Protein AF-A0A7Y2TR84-F1 (afdb_monomer_lite)

Secondary structure (DSSP, 8-state):
----------HHHHHHHHHHHHHHHHHHHTTTTTTPPPHHHHHTTSSSHHHHHHHHTSSGGGSEEEHHHHTTSSPPPPTT--GGG-SEEEE-SSSEEEEE-TTSPBP-S-SSSTTSS-SSEEETTT--EE-SSTTS-TT-B-B-THHHHEES-EE-S-TTSGGGSGGG-TTB-EE-SEES--HHHHH-S--SS-PPP--TTTTTTTTS--S-TT--BB-SSSEESS-HHHHHHTSTTTTS-HHHHB-TTS-GGG-B-GGG-TTTSS-HHHHHHHTTSHHHHTT--HHHHHS-S-EESS---SPEETTEE---SB--S---EE--TT--SB-TTSSBB---TTS---EEHHHHTTTT-TTS-HHHHHHHHTTTT-SSPPPTTTTT-SGGG-EEEE-TTTTT-EEEEEEEEETTEEEEEEEEEEE-TTS-EEEEEEEEE--TT---

Sequence (444 aa):
MKTFHRILGNTHLAAVAAMILGAVLLAFSASAVAQYSEPETCMGSVCHSDQYNDWKVSGHPYKLMKAEDARNRPIPLPEGYTWDNISYVIGGYKWKSRYMDLDGYILTQDGDGTLGNGNTQYNNFTGQWSDYNANLENGTKPYDCGRCHTTGWVENPDPTDLSGNQDMLPGIHGTFFAGGIQCQACHGTSHPGNIPAMDETGGCADCHIRGDANTIPASGGFVRHHEQYNEHLASPHAAFNCSDCHNPHKKGEFSIKESAECGVACHSGIAASYAETSMYDYDVTCEDCHMPYATKSAKALGPEIDGNQTHGDVMTHIFSIDTDPAGDMFTEDGGFVALDSDGKAKVTMNFACQRCHLTSSLEELGRFAENFHGRSSSSLEGLGIDPGLSGHWWDSTRSGEGFMMEVAYVGDDVFVFMSFYAYDAAGNRTYLFAQGLVDPGATT

Foldseek 3Di:
DDDDDDPPDPPVVVVVVVVVVVVVVVVVLCPLQVLADDLVVCVVPDHQVPLSVQQVLAQQQQQKDALVVCVVAPADAFPPDDSVQFGMWGGPRAFKIFTAGPLQATFFFPQPCPVVQTTGMAGPVPRGHHGHPNVDHHPPHADPLCQQFAAAWDFAPDLVPLVQADVSRSRGRGYGNGTGRGPCLQQNRDDDDPSDDRPAQPRCCSHQADDDLLWFFFDDQAGEARHQSSQQCQAPNVVDGPQVQFDPSHHPVPGGDPCNAPCPNPNVLLVVLVCLDVCVVVVNGLLLQQFFQRYAHHDQPADQAPNHRQHHDGTHSQRAADLPLPDGQADPVRGTGDHDPVSHGHHYCSHRPCSPVVPDRSVRSSLCPPCVSVPDQRQCVSVVQAQVPWDWDADPVLPGFTKTWGWDDDDSWIKIKMKTWDADPVRDIDIDIDIDTDDSPDRD

Radius of gyration: 32.23 Å; chains: 1; bounding box: 98×52×113 Å

Structure (mmCIF, N/CA/C/O backbone):
data_AF-A0A7Y2TR84-F1
#
_entry.id   AF-A0A7Y2TR84-F1
#
loop_
_atom_site.group_PDB
_atom_si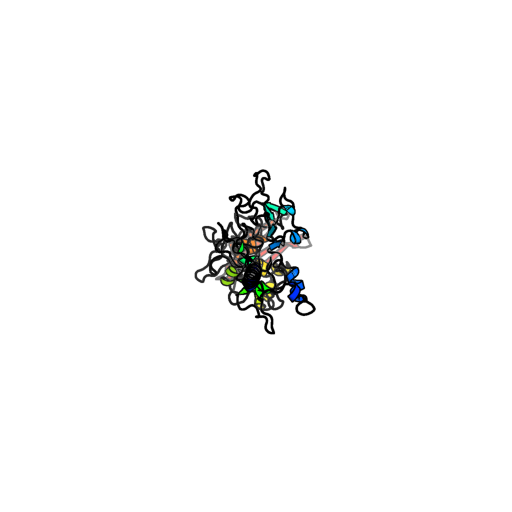te.id
_atom_site.type_symbol
_atom_site.label_atom_id
_atom_site.label_alt_id
_atom_site.label_comp_id
_atom_site.label_asym_id
_atom_site.label_entity_id
_atom_site.label_seq_id
_atom_site.pdbx_PDB_ins_code
_atom_site.Cartn_x
_atom_site.Cartn_y
_atom_site.Cartn_z
_atom_site.occupancy
_atom_site.B_iso_or_equiv
_atom_site.auth_seq_id
_atom_site.auth_comp_id
_atom_site.auth_asym_id
_atom_site.auth_atom_id
_atom_site.pdbx_PDB_model_num
ATOM 1 N N . MET A 1 1 ? 59.687 -22.549 -65.596 1.00 38.22 1 MET A N 1
ATOM 2 C CA . MET A 1 1 ? 59.477 -21.272 -64.884 1.00 38.22 1 MET A CA 1
ATOM 3 C C . MET A 1 1 ? 57.978 -20.976 -64.905 1.00 38.22 1 MET A C 1
ATOM 5 O O . MET A 1 1 ? 57.446 -20.717 -65.968 1.00 38.22 1 MET A O 1
ATOM 9 N N . LYS A 1 2 ? 57.332 -21.166 -63.745 1.00 37.09 2 LYS A N 1
ATOM 10 C CA . LYS A 1 2 ? 55.989 -20.734 -63.298 1.00 37.09 2 LYS A CA 1
ATOM 11 C C . LYS A 1 2 ? 54.775 -20.891 -64.237 1.00 37.09 2 LYS A C 1
ATOM 13 O O . LYS A 1 2 ? 54.469 -20.033 -65.054 1.00 37.09 2 LYS A O 1
ATOM 18 N N . THR A 1 3 ? 54.005 -21.940 -63.958 1.00 39.88 3 THR A N 1
ATOM 19 C CA . THR A 1 3 ? 52.561 -22.074 -64.192 1.00 39.88 3 THR A CA 1
ATOM 20 C C . THR A 1 3 ? 51.800 -21.059 -63.324 1.00 39.88 3 THR A C 1
ATOM 22 O O . THR A 1 3 ? 51.990 -21.049 -62.110 1.00 39.88 3 THR A O 1
ATOM 25 N N . PHE A 1 4 ? 50.922 -20.238 -63.908 1.00 38.50 4 PHE A N 1
ATOM 26 C CA . PHE A 1 4 ? 49.926 -19.456 -63.162 1.00 38.50 4 PHE A CA 1
ATOM 27 C C . PHE A 1 4 ? 48.531 -20.003 -63.471 1.00 38.50 4 PHE A C 1
ATOM 29 O O . PHE A 1 4 ? 48.016 -19.858 -64.577 1.00 38.50 4 PHE A O 1
ATOM 36 N N . HIS A 1 5 ? 47.952 -20.676 -62.477 1.00 39.28 5 HIS A N 1
ATOM 37 C CA . HIS A 1 5 ? 46.547 -21.065 -62.437 1.00 39.28 5 HIS A CA 1
ATOM 38 C C . HIS A 1 5 ? 45.691 -19.843 -62.086 1.00 39.28 5 HIS A C 1
ATOM 40 O O . HIS A 1 5 ? 46.014 -19.071 -61.183 1.00 39.28 5 HIS A O 1
ATOM 46 N N . ARG A 1 6 ? 44.587 -19.687 -62.812 1.00 41.28 6 ARG A N 1
ATOM 47 C CA . ARG A 1 6 ? 43.568 -18.656 -62.620 1.00 41.28 6 ARG A CA 1
ATOM 48 C C . ARG A 1 6 ? 42.625 -19.130 -61.506 1.00 41.28 6 ARG A C 1
ATOM 50 O O . ARG A 1 6 ? 41.833 -20.037 -61.736 1.00 41.28 6 ARG A O 1
ATOM 57 N N . ILE A 1 7 ? 42.716 -18.551 -60.309 1.00 42.84 7 ILE A N 1
ATOM 58 C CA . ILE A 1 7 ? 41.718 -18.757 -59.247 1.00 42.84 7 ILE A CA 1
ATOM 59 C C . ILE A 1 7 ? 40.620 -17.713 -59.464 1.00 42.84 7 ILE A C 1
ATOM 61 O O . ILE A 1 7 ? 40.759 -16.555 -59.081 1.00 42.84 7 ILE A O 1
ATOM 65 N N . LEU A 1 8 ? 39.543 -18.113 -60.141 1.00 41.44 8 LEU A N 1
ATOM 66 C CA . LEU A 1 8 ? 38.275 -17.387 -60.110 1.00 41.44 8 LEU A CA 1
ATOM 67 C C . LEU A 1 8 ? 37.624 -17.699 -58.758 1.00 41.44 8 LEU A C 1
ATOM 69 O O . LEU A 1 8 ? 37.105 -18.791 -58.541 1.00 41.44 8 LEU A O 1
ATOM 73 N N . GLY A 1 9 ? 37.772 -16.759 -57.824 1.00 41.44 9 GLY A N 1
ATOM 74 C CA . GLY A 1 9 ? 37.244 -16.839 -56.468 1.00 41.44 9 GLY A CA 1
ATOM 75 C C . GLY A 1 9 ? 35.718 -16.833 -56.457 1.00 41.44 9 GLY A C 1
ATOM 76 O O . GLY A 1 9 ? 35.071 -16.015 -57.106 1.00 41.44 9 GLY A O 1
ATOM 77 N N . ASN A 1 10 ? 35.170 -17.770 -55.697 1.00 53.38 10 ASN A N 1
ATOM 78 C CA . ASN A 1 10 ? 33.759 -18.100 -55.569 1.00 53.38 10 ASN A CA 1
ATOM 79 C C . ASN A 1 10 ? 33.025 -17.081 -54.667 1.00 53.38 10 ASN A C 1
ATOM 81 O O . ASN A 1 10 ? 32.504 -17.424 -53.608 1.00 53.38 10 ASN A O 1
ATOM 85 N N . THR A 1 11 ? 33.028 -15.801 -55.051 1.00 50.53 11 THR A N 1
ATOM 86 C CA . THR A 1 11 ? 32.441 -14.692 -54.270 1.00 50.53 11 THR A CA 1
ATOM 87 C C . THR A 1 11 ? 30.923 -14.804 -54.111 1.00 50.53 11 THR A C 1
ATOM 89 O O . THR A 1 11 ? 30.367 -14.309 -53.134 1.00 50.53 11 THR A O 1
ATOM 92 N N . HIS A 1 12 ? 30.251 -15.522 -55.012 1.00 51.16 12 HIS A N 1
ATOM 93 C CA . HIS A 1 12 ? 28.806 -15.736 -54.947 1.00 51.16 12 HIS A CA 1
ATOM 94 C C . HIS A 1 12 ? 28.388 -16.754 -53.876 1.00 51.16 12 HIS A C 1
ATOM 96 O O . HIS A 1 12 ? 27.343 -16.571 -53.259 1.00 51.16 12 HIS A O 1
ATOM 102 N N . LEU A 1 13 ? 29.200 -17.780 -53.583 1.00 51.88 13 LEU A N 1
ATOM 103 C CA . LEU A 1 13 ? 28.859 -18.756 -52.537 1.00 51.88 13 LEU A CA 1
ATOM 104 C C . LEU A 1 13 ? 29.032 -18.186 -51.122 1.00 51.88 13 LEU A C 1
ATOM 106 O O . LEU A 1 13 ? 28.224 -18.484 -50.248 1.00 51.88 13 LEU A O 1
ATOM 110 N N . ALA A 1 14 ? 30.039 -17.336 -50.905 1.00 50.66 14 ALA A N 1
ATOM 111 C CA . ALA A 1 14 ? 30.255 -16.684 -49.612 1.00 50.66 14 ALA A CA 1
ATOM 112 C C . ALA A 1 14 ? 29.148 -15.664 -49.284 1.00 50.66 14 ALA A C 1
ATOM 114 O O . ALA A 1 14 ? 28.685 -15.600 -48.148 1.00 50.66 14 ALA A O 1
ATOM 115 N N . ALA A 1 15 ? 28.669 -14.920 -50.288 1.00 50.91 15 ALA A N 1
ATOM 116 C CA . ALA A 1 15 ? 27.573 -13.965 -50.120 1.00 50.91 15 ALA A CA 1
ATOM 117 C C . ALA A 1 15 ? 26.222 -14.653 -49.844 1.00 50.91 15 ALA A C 1
ATOM 119 O O . ALA A 1 15 ? 25.439 -14.176 -49.026 1.00 50.91 15 ALA A O 1
ATOM 120 N N . VAL A 1 16 ? 25.962 -15.800 -50.482 1.00 56.84 16 VAL A N 1
ATOM 121 C CA . VAL A 1 16 ? 24.740 -16.587 -50.249 1.00 56.84 16 VAL A CA 1
ATOM 122 C C . VAL A 1 16 ? 24.779 -17.283 -48.885 1.00 56.84 16 VAL A C 1
ATOM 124 O O . VAL A 1 16 ? 23.779 -17.269 -48.174 1.00 56.84 16 VAL A O 1
ATOM 127 N N . ALA A 1 17 ? 25.932 -17.813 -48.465 1.00 54.19 17 ALA A N 1
ATOM 128 C CA . ALA A 1 17 ? 26.092 -18.395 -47.132 1.00 54.19 17 ALA A CA 1
ATOM 129 C C . ALA A 1 17 ? 25.918 -17.350 -46.014 1.00 54.19 17 ALA A C 1
ATOM 131 O O . ALA A 1 17 ? 25.251 -17.635 -45.026 1.00 54.19 17 ALA A O 1
ATOM 132 N N . ALA A 1 18 ? 26.439 -16.129 -46.190 1.00 53.78 18 ALA A N 1
ATOM 133 C CA . ALA A 1 18 ? 26.259 -15.036 -45.232 1.00 53.78 18 ALA A CA 1
ATOM 134 C C . ALA A 1 18 ? 24.798 -14.551 -45.145 1.00 53.78 18 ALA A C 1
ATOM 136 O O . ALA A 1 18 ? 24.315 -14.271 -44.050 1.00 53.78 18 ALA A O 1
ATOM 137 N N . MET A 1 19 ? 24.068 -14.509 -46.268 1.00 52.84 19 MET A N 1
ATOM 138 C CA . MET A 1 19 ? 22.637 -14.173 -46.266 1.00 52.84 19 MET A CA 1
ATOM 139 C C . MET A 1 19 ? 21.771 -15.259 -45.617 1.00 52.84 19 MET A C 1
ATOM 141 O O . MET A 1 19 ? 20.841 -14.930 -44.887 1.00 52.84 19 MET A O 1
ATOM 145 N N . ILE A 1 20 ? 22.083 -16.542 -45.830 1.00 55.56 20 ILE A N 1
ATOM 146 C CA . ILE A 1 20 ? 21.348 -17.649 -45.198 1.00 55.56 20 ILE A CA 1
ATOM 147 C C . ILE A 1 20 ? 21.646 -17.701 -43.693 1.00 55.56 20 ILE A C 1
ATOM 149 O O . ILE A 1 20 ? 20.723 -17.866 -42.903 1.00 55.56 20 ILE A O 1
ATOM 153 N N . LEU A 1 21 ? 22.899 -17.489 -43.274 1.00 48.88 21 LEU A N 1
ATOM 154 C CA . LEU A 1 21 ? 23.262 -17.452 -41.854 1.00 48.88 21 LEU A CA 1
ATOM 155 C C . LEU A 1 21 ? 22.647 -16.235 -41.138 1.00 48.88 21 LEU A C 1
ATOM 157 O O . LEU A 1 21 ? 22.145 -16.375 -40.027 1.00 48.88 21 LEU A O 1
ATOM 161 N N . GLY A 1 22 ? 22.611 -15.068 -41.794 1.00 45.03 22 GLY A N 1
ATOM 162 C CA . GLY A 1 22 ? 21.940 -13.866 -41.286 1.00 45.03 22 GLY A CA 1
ATOM 163 C C . GLY A 1 22 ? 20.419 -14.021 -41.178 1.00 45.03 22 GLY A C 1
ATOM 164 O O . GLY A 1 22 ? 19.832 -13.597 -40.188 1.00 45.03 22 GLY A O 1
ATOM 165 N N . ALA A 1 23 ? 19.781 -14.694 -42.141 1.00 51.00 23 ALA A N 1
ATOM 166 C CA . ALA A 1 23 ? 18.350 -14.997 -42.090 1.00 51.00 23 ALA A CA 1
ATOM 167 C C . ALA A 1 23 ? 18.000 -16.028 -40.999 1.00 51.00 23 ALA A C 1
ATOM 169 O O . ALA A 1 23 ? 16.955 -15.917 -40.366 1.00 51.00 23 ALA A O 1
ATOM 170 N N . VAL A 1 24 ? 18.880 -17.001 -40.738 1.00 50.31 24 VAL A N 1
ATOM 171 C CA . VAL A 1 24 ? 18.698 -17.990 -39.661 1.00 50.31 24 VAL A CA 1
ATOM 172 C C . VAL A 1 24 ? 18.927 -17.364 -38.276 1.00 50.31 24 VAL A C 1
ATOM 174 O O . VAL A 1 24 ? 18.177 -17.667 -37.352 1.00 50.31 24 VAL A O 1
ATOM 177 N N . LEU A 1 25 ? 19.881 -16.435 -38.129 1.00 47.19 25 LEU A N 1
ATOM 178 C CA . LEU A 1 25 ? 20.111 -15.686 -36.881 1.00 47.19 25 LEU A CA 1
ATOM 179 C C . LEU A 1 25 ? 18.977 -14.695 -36.554 1.00 47.19 25 LEU A C 1
ATOM 181 O O . LEU A 1 25 ? 18.600 -14.566 -35.389 1.00 47.19 25 LEU A O 1
ATOM 185 N N . LEU A 1 26 ? 18.380 -14.056 -37.569 1.00 44.97 26 LEU A N 1
ATOM 186 C CA . LEU A 1 26 ? 17.175 -13.223 -37.416 1.00 44.97 26 LEU A CA 1
ATOM 187 C C . LEU A 1 26 ? 15.916 -14.054 -37.110 1.00 44.97 26 LEU A C 1
ATOM 189 O O . LEU A 1 26 ? 15.029 -13.591 -36.399 1.00 44.97 26 LEU A O 1
ATOM 193 N N . ALA A 1 27 ? 15.832 -15.291 -37.608 1.00 42.81 27 ALA A N 1
ATOM 194 C CA . ALA A 1 27 ? 14.704 -16.181 -37.330 1.00 42.81 27 ALA A CA 1
ATOM 195 C C . ALA A 1 27 ? 14.748 -16.785 -35.911 1.00 42.81 27 ALA A C 1
ATOM 197 O O . ALA A 1 27 ? 13.699 -16.993 -35.300 1.00 42.81 27 ALA A O 1
ATOM 198 N N . PHE A 1 28 ? 15.941 -17.033 -35.358 1.00 41.38 28 PHE A N 1
ATOM 199 C CA . PHE A 1 28 ? 16.084 -17.604 -34.011 1.00 41.38 28 PHE A CA 1
ATOM 200 C C . PHE A 1 28 ? 15.883 -16.587 -32.877 1.00 41.38 28 PHE A C 1
ATOM 202 O O . PHE A 1 28 ? 15.419 -16.971 -31.809 1.00 41.38 28 PHE A O 1
ATOM 209 N N . SER A 1 29 ? 16.145 -15.299 -33.110 1.00 40.22 29 SER A N 1
ATOM 210 C CA . SER A 1 29 ? 15.912 -14.228 -32.122 1.00 40.22 29 SER A CA 1
ATOM 211 C C . SER A 1 29 ? 14.456 -13.736 -32.087 1.00 40.22 29 SER A C 1
ATOM 213 O O . SER A 1 29 ? 13.985 -13.262 -31.058 1.00 40.22 29 SER A O 1
ATOM 215 N N . ALA A 1 30 ? 13.693 -13.920 -33.169 1.00 35.78 30 ALA A N 1
ATOM 216 C CA . ALA A 1 30 ? 12.285 -13.515 -33.235 1.00 35.78 30 ALA A CA 1
ATOM 217 C C . ALA A 1 30 ? 11.306 -14.493 -32.551 1.00 35.78 30 ALA A C 1
ATOM 219 O O . ALA A 1 30 ? 10.139 -14.163 -32.355 1.00 35.78 30 ALA A O 1
ATOM 220 N N . SER A 1 31 ? 11.745 -15.700 -32.187 1.00 40.47 31 SER A N 1
ATOM 221 C CA . SER A 1 31 ? 10.820 -16.784 -31.819 1.00 40.47 31 SER A CA 1
ATOM 222 C C . SER A 1 31 ? 10.237 -16.683 -30.399 1.00 40.47 31 SER A C 1
ATOM 224 O O . SER A 1 31 ? 9.224 -17.322 -30.133 1.00 40.47 31 SER A O 1
ATOM 226 N N . ALA A 1 32 ? 10.822 -15.873 -29.507 1.00 41.97 32 ALA A N 1
ATOM 227 C CA . ALA A 1 32 ? 10.294 -15.651 -28.152 1.00 41.97 32 ALA A CA 1
ATOM 228 C C . ALA A 1 32 ? 9.530 -14.317 -27.994 1.00 41.97 32 ALA A C 1
ATOM 230 O O . ALA A 1 32 ? 8.668 -14.205 -27.129 1.00 41.97 32 ALA A O 1
ATOM 231 N N . VAL A 1 33 ? 9.792 -13.326 -28.856 1.00 43.88 33 VAL A N 1
ATOM 232 C CA . VAL A 1 33 ? 9.174 -11.982 -28.788 1.00 43.88 33 VAL A CA 1
ATOM 233 C C . VAL A 1 33 ? 7.903 -11.884 -29.647 1.00 43.88 33 VAL A C 1
ATOM 235 O O . VAL A 1 33 ? 7.006 -11.102 -29.350 1.00 43.88 33 VAL A O 1
ATOM 238 N N . ALA A 1 34 ? 7.760 -12.728 -30.677 1.00 36.94 34 ALA A N 1
ATOM 239 C CA . ALA A 1 34 ? 6.663 -12.668 -31.652 1.00 36.94 34 ALA A CA 1
ATOM 240 C C . ALA A 1 34 ? 5.264 -13.080 -31.137 1.00 36.94 34 ALA A C 1
ATOM 242 O O . ALA A 1 34 ? 4.340 -13.207 -31.939 1.00 36.94 34 ALA A O 1
ATOM 243 N N . GLN A 1 35 ? 5.083 -13.314 -29.834 1.00 52.06 35 GLN A N 1
ATOM 244 C CA . GLN A 1 35 ? 3.772 -13.661 -29.274 1.00 52.06 35 GLN A CA 1
ATOM 245 C C . GLN A 1 35 ? 3.011 -12.458 -28.709 1.00 52.06 35 GLN A C 1
ATOM 247 O O . GLN A 1 35 ? 1.790 -12.508 -28.625 1.00 52.06 35 GLN A O 1
ATOM 252 N N . TYR A 1 36 ? 3.677 -11.364 -28.354 1.00 51.25 36 TYR A N 1
ATOM 253 C CA . TYR A 1 36 ? 3.002 -10.242 -27.713 1.00 51.25 36 TYR A CA 1
ATOM 254 C C . TYR A 1 36 ? 2.501 -9.219 -28.742 1.00 51.25 36 TYR A C 1
ATOM 256 O O . TYR A 1 36 ? 3.221 -8.817 -29.653 1.00 51.25 36 TYR A O 1
ATOM 264 N N . SER A 1 37 ? 1.242 -8.807 -28.596 1.00 58.12 37 SER A N 1
ATOM 265 C CA . SER A 1 37 ? 0.702 -7.621 -29.269 1.00 58.12 37 SER A CA 1
ATOM 266 C C . SER A 1 37 ? 0.839 -6.417 -28.342 1.00 58.12 37 SER A C 1
ATOM 268 O O . SER A 1 37 ? 0.760 -6.583 -27.128 1.00 58.12 37 SER A O 1
ATOM 270 N N . GLU A 1 38 ? 1.039 -5.217 -28.893 1.00 61.62 38 GLU A N 1
ATOM 271 C CA . GLU A 1 38 ? 1.104 -3.988 -28.089 1.00 61.62 38 GLU A CA 1
ATOM 272 C C . GLU A 1 38 ? -0.194 -3.789 -27.281 1.00 61.62 38 GLU A C 1
ATOM 274 O O . GLU A 1 38 ? -1.268 -4.157 -27.773 1.00 61.62 38 GLU A O 1
ATOM 279 N N . PRO A 1 39 ? -0.152 -3.186 -26.082 1.00 59.47 39 PRO A N 1
ATOM 280 C CA . PRO A 1 39 ? -1.335 -2.919 -25.252 1.00 59.47 39 PRO A CA 1
ATOM 281 C C . PRO A 1 39 ? -2.422 -2.118 -25.990 1.00 59.47 39 PRO A C 1
ATOM 283 O O . PRO A 1 39 ? -3.619 -2.375 -25.848 1.00 59.47 39 PRO A O 1
ATOM 286 N N . GLU A 1 40 ? -2.021 -1.192 -26.863 1.00 64.50 40 GLU A N 1
ATOM 287 C CA . GLU A 1 40 ? -2.896 -0.404 -27.739 1.00 64.50 40 GLU A CA 1
ATOM 288 C C . GLU A 1 40 ? -3.670 -1.281 -28.732 1.00 64.50 40 GLU A C 1
ATOM 290 O O . GLU A 1 40 ? -4.711 -0.872 -29.244 1.00 64.50 40 GLU A O 1
ATOM 295 N N . THR A 1 41 ? -3.212 -2.507 -28.983 1.00 67.19 41 THR A N 1
ATOM 296 C CA . THR A 1 41 ? -3.923 -3.494 -29.803 1.00 67.19 41 THR A CA 1
ATOM 297 C C . THR A 1 41 ? -5.166 -4.016 -29.083 1.00 67.19 41 THR A C 1
ATOM 299 O O . THR A 1 41 ? -6.176 -4.267 -29.733 1.00 67.19 41 THR A O 1
ATOM 302 N N . CYS A 1 42 ? -5.147 -4.102 -27.746 1.00 67.56 42 CYS A N 1
ATOM 303 C CA . CYS A 1 42 ? -6.331 -4.424 -26.940 1.00 67.56 42 CYS A CA 1
ATOM 304 C C . CYS A 1 42 ? -7.355 -3.275 -26.956 1.00 67.56 42 CYS A C 1
ATOM 306 O O . CYS A 1 42 ? -8.565 -3.508 -26.913 1.00 67.56 42 CYS A O 1
ATOM 308 N N . MET A 1 43 ? -6.871 -2.033 -27.082 1.00 67.25 43 MET A N 1
ATOM 309 C CA . MET A 1 43 ? -7.701 -0.856 -27.363 1.00 67.25 43 MET A CA 1
ATOM 310 C C . MET A 1 43 ? -8.198 -0.829 -28.823 1.00 67.25 43 MET A C 1
ATOM 312 O O . MET A 1 43 ? -9.241 -0.233 -29.100 1.00 67.25 43 MET A O 1
ATOM 316 N N . GLY A 1 44 ? -7.462 -1.461 -29.746 1.00 56.31 44 GLY A N 1
ATOM 317 C CA . GLY A 1 44 ? -7.584 -1.386 -31.203 1.00 56.31 44 GLY A CA 1
ATOM 318 C C . GLY A 1 44 ? -9.009 -1.524 -31.742 1.00 56.31 44 GLY A C 1
ATOM 319 O O . GLY A 1 44 ? -9.482 -2.615 -32.041 1.00 56.31 44 GLY A O 1
ATOM 320 N N . SER A 1 45 ? -9.675 -0.375 -31.893 1.00 50.69 45 SER A N 1
ATOM 321 C CA . SER A 1 45 ? -11.010 -0.162 -32.466 1.00 50.69 45 SER A CA 1
ATOM 322 C C . SER A 1 45 ? -12.107 -1.140 -31.994 1.00 50.69 45 SER A C 1
ATOM 324 O O . SER A 1 45 ? -12.517 -2.033 -32.730 1.00 50.69 45 SER A O 1
ATOM 326 N N . VAL A 1 46 ? -12.688 -0.829 -30.822 1.00 58.31 46 VAL A N 1
ATOM 327 C CA . VAL A 1 46 ? -14.043 -1.206 -30.327 1.00 58.31 46 VAL A CA 1
ATOM 328 C C . VAL A 1 46 ? -14.159 -2.445 -29.409 1.00 58.31 46 VAL A C 1
ATOM 330 O O . VAL A 1 46 ? -15.252 -2.718 -28.930 1.00 58.31 46 VAL A O 1
ATOM 333 N N . CYS A 1 47 ? -13.089 -3.174 -29.066 1.00 74.81 47 CYS A N 1
ATOM 334 C CA . CYS A 1 47 ? -13.260 -4.390 -28.239 1.00 74.81 47 CYS A CA 1
ATOM 335 C C . CYS A 1 47 ? -13.262 -4.140 -26.713 1.00 74.81 47 CYS A C 1
ATOM 337 O O . CYS A 1 47 ? -14.211 -4.543 -26.045 1.00 74.81 47 CYS A O 1
ATOM 339 N N . HIS A 1 48 ? -12.246 -3.462 -26.155 1.00 84.94 48 HIS A N 1
ATOM 340 C CA . HIS A 1 48 ? -12.073 -3.303 -24.693 1.00 84.94 48 HIS A CA 1
ATOM 341 C C . HIS A 1 48 ? -11.773 -1.856 -24.259 1.00 84.94 48 HIS A C 1
ATOM 343 O O . HIS A 1 48 ? -10.886 -1.605 -23.442 1.00 84.94 48 HIS A O 1
ATOM 349 N N . SER A 1 49 ? -12.483 -0.873 -24.828 1.00 86.38 49 SER A N 1
ATOM 350 C CA . SER A 1 49 ? -12.225 0.554 -24.562 1.00 86.38 49 SER A CA 1
ATOM 351 C C . SER A 1 49 ? -12.364 0.932 -23.090 1.00 86.38 49 SER A C 1
ATOM 353 O O . SER A 1 49 ? -11.571 1.724 -22.586 1.00 86.38 49 SER A O 1
ATOM 355 N N . ASP A 1 50 ? -13.352 0.367 -22.402 1.00 88.69 50 ASP A N 1
ATOM 356 C CA . ASP A 1 50 ? -13.664 0.735 -21.021 1.00 88.69 50 ASP A CA 1
ATOM 357 C C . ASP A 1 50 ? -12.583 0.207 -20.077 1.00 88.69 50 ASP A C 1
ATOM 359 O O . ASP A 1 50 ? -12.016 0.969 -19.296 1.00 88.69 50 ASP A O 1
ATOM 363 N N . GLN A 1 51 ? -12.205 -1.066 -20.237 1.00 89.50 51 GLN A N 1
ATOM 364 C CA . GLN A 1 51 ? -11.115 -1.681 -19.480 1.00 89.50 51 GLN A CA 1
ATOM 365 C C . GLN A 1 51 ? -9.788 -0.969 -19.740 1.00 89.50 51 GLN A C 1
ATOM 367 O O . GLN A 1 51 ? -9.046 -0.712 -18.797 1.00 89.50 51 GLN A O 1
ATOM 372 N N . TYR A 1 52 ? -9.497 -0.605 -20.993 1.00 89.62 52 TYR A N 1
ATOM 373 C CA . TYR A 1 52 ? -8.288 0.148 -21.324 1.00 89.62 52 TYR A CA 1
ATOM 374 C C . TYR A 1 52 ? -8.278 1.533 -20.663 1.00 89.62 52 TYR A C 1
ATOM 376 O O . TYR A 1 52 ? -7.247 1.958 -20.142 1.00 89.62 52 TYR A O 1
ATOM 384 N N . ASN A 1 53 ? -9.413 2.238 -20.651 1.00 91.69 53 ASN A N 1
ATOM 385 C CA . ASN A 1 53 ? -9.525 3.556 -20.025 1.00 91.69 53 ASN A CA 1
ATOM 386 C C . ASN A 1 53 ? -9.390 3.500 -18.499 1.00 91.69 53 ASN A C 1
ATOM 388 O O . ASN A 1 53 ? -8.747 4.378 -17.925 1.00 91.69 53 ASN A O 1
ATOM 392 N N . ASP A 1 54 ? -9.938 2.469 -17.856 1.00 93.81 54 ASP A N 1
ATOM 393 C CA . ASP A 1 54 ? -9.741 2.221 -16.426 1.00 93.81 54 ASP A CA 1
ATOM 394 C C . ASP A 1 54 ? -8.269 1.880 -16.127 1.00 93.81 54 ASP A C 1
ATOM 396 O O . ASP A 1 54 ? -7.643 2.469 -15.238 1.00 93.81 54 ASP A O 1
ATOM 400 N N . TRP A 1 55 ? -7.680 0.985 -16.925 1.00 93.06 55 TRP A N 1
ATOM 401 C CA . TRP A 1 55 ? -6.316 0.496 -16.737 1.00 93.06 55 TRP A CA 1
ATOM 402 C C . TRP A 1 55 ? -5.265 1.583 -16.959 1.00 93.06 55 TRP A C 1
ATOM 404 O O . TRP A 1 55 ? -4.363 1.734 -16.132 1.00 93.06 55 TRP A O 1
A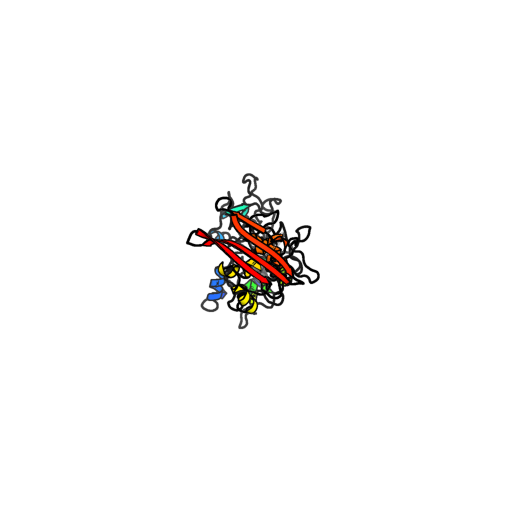TOM 414 N N . LYS A 1 56 ? -5.387 2.397 -18.014 1.00 91.88 56 LYS A N 1
ATOM 415 C CA . LYS A 1 56 ? -4.391 3.432 -18.340 1.00 91.88 56 LYS A CA 1
ATOM 416 C C . LYS A 1 56 ? -4.287 4.518 -17.272 1.00 91.88 56 LYS A C 1
ATOM 418 O O . LYS A 1 56 ? -3.295 5.239 -17.234 1.00 91.88 56 LYS A O 1
ATOM 423 N N . VAL A 1 57 ? -5.310 4.689 -16.434 1.00 92.56 57 VAL A N 1
ATOM 424 C CA . VAL A 1 57 ? -5.280 5.638 -15.312 1.00 92.56 57 VAL A CA 1
ATOM 425 C C . VAL A 1 57 ? -4.924 4.970 -13.988 1.00 92.56 57 VAL A C 1
ATOM 427 O O . VAL A 1 57 ? -4.887 5.662 -12.974 1.00 92.56 57 VAL A O 1
ATOM 430 N N . SER A 1 58 ? -4.646 3.664 -13.980 1.00 94.31 58 SER A N 1
ATOM 431 C CA . SER A 1 58 ? -4.141 2.909 -12.829 1.00 94.31 58 SER A CA 1
ATOM 432 C C . SER A 1 58 ? -2.614 3.003 -12.697 1.00 94.31 58 SER A C 1
ATOM 434 O O . SER A 1 58 ? -1.933 3.574 -13.546 1.00 94.31 58 SER A O 1
ATOM 436 N N . GLY A 1 59 ? -2.057 2.439 -11.620 1.00 93.12 59 GLY A N 1
ATOM 437 C CA . GLY A 1 59 ? -0.607 2.406 -11.398 1.00 93.12 59 GLY A CA 1
ATOM 438 C C . GLY A 1 59 ? 0.143 1.298 -12.144 1.00 93.12 59 GLY A C 1
ATOM 439 O O . GLY A 1 59 ? 1.361 1.394 -12.281 1.00 93.12 59 GLY A O 1
ATOM 440 N N . HIS A 1 60 ? -0.552 0.261 -12.617 1.00 94.62 60 HIS A N 1
ATOM 441 C CA . HIS A 1 60 ? 0.027 -0.894 -13.316 1.00 94.62 60 HIS A CA 1
ATOM 442 C C . HIS A 1 60 ? 0.853 -0.537 -14.569 1.00 94.62 60 HIS A C 1
ATOM 444 O O . HIS A 1 60 ? 2.026 -0.923 -14.598 1.00 94.62 60 HIS A O 1
ATOM 450 N N . PRO A 1 61 ? 0.357 0.265 -15.535 1.00 94.19 61 PRO A N 1
ATOM 451 C CA . PRO A 1 61 ? 1.136 0.643 -16.723 1.00 94.19 61 PRO A CA 1
ATOM 452 C C . PRO A 1 61 ? 2.424 1.409 -16.416 1.00 94.19 61 PRO A C 1
ATOM 454 O O . PRO A 1 61 ? 3.323 1.468 -17.243 1.00 94.19 61 PRO A O 1
ATOM 457 N N . TYR A 1 62 ? 2.520 2.014 -15.232 1.00 94.62 62 TYR A N 1
ATOM 458 C CA . TYR A 1 62 ? 3.578 2.960 -14.886 1.00 94.62 62 TYR A CA 1
ATOM 459 C C . TYR A 1 62 ? 4.575 2.393 -13.869 1.00 94.62 62 TYR A C 1
ATOM 461 O O . TYR A 1 62 ? 5.276 3.150 -13.200 1.00 94.62 62 TYR A O 1
ATOM 469 N N . LYS A 1 63 ? 4.636 1.064 -13.698 1.00 95.12 63 LYS A N 1
ATOM 470 C CA . LYS A 1 63 ? 5.635 0.433 -12.814 1.00 95.12 63 LYS A CA 1
ATOM 471 C C . LYS A 1 63 ? 7.062 0.549 -13.364 1.00 95.12 63 LYS A C 1
ATOM 473 O O . LYS A 1 63 ? 7.992 0.666 -12.566 1.00 95.12 63 LYS A O 1
ATOM 478 N N . LEU A 1 64 ? 7.223 0.591 -14.687 1.00 97.69 64 LEU A N 1
ATOM 479 C CA . LEU A 1 64 ? 8.473 0.908 -15.377 1.00 97.69 64 LEU A CA 1
ATOM 480 C C . LEU A 1 64 ? 8.157 1.669 -16.670 1.00 97.69 64 LEU A C 1
ATOM 482 O O . LEU A 1 64 ? 7.290 1.243 -17.426 1.00 97.69 64 LEU A O 1
ATOM 486 N N . MET A 1 65 ? 8.859 2.768 -16.933 1.00 97.06 65 MET A N 1
ATOM 487 C CA . MET A 1 65 ? 8.716 3.570 -18.155 1.00 97.06 65 MET A CA 1
ATOM 488 C C . MET A 1 65 ? 10.091 3.931 -18.710 1.00 97.06 65 MET A C 1
ATOM 490 O O . MET A 1 65 ? 10.999 4.222 -17.929 1.00 97.06 65 MET A O 1
ATOM 494 N N . LYS A 1 66 ? 10.240 3.984 -20.039 1.00 96.94 66 LYS A N 1
ATOM 495 C CA . LYS A 1 66 ? 11.416 4.608 -20.660 1.00 96.94 66 LYS A CA 1
ATOM 496 C C . LYS A 1 66 ? 11.442 6.103 -20.347 1.00 96.94 66 LYS A C 1
ATOM 498 O O . LYS A 1 66 ? 10.393 6.730 -20.180 1.00 96.94 66 LYS A O 1
ATOM 503 N N . ALA A 1 67 ? 12.632 6.695 -20.297 1.00 96.94 67 ALA A N 1
ATOM 504 C CA . ALA A 1 67 ? 12.797 8.130 -20.058 1.00 96.94 67 ALA A CA 1
ATOM 505 C C . ALA A 1 67 ? 12.017 9.004 -21.062 1.00 96.94 67 ALA A C 1
ATOM 507 O O . ALA A 1 67 ? 11.467 10.042 -20.691 1.00 96.94 67 ALA A O 1
ATOM 508 N N . GLU A 1 68 ? 11.913 8.561 -22.319 1.00 95.44 68 GLU A N 1
ATOM 509 C CA . GLU A 1 68 ? 11.178 9.258 -23.384 1.00 95.44 68 GLU A CA 1
ATOM 510 C C . GLU A 1 68 ? 9.675 9.413 -23.107 1.00 95.44 68 GLU A C 1
ATOM 512 O O . GLU A 1 68 ? 9.088 10.435 -23.484 1.00 95.44 68 GLU A O 1
ATOM 517 N N . ASP A 1 69 ? 9.087 8.450 -22.394 1.00 94.50 69 ASP A N 1
ATOM 518 C CA . ASP A 1 69 ? 7.690 8.467 -21.963 1.00 94.50 69 ASP A CA 1
ATOM 519 C C . ASP A 1 69 ? 7.543 9.165 -20.612 1.00 94.50 69 ASP A C 1
ATOM 521 O O . ASP A 1 69 ? 6.678 10.029 -20.432 1.00 94.50 69 ASP A O 1
ATOM 525 N N . ALA A 1 70 ? 8.424 8.829 -19.663 1.00 95.94 70 ALA A N 1
ATOM 526 C CA . ALA A 1 70 ? 8.391 9.343 -18.300 1.00 95.94 70 ALA A CA 1
ATOM 527 C C . ALA A 1 70 ? 8.521 10.874 -18.245 1.00 95.94 70 ALA A C 1
ATOM 529 O O . ALA A 1 70 ? 7.855 11.511 -17.428 1.00 95.94 70 ALA A O 1
ATOM 530 N N . ARG A 1 71 ? 9.293 11.483 -19.157 1.00 95.81 71 ARG A N 1
ATOM 531 C CA . ARG A 1 71 ? 9.458 12.946 -19.242 1.00 95.81 71 ARG A CA 1
ATOM 532 C C . ARG A 1 71 ? 8.176 13.720 -19.550 1.00 95.81 71 ARG A C 1
ATOM 534 O O . ARG A 1 71 ? 8.137 14.930 -19.348 1.00 95.81 71 ARG A O 1
ATOM 541 N N . ASN A 1 72 ? 7.134 13.045 -20.037 1.00 95.06 72 ASN A N 1
ATOM 542 C CA . ASN A 1 72 ? 5.835 13.658 -20.323 1.00 95.06 72 ASN A CA 1
ATOM 543 C C . ASN A 1 72 ? 4.896 13.634 -19.102 1.00 95.06 72 ASN A C 1
ATOM 545 O O . ASN A 1 72 ? 3.723 13.993 -19.209 1.00 95.06 72 ASN A O 1
ATOM 549 N N . ARG A 1 73 ? 5.391 13.188 -17.942 1.00 92.94 73 ARG A N 1
ATOM 550 C CA . ARG A 1 73 ? 4.655 13.087 -16.679 1.00 92.94 73 ARG A CA 1
ATOM 551 C C . ARG A 1 73 ? 5.256 14.036 -15.637 1.00 92.94 73 ARG A C 1
ATOM 553 O O . ARG A 1 73 ? 6.424 14.405 -15.753 1.00 92.94 73 ARG A O 1
ATOM 560 N N . PRO A 1 74 ? 4.501 14.412 -14.589 1.00 92.31 74 PRO A N 1
ATOM 561 C CA . PRO A 1 74 ? 4.997 15.265 -13.507 1.00 92.31 74 PRO A CA 1
ATOM 562 C C . PRO A 1 74 ? 5.902 14.482 -12.537 1.00 92.31 74 PRO A C 1
ATOM 564 O O . PRO A 1 74 ? 5.640 14.420 -11.340 1.00 92.31 74 PRO A O 1
ATOM 567 N N . ILE A 1 75 ? 6.948 13.842 -13.061 1.00 94.88 75 ILE A N 1
ATOM 568 C CA . ILE A 1 75 ? 7.941 13.098 -12.287 1.00 94.88 75 ILE A CA 1
ATOM 569 C C . ILE A 1 75 ? 9.172 14.001 -12.160 1.00 94.88 75 ILE A C 1
ATOM 571 O O . ILE A 1 75 ? 9.751 14.364 -13.187 1.00 94.88 75 ILE A O 1
ATOM 575 N N . PRO A 1 76 ? 9.578 14.400 -10.943 1.00 94.94 76 PRO A N 1
ATOM 576 C CA . PRO A 1 76 ? 10.775 15.215 -10.776 1.00 94.94 76 PRO A CA 1
ATOM 577 C C . PRO A 1 76 ? 12.021 14.403 -11.137 1.00 94.94 76 PRO A C 1
ATOM 579 O O . PRO A 1 76 ? 11.982 13.176 -11.134 1.00 94.94 76 PRO A O 1
ATOM 582 N N . LEU A 1 77 ? 13.132 15.068 -11.438 1.00 94.56 77 LEU A N 1
ATOM 583 C CA . LEU A 1 77 ? 14.427 14.408 -11.601 1.00 94.56 77 LEU A CA 1
ATOM 584 C C . LEU A 1 77 ? 15.286 14.609 -10.351 1.00 94.56 77 LEU A C 1
ATOM 586 O O . LEU A 1 77 ? 15.137 15.645 -9.695 1.00 94.56 77 LEU A O 1
ATOM 590 N N . PRO A 1 78 ? 16.184 13.656 -10.047 1.00 92.31 78 PRO A N 1
ATOM 591 C CA . PRO A 1 78 ? 17.275 13.875 -9.108 1.00 92.31 78 PRO A CA 1
ATOM 592 C C . PRO A 1 78 ? 18.026 15.171 -9.422 1.00 92.31 78 PRO A C 1
ATOM 594 O O . PRO A 1 78 ? 18.252 15.505 -10.589 1.00 92.31 78 PRO A O 1
ATOM 597 N N . GLU A 1 79 ? 18.449 15.898 -8.394 1.00 90.94 79 GLU A N 1
ATOM 598 C CA . GLU A 1 79 ? 19.293 17.077 -8.568 1.00 90.94 79 GLU A CA 1
ATOM 599 C C . GLU A 1 79 ? 20.581 16.705 -9.319 1.00 90.94 79 GLU A C 1
ATOM 601 O O . GLU A 1 79 ? 21.200 15.680 -9.038 1.00 90.94 79 GLU A O 1
ATOM 606 N N . GLY A 1 80 ? 20.963 17.517 -10.308 1.00 89.25 80 GLY A N 1
ATOM 607 C CA . GLY A 1 80 ? 22.128 17.261 -11.160 1.00 89.25 80 GLY A CA 1
ATOM 608 C C . GLY A 1 80 ? 21.877 16.333 -12.354 1.00 89.25 80 GLY A C 1
ATOM 609 O O . GLY A 1 80 ? 22.766 16.203 -13.191 1.00 89.25 80 GLY A O 1
ATOM 610 N N . TYR A 1 81 ? 20.682 15.748 -12.484 1.00 92.25 81 TYR A N 1
ATOM 611 C CA . TYR A 1 81 ? 20.324 14.887 -13.612 1.00 92.25 81 TYR A CA 1
ATOM 612 C C . TYR A 1 81 ? 19.426 15.608 -14.615 1.00 92.25 81 TYR A C 1
ATOM 614 O O . TYR A 1 81 ? 18.544 16.396 -14.264 1.00 92.25 81 TYR A O 1
ATOM 622 N N . THR A 1 82 ? 19.613 15.284 -15.890 1.00 96.00 82 THR A N 1
ATOM 623 C CA . THR A 1 82 ? 18.655 15.576 -16.957 1.00 96.00 82 THR A CA 1
ATOM 624 C C . THR A 1 82 ? 18.080 14.270 -17.498 1.00 96.00 82 THR A C 1
ATOM 626 O O . THR A 1 82 ? 18.579 13.182 -17.212 1.00 96.00 82 THR A O 1
ATOM 629 N N . TRP A 1 83 ? 17.031 14.358 -18.317 1.00 96.56 83 TRP A N 1
ATOM 630 C CA . TRP A 1 83 ? 16.487 13.181 -19.001 1.00 96.56 83 TRP A CA 1
ATOM 631 C C . TRP A 1 83 ? 17.509 12.488 -19.915 1.00 96.56 83 TRP A C 1
ATOM 633 O O . TRP A 1 83 ? 17.360 11.300 -20.168 1.00 96.56 83 TRP A O 1
ATOM 643 N N . ASP A 1 84 ? 18.572 13.183 -20.336 1.00 96.88 84 ASP A N 1
ATOM 644 C CA . ASP A 1 84 ? 19.665 12.595 -21.123 1.00 96.88 84 ASP A CA 1
ATOM 645 C C . ASP A 1 84 ? 20.581 11.691 -20.281 1.00 96.88 84 ASP A C 1
ATOM 647 O O . ASP A 1 84 ? 21.467 11.040 -20.825 1.00 96.88 84 ASP A O 1
ATOM 651 N N . ASN A 1 85 ? 20.401 11.654 -18.958 1.00 95.75 85 ASN A N 1
ATOM 652 C CA . ASN A 1 85 ? 21.144 10.782 -18.049 1.00 95.75 85 ASN A CA 1
ATOM 653 C C . ASN A 1 85 ? 20.348 9.545 -17.615 1.00 95.75 85 ASN A C 1
ATOM 655 O O . ASN A 1 85 ? 20.888 8.714 -16.886 1.00 95.75 85 ASN A O 1
ATOM 659 N N . ILE A 1 86 ? 19.079 9.433 -18.015 1.00 97.94 86 ILE A N 1
ATOM 660 C CA . ILE A 1 86 ? 18.152 8.417 -17.513 1.00 97.94 86 ILE A CA 1
ATOM 661 C C . ILE A 1 86 ? 17.754 7.475 -18.648 1.00 97.94 86 ILE A C 1
ATOM 663 O O . ILE A 1 86 ? 17.308 7.928 -19.699 1.00 97.94 86 ILE A O 1
ATOM 667 N N . SER A 1 87 ? 17.857 6.164 -18.425 1.00 98.06 87 SER A N 1
ATOM 668 C CA . SER A 1 87 ? 17.310 5.159 -19.350 1.00 98.06 87 SER A CA 1
ATOM 669 C C . SER A 1 87 ? 15.838 4.866 -19.042 1.00 98.06 87 SER A C 1
ATOM 671 O O . SER A 1 87 ? 14.972 4.943 -19.918 1.00 98.06 87 SER A O 1
ATOM 673 N N . TYR A 1 88 ? 15.541 4.602 -17.768 1.00 98.50 88 TYR A N 1
ATOM 674 C CA . TYR A 1 88 ? 14.228 4.189 -17.281 1.00 98.50 88 TYR A CA 1
ATOM 675 C C . TYR A 1 88 ? 13.867 4.841 -15.942 1.00 98.50 88 TYR A C 1
ATOM 677 O O . TYR A 1 88 ? 14.724 5.185 -15.125 1.00 98.50 88 TYR A O 1
ATOM 685 N N . VAL A 1 89 ? 12.562 4.952 -15.695 1.00 98.19 89 VAL A N 1
ATOM 686 C CA . VAL A 1 89 ? 11.971 5.348 -14.414 1.00 98.19 89 VAL A CA 1
ATOM 687 C C . VAL A 1 89 ? 11.165 4.186 -13.848 1.00 98.19 89 VAL A C 1
ATOM 689 O O . VAL A 1 89 ? 10.286 3.641 -14.514 1.00 98.19 89 VAL A O 1
ATOM 692 N N . ILE A 1 90 ? 11.441 3.833 -12.593 1.00 97.69 90 ILE A N 1
ATOM 693 C CA . ILE A 1 90 ? 10.735 2.800 -11.834 1.00 97.69 90 ILE A CA 1
ATOM 694 C C . ILE A 1 90 ? 9.684 3.486 -10.956 1.00 97.69 90 ILE A C 1
ATOM 696 O O . ILE A 1 90 ? 10.022 4.243 -10.042 1.00 97.69 90 ILE A O 1
ATOM 700 N N . GLY A 1 91 ? 8.405 3.203 -11.197 1.00 94.50 91 GLY A N 1
ATOM 701 C CA . GLY A 1 91 ? 7.287 3.863 -10.521 1.00 94.50 91 GLY A CA 1
ATOM 702 C C . GLY A 1 91 ? 6.996 5.271 -11.061 1.00 94.50 91 GLY A C 1
ATOM 703 O O . GLY A 1 91 ? 6.993 5.498 -12.262 1.00 94.50 91 GLY A O 1
ATOM 704 N N . GLY A 1 92 ? 6.699 6.232 -10.179 1.00 91.44 92 GLY A N 1
ATOM 705 C CA . GLY A 1 92 ? 6.297 7.595 -10.579 1.00 91.44 92 GLY A CA 1
ATOM 706 C C . GLY A 1 92 ? 4.799 7.754 -10.877 1.00 91.44 92 GLY A C 1
ATOM 707 O O . GLY A 1 92 ? 4.391 8.602 -11.676 1.00 91.44 92 GLY A O 1
ATOM 708 N N . TYR A 1 93 ? 3.967 6.912 -10.255 1.00 89.88 93 TYR A N 1
ATOM 709 C CA . TYR A 1 93 ? 2.505 7.045 -10.278 1.00 89.88 93 TYR A CA 1
ATOM 710 C C . TYR A 1 93 ? 1.923 7.531 -8.942 1.00 89.88 93 TYR A C 1
ATOM 712 O O . TYR A 1 93 ? 1.239 8.547 -8.936 1.00 89.88 93 TYR A O 1
ATOM 720 N N . LYS A 1 94 ? 2.183 6.827 -7.823 1.00 88.25 94 LYS A N 1
ATOM 721 C CA . LYS A 1 94 ? 1.554 7.140 -6.519 1.00 88.25 94 LYS A CA 1
ATOM 722 C C . LYS A 1 94 ? 2.509 7.198 -5.328 1.00 88.25 94 LYS A C 1
ATOM 724 O O . LYS A 1 94 ? 2.477 8.164 -4.589 1.00 88.25 94 LYS A O 1
ATOM 729 N N . TRP A 1 95 ? 3.356 6.185 -5.127 1.00 89.94 95 TRP A N 1
ATOM 730 C CA . TRP A 1 95 ? 4.221 6.121 -3.937 1.00 89.94 95 TRP A CA 1
ATOM 731 C C . TRP A 1 95 ? 5.593 6.739 -4.176 1.00 89.94 95 TRP A C 1
ATOM 733 O O . TRP A 1 95 ? 5.964 7.733 -3.558 1.00 89.94 95 TRP A O 1
ATOM 743 N N . LYS A 1 96 ? 6.376 6.144 -5.077 1.00 93.19 96 LYS A N 1
ATOM 744 C CA . LYS A 1 96 ? 7.783 6.502 -5.275 1.00 93.19 96 LYS A CA 1
ATOM 745 C C . LYS A 1 96 ? 8.166 6.503 -6.744 1.00 93.19 96 LYS A C 1
ATOM 747 O O . LYS A 1 96 ? 7.589 5.732 -7.513 1.00 93.19 96 LYS A O 1
ATOM 752 N N . SER A 1 97 ? 9.145 7.327 -7.096 1.00 95.56 97 SER A N 1
ATOM 753 C CA . SER A 1 97 ? 9.924 7.193 -8.328 1.00 95.56 97 SER A CA 1
ATOM 754 C C . SER A 1 97 ? 11.387 6.926 -7.994 1.00 95.56 97 SER A C 1
ATOM 756 O O . SER A 1 97 ? 11.924 7.442 -7.012 1.00 95.56 97 SER A O 1
ATOM 758 N N . ARG A 1 98 ? 12.003 6.074 -8.808 1.00 96.38 98 ARG A N 1
ATOM 759 C CA . ARG A 1 98 ? 13.442 5.800 -8.843 1.00 96.38 98 ARG A CA 1
ATOM 760 C C . ARG A 1 98 ? 13.890 5.804 -10.294 1.00 96.38 98 ARG A C 1
ATOM 762 O O . ARG A 1 98 ? 13.056 5.686 -11.192 1.00 96.38 98 ARG A O 1
ATOM 769 N N . TYR A 1 99 ? 15.188 5.904 -10.512 1.00 97.50 99 TYR A N 1
ATOM 770 C CA . TYR A 1 99 ? 15.747 6.165 -11.831 1.00 97.50 99 TYR A CA 1
ATOM 771 C C . TYR A 1 99 ? 16.865 5.176 -12.117 1.00 97.50 99 TYR A C 1
ATOM 773 O O . TYR A 1 99 ? 17.517 4.687 -11.192 1.00 97.50 99 TYR A O 1
ATOM 781 N N . MET A 1 100 ? 17.057 4.883 -13.395 1.00 98.12 100 MET A N 1
ATOM 782 C CA . MET A 1 100 ? 18.158 4.067 -13.885 1.00 98.12 100 MET A CA 1
ATOM 783 C C . MET A 1 100 ? 19.067 4.928 -14.757 1.00 98.12 100 MET A C 1
ATOM 785 O O . MET A 1 100 ? 18.568 5.729 -15.551 1.00 98.12 100 MET A O 1
ATOM 789 N N . ASP A 1 101 ? 20.379 4.772 -14.604 1.00 97.25 101 ASP A N 1
ATOM 790 C CA . ASP A 1 101 ? 21.366 5.435 -15.457 1.00 97.25 101 ASP A CA 1
ATOM 791 C C . ASP A 1 101 ? 21.331 4.899 -16.899 1.00 97.25 101 ASP A C 1
ATOM 793 O O . ASP A 1 101 ? 20.551 4.005 -17.237 1.00 97.25 101 ASP A O 1
ATOM 797 N N . LEU A 1 102 ? 22.167 5.455 -17.776 1.00 97.69 102 LEU A N 1
ATOM 798 C CA . LEU A 1 102 ? 22.235 5.049 -19.184 1.00 97.69 102 LEU A CA 1
ATOM 799 C C . LEU A 1 102 ? 22.737 3.617 -19.402 1.00 97.69 102 LEU A C 1
ATOM 801 O O . LEU A 1 102 ? 22.470 3.065 -20.464 1.00 97.69 102 LEU A O 1
ATOM 805 N N . ASP A 1 103 ? 23.410 3.022 -18.417 1.00 97.81 103 ASP A N 1
ATOM 806 C CA . ASP A 1 103 ? 23.860 1.628 -18.444 1.00 97.81 103 ASP A CA 1
ATOM 807 C C . ASP A 1 103 ? 22.806 0.675 -17.845 1.00 97.81 103 ASP A C 1
ATOM 809 O O . ASP A 1 103 ? 22.994 -0.542 -17.828 1.00 97.81 103 ASP A O 1
ATOM 813 N N . GLY A 1 104 ? 21.669 1.210 -17.388 1.00 97.50 104 GLY A N 1
ATOM 814 C CA . GLY A 1 104 ? 20.545 0.457 -16.847 1.00 97.50 104 GLY A CA 1
ATOM 815 C C . GLY A 1 104 ? 20.692 0.078 -15.374 1.00 97.50 104 GLY A C 1
ATOM 816 O O . GLY A 1 104 ? 19.910 -0.736 -14.890 1.00 97.50 104 GLY A O 1
ATOM 817 N N . TYR A 1 105 ? 21.659 0.628 -14.638 1.00 97.94 105 TYR A N 1
ATOM 818 C CA . TYR A 1 105 ? 21.752 0.414 -13.193 1.00 97.94 105 TYR A CA 1
ATOM 819 C C . TYR A 1 105 ? 20.840 1.379 -12.448 1.00 97.94 105 TYR A C 1
ATOM 821 O O . TYR A 1 105 ? 20.672 2.534 -12.835 1.00 97.94 105 TYR A O 1
ATOM 829 N N . ILE A 1 106 ? 20.254 0.920 -11.344 1.00 97.88 106 ILE A N 1
ATOM 830 C CA . ILE A 1 106 ? 19.430 1.766 -10.481 1.00 97.88 106 ILE A CA 1
ATOM 831 C C . ILE A 1 106 ? 20.344 2.775 -9.778 1.00 97.88 106 ILE A C 1
ATOM 833 O O . ILE A 1 106 ? 21.341 2.384 -9.172 1.00 97.88 106 ILE A O 1
ATOM 837 N N . LEU A 1 107 ? 19.980 4.057 -9.816 1.00 95.62 107 LEU A N 1
ATOM 838 C CA . LEU A 1 107 ? 20.648 5.086 -9.024 1.00 95.62 107 LEU A CA 1
ATOM 839 C C . LEU A 1 107 ? 20.405 4.819 -7.538 1.00 95.62 107 LEU A C 1
ATOM 841 O O . LEU A 1 107 ? 19.256 4.656 -7.114 1.00 95.62 107 LEU A O 1
ATOM 845 N N . THR A 1 108 ? 21.474 4.778 -6.750 1.00 93.62 108 THR A N 1
ATOM 846 C CA . THR A 1 108 ? 21.419 4.365 -5.347 1.00 93.62 108 THR A CA 1
ATOM 847 C C . THR A 1 108 ? 21.682 5.494 -4.367 1.00 93.62 108 THR A C 1
ATOM 849 O O . THR A 1 108 ? 20.972 5.624 -3.372 1.00 93.62 108 THR A O 1
ATOM 852 N N . GLN A 1 109 ? 22.637 6.366 -4.666 1.00 88.31 109 GLN A N 1
ATOM 853 C CA . GLN A 1 109 ? 23.054 7.442 -3.767 1.00 88.31 109 GLN A CA 1
ATOM 854 C C . GLN A 1 109 ? 23.278 8.764 -4.504 1.00 88.31 109 GLN A C 1
ATOM 856 O O . GLN A 1 109 ? 23.445 8.791 -5.725 1.00 88.31 109 GLN A O 1
ATOM 861 N N . ASP A 1 110 ? 23.334 9.863 -3.759 1.00 80.19 110 ASP A N 1
ATOM 862 C CA . ASP A 1 110 ? 23.598 11.219 -4.263 1.00 80.19 110 ASP A CA 1
ATOM 863 C C . ASP A 1 110 ? 25.024 11.439 -4.823 1.00 80.19 110 ASP A C 1
ATOM 865 O O . ASP A 1 110 ? 25.385 12.546 -5.211 1.00 80.19 110 ASP A O 1
ATOM 869 N N . GLY A 1 111 ? 25.813 10.372 -4.966 1.00 69.19 111 GLY A N 1
ATOM 870 C CA . GLY A 1 111 ? 27.113 10.357 -5.633 1.00 69.19 111 GLY A CA 1
ATOM 871 C C . GLY A 1 111 ? 28.232 10.904 -4.754 1.00 69.19 111 GLY A C 1
ATOM 872 O O . GLY A 1 111 ? 29.167 10.166 -4.452 1.00 69.19 111 GLY A O 1
ATOM 873 N N . ASP A 1 112 ? 28.136 12.172 -4.348 1.00 68.25 112 ASP A N 1
ATOM 874 C CA . ASP A 1 112 ? 29.145 12.870 -3.542 1.00 68.25 112 ASP A CA 1
ATOM 875 C C . ASP A 1 112 ? 28.755 13.078 -2.065 1.00 68.25 112 ASP A C 1
ATOM 877 O O . ASP A 1 112 ? 29.555 13.622 -1.297 1.00 68.25 112 ASP A O 1
ATOM 881 N N . GLY A 1 113 ? 27.570 12.628 -1.636 1.00 65.44 113 GLY A N 1
ATOM 882 C CA . GLY A 1 113 ? 27.101 12.763 -0.255 1.00 65.44 113 GLY A CA 1
ATOM 883 C C . GLY A 1 113 ? 26.673 14.179 0.134 1.00 65.44 113 GLY A C 1
ATOM 884 O O . GLY A 1 113 ? 26.404 14.428 1.312 1.00 65.44 113 GLY A O 1
ATOM 885 N N . THR A 1 114 ? 26.685 15.143 -0.794 1.00 66.81 114 THR A N 1
ATOM 886 C CA . THR A 1 114 ? 26.531 16.567 -0.455 1.00 66.81 114 THR A CA 1
ATOM 887 C C . THR A 1 114 ? 25.082 17.012 -0.317 1.00 66.81 114 THR A C 1
ATOM 889 O O . THR A 1 114 ? 24.831 18.067 0.274 1.00 66.81 114 THR A O 1
ATOM 892 N N . LEU A 1 115 ? 24.121 16.216 -0.795 1.00 70.12 115 LEU A N 1
ATOM 893 C CA . LEU A 1 115 ? 22.705 16.587 -0.811 1.00 70.12 115 LEU A CA 1
ATOM 894 C C . LEU A 1 115 ? 21.988 16.234 0.500 1.00 70.12 115 LEU A C 1
ATOM 896 O O . LEU A 1 115 ? 20.857 16.670 0.721 1.00 70.12 115 LEU A O 1
ATOM 900 N N . GLY A 1 116 ? 22.668 15.526 1.411 1.00 63.16 116 GLY A N 1
ATOM 901 C CA . GLY A 1 116 ? 22.349 15.377 2.839 1.00 63.16 116 GLY A CA 1
ATOM 902 C C . GLY A 1 116 ? 21.125 14.514 3.162 1.00 63.16 116 GLY A C 1
ATOM 903 O O . GLY A 1 116 ? 21.169 13.712 4.090 1.00 63.16 116 GLY A O 1
ATOM 904 N N . ASN A 1 117 ? 20.046 14.647 2.392 1.00 67.88 117 ASN A N 1
ATOM 905 C CA . ASN A 1 117 ? 18.804 13.887 2.529 1.00 67.88 117 ASN A CA 1
ATOM 906 C C . ASN A 1 117 ? 18.685 12.764 1.485 1.00 67.88 117 ASN A C 1
ATOM 908 O O . ASN A 1 117 ? 17.661 12.089 1.451 1.00 67.88 117 ASN A O 1
ATOM 912 N N . GLY A 1 118 ? 19.708 12.564 0.650 1.00 82.75 118 GLY A N 1
ATOM 913 C CA . GLY A 1 118 ? 19.695 11.659 -0.497 1.00 82.75 118 GLY A CA 1
ATOM 914 C C . GLY A 1 118 ? 18.969 12.227 -1.720 1.00 82.75 118 GLY A C 1
ATOM 915 O O . GLY A 1 118 ? 18.282 13.244 -1.629 1.00 82.75 118 GLY A O 1
ATOM 916 N N . ASN A 1 119 ? 19.140 11.588 -2.880 1.00 90.62 119 ASN A N 1
ATOM 917 C CA . ASN A 1 119 ? 18.744 12.178 -4.171 1.00 90.62 119 ASN A CA 1
ATOM 918 C C . ASN A 1 119 ? 18.235 11.170 -5.221 1.00 90.62 119 ASN A C 1
ATOM 920 O O . ASN A 1 119 ? 17.988 11.534 -6.363 1.00 90.62 119 ASN A O 1
ATOM 924 N N . THR A 1 120 ? 18.066 9.890 -4.888 1.00 92.62 120 THR A N 1
ATOM 925 C CA . THR A 1 120 ? 17.816 8.844 -5.908 1.00 92.62 120 THR A CA 1
ATOM 926 C C . THR A 1 120 ? 16.427 8.214 -5.854 1.00 92.62 120 THR A C 1
ATOM 928 O O . THR A 1 120 ? 15.996 7.547 -6.799 1.00 92.62 120 THR A O 1
ATOM 931 N N . GLN A 1 121 ? 15.676 8.472 -4.785 1.00 93.62 121 GLN A N 1
ATOM 932 C CA . GLN A 1 121 ? 14.296 8.042 -4.614 1.00 93.62 121 GLN A CA 1
ATOM 933 C C . GLN A 1 121 ? 13.427 9.194 -4.125 1.00 93.62 121 GLN A C 1
ATOM 935 O O . GLN A 1 121 ? 13.604 9.701 -3.016 1.00 93.62 121 GLN A O 1
ATOM 940 N N . TYR A 1 122 ? 12.416 9.529 -4.921 1.00 94.00 122 TYR A N 1
ATOM 941 C CA . TYR A 1 122 ? 11.445 10.563 -4.591 1.00 94.00 122 TYR A CA 1
ATOM 942 C C . TYR A 1 122 ? 10.169 9.958 -4.014 1.00 94.00 122 TYR A C 1
ATOM 944 O O . TYR A 1 122 ? 9.613 9.006 -4.571 1.00 94.00 122 TYR A O 1
ATOM 952 N N . ASN A 1 123 ? 9.684 10.520 -2.911 1.00 91.81 123 ASN A N 1
ATOM 953 C CA . ASN A 1 123 ? 8.386 10.202 -2.333 1.00 91.81 123 ASN A CA 1
ATOM 954 C C . ASN A 1 123 ? 7.320 11.162 -2.879 1.00 91.81 123 ASN A C 1
ATOM 956 O O . ASN A 1 123 ? 7.365 12.362 -2.622 1.00 91.81 123 ASN A O 1
ATOM 960 N N . ASN A 1 124 ? 6.328 10.623 -3.587 1.00 90.00 124 ASN A N 1
ATOM 961 C CA . ASN A 1 124 ? 5.304 11.426 -4.259 1.00 90.00 124 ASN A CA 1
ATOM 962 C C . ASN A 1 124 ? 4.244 11.987 -3.292 1.00 90.00 124 ASN A C 1
ATOM 964 O O . ASN A 1 124 ? 3.549 12.929 -3.656 1.00 90.00 124 ASN A O 1
ATOM 968 N N . PHE A 1 125 ? 4.124 11.448 -2.073 1.00 84.31 125 PHE A N 1
ATOM 969 C CA . PHE A 1 125 ? 3.222 11.986 -1.049 1.00 84.31 125 PHE A CA 1
ATOM 970 C C . PHE A 1 125 ? 3.830 13.174 -0.313 1.00 84.31 125 PHE A C 1
ATOM 972 O O . PHE A 1 125 ? 3.156 14.174 -0.092 1.00 84.31 125 PHE A O 1
ATOM 979 N N . THR A 1 126 ? 5.097 13.060 0.094 1.00 86.00 126 THR A N 1
ATOM 980 C CA . THR A 1 126 ? 5.745 14.082 0.932 1.00 86.00 126 THR A CA 1
ATOM 981 C C . THR A 1 126 ? 6.556 15.094 0.136 1.00 86.00 126 THR A C 1
ATOM 983 O O . THR A 1 126 ? 6.958 16.120 0.676 1.00 86.00 126 THR A O 1
ATOM 986 N N . GLY A 1 127 ? 6.840 14.800 -1.132 1.00 89.56 127 GLY A N 1
ATOM 987 C CA . GLY A 1 127 ? 7.731 15.596 -1.965 1.00 89.56 127 GLY A CA 1
ATOM 988 C C . GLY A 1 127 ? 9.196 15.551 -1.526 1.00 89.56 127 GLY A C 1
ATOM 989 O O . GLY A 1 127 ? 9.972 16.430 -1.894 1.00 89.56 127 GLY A O 1
ATOM 990 N N . GLN A 1 128 ? 9.569 14.558 -0.714 1.00 89.38 128 GLN A N 1
ATOM 991 C CA . GLN A 1 128 ? 10.908 14.423 -0.147 1.00 89.38 128 GLN A CA 1
ATOM 992 C C . GLN A 1 128 ? 11.759 13.436 -0.940 1.00 89.38 128 GLN A C 1
ATOM 994 O O . GLN A 1 128 ? 11.263 12.427 -1.451 1.00 89.38 128 GLN A O 1
ATOM 999 N N . TRP A 1 129 ? 13.057 13.717 -0.969 1.00 91.44 129 TRP A N 1
ATOM 1000 C CA . TRP A 1 129 ? 14.077 12.826 -1.498 1.00 91.44 129 TRP A CA 1
ATOM 1001 C C . TRP A 1 129 ? 14.685 11.953 -0.401 1.00 91.44 129 TRP A C 1
ATOM 1003 O O . TRP A 1 129 ? 14.617 12.270 0.787 1.00 91.44 129 TRP A O 1
ATOM 1013 N N . SER A 1 130 ? 15.204 10.812 -0.834 1.00 91.06 130 SER A N 1
ATOM 1014 C CA . SER A 1 130 ? 15.921 9.815 -0.045 1.00 91.06 130 SER A CA 1
ATOM 1015 C C . SER A 1 130 ? 16.876 9.066 -0.963 1.00 91.06 130 SER A C 1
ATOM 1017 O O . SER A 1 130 ? 16.631 8.989 -2.169 1.00 91.06 130 SER A O 1
ATOM 1019 N N . ASP A 1 131 ? 17.922 8.474 -0.402 1.00 91.56 131 ASP A N 1
ATOM 1020 C CA . ASP A 1 131 ? 18.726 7.502 -1.135 1.00 91.56 131 ASP A CA 1
ATOM 1021 C C . ASP A 1 131 ? 18.058 6.125 -1.144 1.00 91.56 131 ASP A C 1
ATOM 1023 O O . ASP A 1 131 ? 17.294 5.753 -0.245 1.00 91.56 131 ASP A O 1
ATOM 1027 N N . TYR A 1 132 ? 18.353 5.347 -2.178 1.00 91.00 132 TYR A N 1
ATOM 1028 C CA . TYR A 1 132 ? 17.868 3.990 -2.357 1.00 91.00 132 TYR A CA 1
ATOM 1029 C C . TYR A 1 132 ? 19.036 3.012 -2.339 1.00 91.00 132 TYR A C 1
ATOM 1031 O O . TYR A 1 132 ? 19.851 3.004 -3.242 1.00 91.00 132 TYR A O 1
ATOM 1039 N N . ASN A 1 133 ? 19.114 2.137 -1.338 1.00 90.25 133 ASN A N 1
ATOM 1040 C CA . ASN A 1 133 ? 20.289 1.278 -1.154 1.00 90.25 133 ASN A CA 1
ATOM 1041 C C . ASN A 1 133 ? 21.588 2.107 -1.080 1.00 90.25 133 ASN A C 1
ATOM 1043 O O . ASN A 1 133 ? 22.567 1.792 -1.751 1.00 90.25 133 ASN A O 1
ATOM 1047 N N . ALA A 1 134 ? 21.593 3.143 -0.233 1.00 88.31 134 ALA A N 1
ATOM 1048 C CA . ALA A 1 134 ? 22.707 4.081 -0.030 1.00 88.31 134 ALA A CA 1
ATOM 1049 C C . ALA A 1 134 ? 24.055 3.423 0.338 1.00 88.31 134 ALA A C 1
ATOM 1051 O O . ALA A 1 134 ? 25.088 4.072 0.378 1.00 88.31 134 ALA A O 1
ATOM 1052 N N . ASN A 1 135 ? 24.051 2.131 0.661 1.00 89.19 135 ASN A N 1
ATOM 1053 C CA . ASN A 1 135 ? 25.247 1.337 0.916 1.00 89.19 135 ASN A CA 1
ATOM 1054 C C . ASN A 1 135 ? 25.906 0.781 -0.365 1.00 89.19 135 ASN A C 1
ATOM 1056 O O . ASN A 1 135 ? 26.890 0.051 -0.257 1.00 89.19 135 ASN A O 1
ATOM 1060 N N . LEU A 1 136 ? 25.335 1.038 -1.543 1.00 90.94 136 LEU A N 1
ATOM 1061 C CA . LEU A 1 136 ? 25.837 0.605 -2.846 1.00 90.94 136 LEU A CA 1
ATOM 1062 C C . LEU A 1 136 ? 26.231 1.823 -3.681 1.00 90.94 136 LEU A C 1
ATOM 1064 O O . LEU A 1 136 ? 25.507 2.817 -3.711 1.00 90.94 136 LEU A O 1
ATOM 1068 N N . GLU A 1 137 ? 27.338 1.721 -4.411 1.00 90.62 137 GLU A N 1
ATOM 1069 C CA . GLU A 1 137 ? 27.769 2.769 -5.339 1.00 90.62 137 GLU A CA 1
ATOM 1070 C C . GLU A 1 137 ? 26.829 2.856 -6.555 1.00 90.62 137 GLU A C 1
ATOM 1072 O O . GLU A 1 137 ? 26.285 1.845 -7.015 1.00 90.62 137 GLU A O 1
ATOM 1077 N N . ASN A 1 138 ? 26.661 4.060 -7.113 1.00 90.56 138 ASN A N 1
ATOM 1078 C CA . ASN A 1 138 ? 25.955 4.230 -8.387 1.00 90.56 138 ASN A CA 1
ATOM 1079 C C . ASN A 1 138 ? 26.633 3.396 -9.486 1.00 90.56 138 ASN A C 1
ATOM 1081 O O . ASN A 1 138 ? 27.851 3.223 -9.478 1.00 90.56 138 ASN A O 1
ATOM 1085 N N . GLY A 1 139 ? 25.842 2.870 -10.424 1.00 91.38 139 GLY A N 1
ATOM 1086 C CA . GLY A 1 139 ? 26.344 1.975 -11.471 1.00 91.38 139 GLY A CA 1
ATOM 1087 C C . GLY A 1 139 ? 26.571 0.526 -11.017 1.00 91.38 139 GLY A C 1
ATOM 1088 O O . GLY A 1 139 ? 27.145 -0.256 -11.767 1.00 91.38 139 GLY A O 1
ATOM 1089 N N . THR A 1 140 ? 26.160 0.150 -9.794 1.00 94.31 140 THR A N 1
ATOM 1090 C CA . THR A 1 140 ? 26.381 -1.217 -9.269 1.00 94.31 140 THR A CA 1
ATOM 1091 C C . THR A 1 140 ? 25.116 -1.977 -8.890 1.00 94.31 140 THR A C 1
ATOM 1093 O O . THR A 1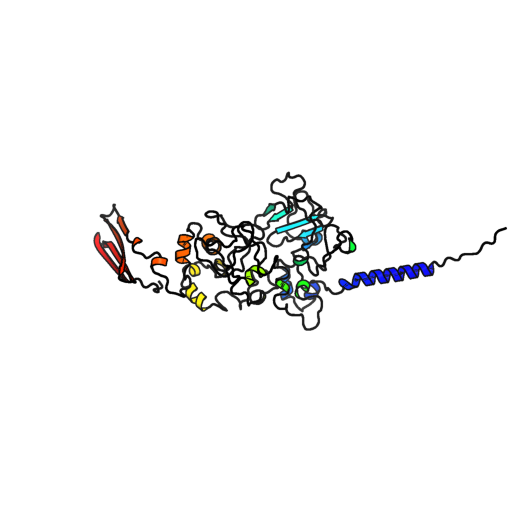 140 ? 25.163 -3.201 -8.781 1.00 94.31 140 THR A O 1
ATOM 1096 N N . LYS A 1 141 ? 23.978 -1.301 -8.679 1.00 96.69 141 LYS A N 1
ATOM 1097 C CA . LYS A 1 141 ? 22.718 -1.967 -8.323 1.00 96.69 141 LYS A CA 1
ATOM 1098 C C . LYS A 1 141 ? 21.957 -2.356 -9.595 1.00 96.69 141 LYS A C 1
ATOM 1100 O O . LYS A 1 141 ? 21.360 -1.475 -10.217 1.00 96.69 141 LYS A O 1
ATOM 1105 N N . PRO A 1 142 ? 21.932 -3.643 -9.982 1.00 97.06 142 PRO A N 1
ATOM 1106 C CA . PRO A 1 142 ? 21.202 -4.055 -11.168 1.00 97.06 142 PRO A CA 1
ATOM 1107 C C . PRO A 1 142 ? 19.691 -3.968 -10.959 1.00 97.06 142 PRO A C 1
ATOM 1109 O O . PRO A 1 142 ? 19.185 -4.028 -9.829 1.00 97.06 142 PRO A O 1
ATOM 1112 N N . TYR A 1 143 ? 18.981 -3.870 -12.075 1.00 97.44 143 TYR A N 1
ATOM 1113 C CA . TYR A 1 143 ? 17.547 -4.047 -12.167 1.00 97.44 143 TYR A CA 1
ATOM 1114 C C . TYR A 1 143 ? 17.206 -5.519 -12.409 1.00 97.44 143 TYR A C 1
ATOM 1116 O O . TYR A 1 143 ? 17.367 -6.059 -13.502 1.00 97.44 143 TYR A O 1
ATOM 1124 N N . ASP A 1 144 ? 16.692 -6.138 -11.353 1.00 94.00 144 ASP A N 1
ATOM 1125 C CA . ASP A 1 144 ? 16.178 -7.510 -11.267 1.00 94.00 144 ASP A CA 1
ATOM 1126 C C . ASP A 1 144 ? 14.680 -7.530 -10.891 1.00 94.00 144 ASP A C 1
ATOM 1128 O O . ASP A 1 144 ? 14.070 -8.573 -10.670 1.00 94.00 144 ASP A O 1
ATOM 1132 N N . CYS A 1 145 ? 14.052 -6.353 -10.829 1.00 93.06 145 CYS A N 1
ATOM 1133 C CA . CYS A 1 145 ? 12.683 -6.164 -10.347 1.00 93.06 145 CYS A CA 1
ATOM 1134 C C . CYS A 1 145 ? 11.612 -6.433 -11.422 1.00 93.06 145 CYS A C 1
ATOM 1136 O O . CYS A 1 145 ? 10.427 -6.174 -11.194 1.00 93.06 145 CYS A O 1
ATOM 1138 N N . GLY A 1 146 ? 12.015 -6.909 -12.604 1.00 93.06 146 GLY A N 1
ATOM 1139 C CA . GLY A 1 146 ? 11.161 -6.963 -13.785 1.00 93.06 146 GLY A CA 1
ATOM 1140 C C . GLY A 1 146 ? 9.956 -7.889 -13.646 1.00 93.06 146 GLY A C 1
ATOM 1141 O O . GLY A 1 146 ? 8.899 -7.554 -14.178 1.00 93.06 146 GLY A O 1
ATOM 1142 N N . ARG A 1 147 ? 10.057 -8.959 -12.841 1.00 91.06 147 ARG A N 1
ATOM 1143 C CA . ARG A 1 147 ? 8.946 -9.892 -12.563 1.00 91.06 147 ARG A CA 1
ATOM 1144 C C . ARG A 1 147 ? 7.653 -9.176 -12.164 1.00 91.06 147 ARG A C 1
ATOM 1146 O O . ARG A 1 147 ? 6.587 -9.579 -12.604 1.00 91.06 147 ARG A O 1
ATOM 1153 N N . CYS A 1 148 ? 7.758 -8.107 -11.369 1.00 92.38 148 CYS A N 1
ATOM 1154 C CA . CYS A 1 148 ? 6.596 -7.387 -10.841 1.00 92.38 148 CYS A CA 1
ATOM 1155 C C . CYS A 1 148 ? 6.382 -6.004 -11.471 1.00 92.38 148 CYS A C 1
ATOM 1157 O O . CYS A 1 148 ? 5.410 -5.316 -11.152 1.00 92.38 148 CYS A O 1
ATOM 1159 N N . HIS A 1 149 ? 7.327 -5.534 -12.288 1.00 95.38 149 HIS A N 1
ATOM 1160 C CA . HIS A 1 149 ? 7.358 -4.160 -12.799 1.00 95.38 149 HIS A CA 1
ATOM 1161 C C . HIS A 1 149 ? 7.331 -4.077 -14.336 1.00 95.38 149 HIS A C 1
ATOM 1163 O O . HIS A 1 149 ? 7.314 -2.971 -14.879 1.00 95.38 149 HIS A O 1
ATOM 1169 N N . THR A 1 150 ? 7.315 -5.216 -15.030 1.00 95.12 150 THR A N 1
ATOM 1170 C CA . THR A 1 150 ? 7.293 -5.318 -16.496 1.00 95.12 150 THR A CA 1
ATOM 1171 C C . THR A 1 150 ? 6.330 -6.408 -16.949 1.00 95.12 150 THR A C 1
ATOM 1173 O O . THR A 1 150 ? 5.870 -7.220 -16.149 1.00 95.12 150 THR A O 1
ATOM 1176 N N . THR A 1 151 ? 6.038 -6.439 -18.244 1.00 91.56 151 THR A N 1
ATOM 1177 C CA . THR A 1 151 ? 5.235 -7.484 -18.875 1.00 91.56 151 THR A CA 1
ATOM 1178 C C . THR A 1 151 ? 6.137 -8.432 -19.644 1.00 91.56 151 THR A C 1
ATOM 1180 O O . THR A 1 151 ? 6.926 -7.990 -20.479 1.00 91.56 151 THR A O 1
ATOM 1183 N N . GLY A 1 152 ? 5.998 -9.735 -19.389 1.00 88.75 152 GLY A N 1
ATOM 1184 C CA . GLY A 1 152 ? 6.774 -10.767 -20.079 1.00 88.75 152 GLY A CA 1
ATOM 1185 C C . GLY A 1 152 ? 8.251 -10.791 -19.680 1.00 88.75 152 GLY A C 1
ATOM 1186 O O . GLY A 1 152 ? 9.097 -10.990 -20.545 1.00 88.75 152 GLY A O 1
ATOM 1187 N N . TRP A 1 153 ? 8.560 -10.549 -18.400 1.00 93.06 153 TRP A N 1
ATOM 1188 C CA . TRP A 1 153 ? 9.928 -10.620 -17.883 1.00 93.06 153 TRP A CA 1
ATOM 1189 C C . TRP A 1 153 ? 10.546 -12.003 -18.098 1.00 93.06 153 TRP A C 1
ATOM 1191 O O . TRP A 1 153 ? 9.964 -13.021 -17.716 1.00 93.06 153 TRP A O 1
ATOM 1201 N N . VAL A 1 154 ? 11.762 -12.019 -18.634 1.00 93.25 154 VAL A N 1
ATOM 1202 C CA . VAL A 1 154 ? 12.625 -13.195 -18.715 1.00 93.25 154 VAL A CA 1
ATOM 1203 C C . VAL A 1 154 ? 13.957 -12.825 -18.079 1.00 93.25 154 VAL A C 1
ATOM 1205 O O . VAL A 1 154 ? 14.693 -11.994 -18.609 1.00 93.25 154 VAL A O 1
ATOM 1208 N N . GLU A 1 155 ? 14.247 -13.427 -16.927 1.00 95.56 155 GLU A N 1
ATOM 1209 C CA . GLU A 1 155 ? 15.509 -13.231 -16.212 1.00 95.56 155 GLU A CA 1
ATOM 1210 C C . GLU A 1 155 ? 16.693 -13.697 -17.066 1.00 95.56 155 GLU A C 1
ATOM 1212 O O . GLU A 1 155 ? 16.621 -14.743 -17.719 1.00 95.56 155 GLU A O 1
ATOM 1217 N N . ASN A 1 156 ? 17.788 -12.934 -17.041 1.00 95.50 156 ASN A N 1
ATOM 1218 C CA . ASN A 1 156 ? 19.040 -13.360 -17.649 1.00 95.50 156 ASN A CA 1
ATOM 1219 C C . ASN A 1 156 ? 19.894 -14.125 -16.622 1.00 95.50 156 ASN A C 1
ATOM 1221 O O . ASN A 1 156 ? 20.420 -13.501 -15.697 1.00 95.50 156 ASN A O 1
ATOM 1225 N N . PRO A 1 157 ? 20.085 -15.449 -16.773 1.00 93.38 157 PRO A N 1
ATOM 1226 C CA . PRO A 1 157 ? 20.913 -16.224 -15.852 1.00 93.38 157 PRO A CA 1
ATOM 1227 C C . PRO A 1 157 ? 22.415 -15.916 -15.980 1.00 93.38 157 PRO A C 1
ATOM 1229 O O . PRO A 1 157 ? 23.178 -16.280 -15.086 1.00 93.38 157 PRO A O 1
ATOM 1232 N N . ASP A 1 158 ? 22.845 -15.270 -17.069 1.00 95.06 158 ASP A N 1
ATOM 1233 C CA . ASP A 1 158 ? 24.220 -14.815 -17.282 1.00 95.06 158 ASP A CA 1
ATOM 1234 C C . ASP A 1 158 ? 24.239 -13.336 -17.716 1.00 95.06 158 ASP A C 1
ATOM 1236 O O . ASP A 1 158 ? 24.283 -13.037 -18.913 1.00 95.06 158 ASP A O 1
ATOM 1240 N N . PRO A 1 159 ? 24.245 -12.382 -16.763 1.00 88.00 159 PRO A N 1
ATOM 1241 C CA . PRO A 1 159 ? 24.220 -10.952 -17.072 1.00 88.00 159 PRO A CA 1
ATOM 1242 C C . PRO A 1 159 ? 25.492 -10.451 -17.779 1.00 88.00 159 PRO A C 1
ATOM 1244 O O . PRO A 1 159 ? 25.549 -9.285 -18.169 1.00 88.00 159 PRO A O 1
ATOM 1247 N N . THR A 1 160 ? 26.515 -11.300 -17.959 1.00 92.50 160 THR A N 1
ATOM 1248 C CA . THR A 1 160 ? 27.689 -10.959 -18.776 1.00 92.50 160 THR A CA 1
ATOM 1249 C C . THR A 1 160 ? 27.424 -11.117 -20.277 1.00 92.50 160 THR A C 1
ATOM 1251 O O . THR A 1 160 ? 28.085 -10.457 -21.084 1.00 92.50 160 THR A O 1
ATOM 1254 N N . ASP A 1 161 ? 26.425 -11.920 -20.661 1.00 94.94 161 ASP A N 1
ATOM 1255 C CA . ASP A 1 161 ? 25.887 -11.963 -22.019 1.00 94.94 161 ASP A CA 1
ATOM 1256 C C . ASP A 1 161 ? 24.779 -10.915 -22.178 1.00 94.94 161 ASP A C 1
ATOM 1258 O O . ASP A 1 161 ? 23.605 -11.147 -21.883 1.00 94.94 161 ASP A O 1
ATOM 1262 N N . LEU A 1 162 ? 25.160 -9.745 -22.695 1.00 95.94 162 LEU A N 1
ATOM 1263 C CA . LEU A 1 162 ? 24.250 -8.614 -22.886 1.00 95.94 162 LEU A CA 1
ATOM 1264 C C . LEU A 1 162 ? 23.109 -8.896 -23.874 1.00 95.94 162 LEU A C 1
ATOM 1266 O O . LEU A 1 162 ? 22.155 -8.124 -23.915 1.00 95.94 162 LEU A O 1
ATOM 1270 N N . SER A 1 163 ? 23.166 -9.973 -24.667 1.00 94.19 163 SER A N 1
ATOM 1271 C CA . SER A 1 163 ? 22.048 -10.340 -25.546 1.00 94.19 163 SER A CA 1
ATOM 1272 C C . SER A 1 163 ? 20.802 -10.782 -24.768 1.00 94.19 163 SER A C 1
ATOM 1274 O O . SER A 1 163 ? 19.692 -10.678 -25.291 1.00 94.19 163 SER A O 1
ATOM 1276 N N . GLY A 1 164 ? 20.979 -11.213 -23.513 1.00 93.06 164 GLY A N 1
ATOM 1277 C CA . GLY A 1 164 ? 19.905 -11.493 -22.562 1.00 93.06 164 GLY A CA 1
ATOM 1278 C C . GLY A 1 164 ? 19.464 -10.281 -21.733 1.00 93.06 164 GLY A C 1
ATOM 1279 O O . GLY A 1 164 ? 18.577 -10.426 -20.895 1.00 93.06 164 GLY A O 1
ATOM 1280 N N . ASN A 1 165 ? 20.042 -9.097 -21.955 1.00 96.81 165 ASN A N 1
ATOM 1281 C CA . ASN A 1 165 ? 19.685 -7.874 -21.240 1.00 96.81 165 ASN A CA 1
ATOM 1282 C C . ASN A 1 165 ? 18.842 -6.947 -22.119 1.00 96.81 165 ASN A C 1
ATOM 1284 O O . ASN A 1 165 ? 19.129 -6.743 -23.303 1.00 96.81 165 ASN A O 1
ATOM 1288 N N . GLN A 1 166 ? 17.822 -6.327 -21.527 1.00 97.00 166 GLN A N 1
ATOM 1289 C CA . GLN A 1 166 ? 16.997 -5.345 -22.218 1.00 97.00 166 GLN A CA 1
ATOM 1290 C C . GLN A 1 166 ? 17.863 -4.213 -22.774 1.00 97.00 166 GLN A C 1
ATOM 1292 O O . GLN A 1 166 ? 18.698 -3.649 -22.068 1.00 97.00 166 GLN A O 1
ATOM 1297 N N . ASP A 1 167 ? 17.641 -3.871 -24.045 1.00 95.62 167 ASP A N 1
ATOM 1298 C CA . ASP A 1 167 ? 18.366 -2.816 -24.762 1.00 95.62 167 ASP A CA 1
ATOM 1299 C C . ASP A 1 167 ? 19.906 -3.001 -24.763 1.00 95.62 167 ASP A C 1
ATOM 1301 O O . ASP A 1 167 ? 20.643 -2.051 -25.022 1.00 95.62 167 ASP A O 1
ATOM 1305 N N . MET A 1 168 ? 20.398 -4.225 -24.508 1.00 96.31 168 MET A N 1
ATOM 1306 C CA . MET A 1 168 ? 21.819 -4.550 -24.293 1.00 96.31 168 MET A CA 1
ATOM 1307 C C . MET A 1 168 ? 22.464 -3.785 -23.123 1.00 96.31 168 MET A C 1
ATOM 1309 O O . MET A 1 168 ? 23.684 -3.609 -23.092 1.00 96.31 168 MET A O 1
ATOM 1313 N N . LEU A 1 169 ? 21.660 -3.326 -22.160 1.00 97.50 169 LEU A N 1
ATOM 1314 C CA . LEU A 1 169 ? 22.134 -2.559 -21.012 1.00 97.50 169 LEU A CA 1
ATOM 1315 C C . LEU A 1 169 ? 22.684 -3.493 -19.922 1.00 97.50 169 LEU A C 1
ATOM 1317 O O . LEU A 1 169 ? 21.956 -4.368 -19.450 1.00 97.50 169 LEU A O 1
ATOM 1321 N N . PRO A 1 170 ? 23.944 -3.339 -19.477 1.00 97.31 170 PRO A N 1
ATOM 1322 C CA . PRO A 1 170 ? 24.547 -4.241 -18.494 1.00 97.31 170 PRO A CA 1
ATOM 1323 C C . PRO A 1 170 ? 23.813 -4.257 -17.146 1.00 97.31 170 PRO A C 1
ATOM 1325 O O . PRO A 1 170 ? 23.798 -5.287 -16.483 1.00 97.31 170 PRO A O 1
ATOM 1328 N N . GLY A 1 171 ? 23.162 -3.159 -16.757 1.00 97.19 171 GLY A N 1
ATOM 1329 C CA . GLY A 1 171 ? 22.435 -3.062 -15.496 1.00 97.19 171 GLY A CA 1
ATOM 1330 C C . GLY A 1 171 ? 21.045 -3.703 -15.489 1.00 97.19 171 GLY A C 1
ATOM 1331 O O . GLY A 1 171 ? 20.466 -3.829 -14.412 1.00 97.19 171 GLY A O 1
ATOM 1332 N N . ILE A 1 172 ? 20.497 -4.144 -16.631 1.00 97.94 172 ILE A N 1
ATOM 1333 C CA . ILE A 1 172 ? 19.177 -4.797 -16.694 1.00 97.94 172 ILE A CA 1
ATOM 1334 C C . ILE A 1 172 ? 19.350 -6.306 -16.837 1.00 97.94 172 ILE A C 1
ATOM 1336 O O . ILE A 1 172 ? 19.596 -6.802 -17.929 1.00 97.94 172 ILE A O 1
ATOM 1340 N N . HIS A 1 173 ? 19.176 -7.053 -15.747 1.00 96.88 173 HIS A N 1
ATOM 1341 C CA . HIS A 1 173 ? 19.446 -8.496 -15.696 1.00 96.88 173 HIS A CA 1
ATOM 1342 C C . HIS A 1 173 ? 18.281 -9.345 -16.239 1.00 96.88 173 HIS A C 1
ATOM 1344 O O . HIS A 1 173 ? 17.782 -10.264 -15.587 1.00 96.88 173 HIS A O 1
ATOM 1350 N N . GLY A 1 174 ? 17.817 -9.016 -17.440 1.00 96.00 174 GLY A N 1
ATOM 1351 C CA . GLY A 1 174 ? 16.733 -9.709 -18.125 1.00 96.00 174 GLY A CA 1
ATOM 1352 C C . GLY A 1 174 ? 16.152 -8.893 -19.270 1.00 96.00 174 GLY A C 1
ATOM 1353 O O . GLY A 1 174 ? 16.523 -7.740 -19.488 1.00 96.00 174 GLY A O 1
ATOM 1354 N N . THR A 1 175 ? 15.212 -9.494 -19.990 1.00 95.44 175 THR A N 1
ATOM 1355 C CA . THR A 1 175 ? 14.437 -8.848 -21.061 1.00 95.44 175 THR A CA 1
ATOM 1356 C C . THR A 1 175 ? 12.963 -8.800 -20.698 1.00 95.44 175 THR A C 1
ATOM 1358 O O . THR A 1 175 ? 12.492 -9.549 -19.841 1.00 95.44 175 THR A O 1
ATOM 1361 N N . PHE A 1 176 ? 12.215 -7.915 -21.347 1.00 94.12 176 PHE A N 1
ATOM 1362 C CA . PHE A 1 176 ? 10.766 -7.866 -21.213 1.00 94.12 176 PHE A CA 1
ATOM 1363 C C . PHE A 1 176 ? 10.112 -7.443 -22.522 1.00 94.12 176 PHE A C 1
ATOM 1365 O O . PHE A 1 176 ? 10.736 -6.834 -23.388 1.00 94.12 176 PHE A O 1
ATOM 1372 N N . PHE A 1 177 ? 8.825 -7.752 -22.656 1.00 89.62 177 PHE A N 1
ATOM 1373 C CA . PHE A 1 177 ? 8.036 -7.290 -23.789 1.00 89.62 177 PHE A CA 1
ATOM 1374 C C . PHE A 1 177 ? 7.737 -5.790 -23.684 1.00 89.62 177 PHE A C 1
ATOM 1376 O O . PHE A 1 177 ? 7.973 -5.042 -24.627 1.00 89.62 177 PHE A O 1
ATOM 1383 N N . ALA A 1 178 ? 7.250 -5.347 -22.523 1.00 91.12 178 ALA A N 1
ATOM 1384 C CA . ALA A 1 178 ? 6.903 -3.951 -22.280 1.00 91.12 178 ALA A CA 1
ATOM 1385 C C . ALA A 1 178 ? 7.187 -3.539 -20.829 1.00 91.12 178 ALA A C 1
ATOM 1387 O O . ALA A 1 178 ? 7.061 -4.344 -19.902 1.00 91.12 178 ALA A O 1
ATOM 1388 N N . GLY A 1 179 ? 7.547 -2.269 -20.629 1.00 94.62 179 GLY A N 1
ATOM 1389 C CA . GLY A 1 179 ? 7.632 -1.674 -19.295 1.00 94.62 179 GLY A CA 1
ATOM 1390 C C . GLY A 1 179 ? 6.245 -1.569 -18.658 1.00 94.62 179 GLY A C 1
ATOM 1391 O O . GLY A 1 179 ? 5.257 -1.333 -19.350 1.00 94.62 179 GLY A O 1
ATOM 1392 N N . GLY A 1 180 ? 6.152 -1.762 -17.342 1.00 95.25 180 GLY A N 1
ATOM 1393 C CA . GLY A 1 180 ? 4.873 -1.763 -16.636 1.00 95.25 180 GLY A CA 1
ATOM 1394 C C . GLY A 1 180 ? 4.082 -3.065 -16.780 1.00 95.25 180 GLY A C 1
ATOM 1395 O O . GLY A 1 180 ? 4.427 -3.961 -17.550 1.00 95.25 180 GLY A O 1
ATOM 1396 N N . ILE A 1 181 ? 3.004 -3.165 -16.007 1.00 93.69 181 ILE A N 1
ATOM 1397 C CA . ILE A 1 181 ? 2.048 -4.274 -16.050 1.00 93.69 181 ILE A CA 1
ATOM 1398 C C . ILE A 1 181 ? 0.958 -3.931 -17.072 1.00 93.69 181 ILE A C 1
ATOM 1400 O O . ILE A 1 181 ? 0.043 -3.143 -16.809 1.00 93.69 181 ILE A O 1
ATOM 1404 N N . GLN A 1 182 ? 1.113 -4.500 -18.263 1.00 90.38 182 GLN A N 1
ATOM 1405 C CA . GLN A 1 182 ? 0.242 -4.352 -19.423 1.00 90.38 182 GLN A CA 1
ATOM 1406 C C . GLN A 1 182 ? -0.830 -5.450 -19.446 1.00 90.38 182 GLN A C 1
ATOM 1408 O O . GLN A 1 182 ? -0.783 -6.394 -18.658 1.00 90.38 182 GLN A O 1
ATOM 1413 N N . CYS A 1 183 ? -1.784 -5.368 -20.378 1.00 86.31 183 CYS A N 1
ATOM 1414 C CA . CYS A 1 183 ? -2.878 -6.339 -20.512 1.00 86.31 183 CYS A CA 1
ATOM 1415 C C . CYS A 1 183 ? -2.370 -7.792 -20.584 1.00 86.31 183 CYS A C 1
ATOM 1417 O O . CYS A 1 183 ? -2.914 -8.692 -19.945 1.00 86.31 183 CYS A O 1
ATOM 1419 N N . GLN A 1 184 ? -1.289 -8.007 -21.332 1.00 82.62 184 GLN A N 1
ATOM 1420 C CA . GLN A 1 184 ? -0.695 -9.313 -21.602 1.00 82.62 184 GLN A CA 1
ATOM 1421 C C . GLN A 1 184 ? -0.010 -9.920 -20.371 1.00 82.62 184 GLN A C 1
ATOM 1423 O O . GLN A 1 184 ? 0.207 -11.127 -20.350 1.00 82.62 184 GLN A O 1
ATOM 1428 N N . ALA A 1 185 ? 0.292 -9.127 -19.335 1.00 85.50 185 ALA A N 1
ATOM 1429 C CA . ALA A 1 185 ? 0.827 -9.654 -18.080 1.00 85.50 185 ALA A CA 1
ATOM 1430 C C . ALA A 1 185 ? -0.195 -10.548 -17.361 1.00 85.50 185 ALA A C 1
ATOM 1432 O O . ALA A 1 185 ? 0.194 -11.495 -16.691 1.00 85.50 185 ALA A O 1
ATOM 1433 N N . CYS A 1 186 ? -1.492 -10.268 -17.531 1.00 84.62 186 CYS A N 1
ATOM 1434 C CA . CYS A 1 186 ? -2.573 -11.023 -16.893 1.00 84.62 186 CYS A CA 1
ATOM 1435 C C . CYS A 1 186 ? -3.354 -11.900 -17.881 1.00 84.62 186 CYS A C 1
ATOM 1437 O O . CYS A 1 186 ? -3.819 -12.974 -17.514 1.00 84.62 186 CYS A O 1
ATOM 1439 N N . HIS A 1 187 ? -3.510 -11.456 -19.131 1.00 79.56 187 HIS A N 1
ATOM 1440 C CA . HIS A 1 187 ? -4.274 -12.175 -20.160 1.00 79.56 187 HIS A CA 1
ATOM 1441 C C . HIS A 1 187 ? -3.409 -13.048 -21.079 1.00 79.56 187 HIS A C 1
ATOM 1443 O O . HIS A 1 187 ? -3.940 -13.787 -21.910 1.00 79.56 187 HIS A O 1
ATOM 1449 N N . GLY A 1 188 ? -2.083 -12.965 -20.949 1.00 75.50 188 GLY A N 1
ATOM 1450 C CA . GLY A 1 188 ? -1.145 -13.622 -21.846 1.00 75.50 188 GLY A CA 1
ATOM 1451 C C . GLY A 1 188 ? -1.176 -13.054 -23.268 1.00 75.50 188 GLY A C 1
ATOM 1452 O O . GLY A 1 188 ? -1.674 -11.962 -23.543 1.00 75.50 188 GLY A O 1
ATOM 1453 N N . THR A 1 189 ? -0.601 -13.819 -24.189 1.00 68.31 189 THR A N 1
ATOM 1454 C CA . THR A 1 189 ? -0.326 -13.418 -25.577 1.00 68.31 189 THR A CA 1
ATOM 1455 C C . THR A 1 189 ? -1.290 -13.985 -26.612 1.00 68.31 189 THR A C 1
ATOM 1457 O O . THR A 1 189 ? -1.365 -13.502 -27.740 1.00 68.31 189 THR A O 1
ATOM 1460 N N . SER A 1 190 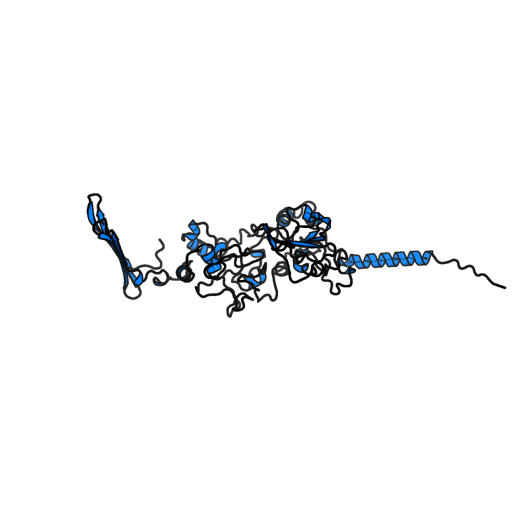? -2.025 -15.037 -26.254 1.00 59.84 190 SER A N 1
ATOM 1461 C CA . SER A 1 190 ? -2.884 -15.770 -27.183 1.00 59.84 190 SER A CA 1
ATOM 1462 C C . SER A 1 190 ? -4.308 -15.222 -27.154 1.00 59.84 190 SER A C 1
ATOM 1464 O O . SER A 1 190 ? -4.964 -15.269 -26.120 1.00 59.84 190 SER A O 1
ATOM 1466 N N . HIS A 1 191 ? -4.811 -14.753 -28.301 1.00 62.88 191 HIS A N 1
ATOM 1467 C CA . HIS A 1 191 ? -6.181 -14.250 -28.425 1.00 62.88 191 HIS A CA 1
ATOM 1468 C C . HIS A 1 191 ? -6.963 -14.942 -29.558 1.00 62.88 191 HIS A C 1
ATOM 1470 O O . HIS A 1 191 ? -6.877 -14.536 -30.721 1.00 62.88 191 HIS A O 1
ATOM 1476 N N . PRO A 1 192 ? -7.767 -15.973 -29.230 1.00 47.50 192 PRO A N 1
ATOM 1477 C CA . PRO A 1 192 ? -9.030 -16.193 -29.938 1.00 47.50 192 PRO A CA 1
ATOM 1478 C C . PRO A 1 192 ? -10.165 -16.700 -29.024 1.00 47.50 192 PRO A C 1
ATOM 1480 O O . PRO A 1 192 ? -10.095 -17.798 -28.481 1.00 47.50 192 PRO A O 1
ATOM 1483 N N . GLY A 1 193 ? -11.263 -15.940 -28.924 1.00 50.22 193 GLY A N 1
ATOM 1484 C CA . GLY A 1 193 ? -12.598 -16.416 -28.507 1.00 50.22 193 GLY A CA 1
ATOM 1485 C C . GLY A 1 193 ? -12.797 -16.838 -27.045 1.00 50.22 193 GLY A C 1
ATOM 1486 O O . GLY A 1 193 ? -13.933 -16.844 -26.591 1.00 50.22 193 GLY A O 1
ATOM 1487 N N . ASN A 1 194 ? -11.722 -17.133 -26.320 1.00 47.91 194 ASN A N 1
ATOM 1488 C CA . ASN A 1 194 ? -11.658 -17.340 -24.879 1.00 47.91 194 ASN A CA 1
ATOM 1489 C C . ASN A 1 194 ? -10.327 -16.748 -24.418 1.00 47.91 194 ASN A C 1
ATOM 1491 O O . ASN A 1 194 ? -9.314 -17.445 -24.376 1.00 47.91 194 ASN A O 1
ATOM 1495 N N . ILE A 1 195 ? -10.317 -15.451 -24.109 1.00 53.84 195 ILE A N 1
ATOM 1496 C CA . ILE A 1 195 ? -9.276 -14.921 -23.229 1.00 53.84 195 ILE A CA 1
ATOM 1497 C C . ILE A 1 195 ? -9.409 -15.747 -21.946 1.00 53.84 195 ILE A C 1
ATOM 1499 O O . ILE A 1 195 ? -10.529 -15.803 -21.423 1.00 53.84 195 ILE A O 1
ATOM 1503 N N . PRO A 1 196 ? -8.357 -16.429 -21.459 1.00 50.12 196 PRO A N 1
ATOM 1504 C CA . PRO A 1 196 ? -8.427 -17.035 -20.145 1.00 50.12 196 PRO A CA 1
ATOM 1505 C C . PRO A 1 196 ? -8.867 -15.928 -19.190 1.00 50.12 196 PRO A C 1
ATOM 1507 O O . PRO A 1 196 ? -8.200 -14.895 -19.075 1.00 50.12 196 PRO A O 1
ATOM 1510 N N . ALA A 1 197 ? -10.034 -16.093 -18.563 1.00 51.69 197 ALA A N 1
ATOM 1511 C CA . ALA A 1 197 ? -10.277 -15.366 -17.331 1.00 51.69 197 ALA A CA 1
ATOM 1512 C C . ALA A 1 197 ? -9.047 -15.636 -16.463 1.00 51.69 197 ALA A C 1
ATOM 1514 O O . ALA A 1 197 ? -8.587 -16.780 -16.453 1.00 51.69 197 ALA A O 1
ATOM 1515 N N . MET A 1 198 ? -8.482 -14.599 -15.834 1.00 56.28 198 MET A N 1
ATOM 1516 C CA . MET A 1 198 ? -7.408 -14.804 -14.863 1.00 56.28 198 MET A CA 1
ATOM 1517 C C . MET A 1 198 ? -7.820 -15.972 -13.970 1.00 56.28 198 MET A C 1
ATOM 1519 O O . MET A 1 198 ? -8.877 -15.894 -13.336 1.00 56.28 198 MET A O 1
ATOM 1523 N N . ASP A 1 199 ? -7.061 -17.065 -14.015 1.00 43.72 199 ASP A N 1
ATOM 1524 C CA . ASP A 1 199 ? -7.351 -18.196 -13.160 1.00 43.72 199 ASP A CA 1
ATOM 1525 C C . ASP A 1 199 ? -6.967 -17.861 -11.716 1.00 43.72 199 ASP A C 1
ATOM 1527 O O . ASP A 1 199 ? -6.290 -16.875 -11.401 1.00 43.72 199 ASP A O 1
ATOM 1531 N N . GLU A 1 200 ? -7.571 -18.647 -10.838 1.00 49.22 200 GLU A N 1
ATOM 1532 C CA . GLU A 1 200 ? -7.603 -18.550 -9.388 1.00 49.22 200 GLU A CA 1
ATOM 1533 C C . GLU A 1 200 ? -6.213 -18.204 -8.835 1.00 49.22 200 GLU A C 1
ATOM 1535 O O . GLU A 1 200 ? -5.250 -18.933 -9.051 1.00 49.22 200 GLU A O 1
ATOM 1540 N N . THR A 1 201 ? -6.080 -17.069 -8.139 1.00 48.34 201 THR A N 1
ATOM 1541 C CA . THR A 1 201 ? -4.832 -16.534 -7.536 1.00 48.34 201 THR A CA 1
ATOM 1542 C C . THR A 1 201 ? -3.645 -16.208 -8.474 1.00 48.34 201 THR A C 1
ATOM 1544 O O . THR A 1 201 ? -2.824 -15.353 -8.123 1.00 48.34 201 THR A O 1
ATOM 1547 N N . GLY A 1 202 ? -3.582 -16.781 -9.680 1.00 54.56 202 GLY A N 1
ATOM 1548 C CA . GLY A 1 202 ? -2.379 -16.913 -10.512 1.00 54.56 202 GLY A CA 1
ATOM 1549 C C . GLY A 1 202 ? -1.836 -15.659 -11.201 1.00 54.56 202 GLY A C 1
ATOM 1550 O O . GLY A 1 202 ? -0.716 -15.699 -11.683 1.00 54.56 202 GLY A O 1
ATOM 1551 N N . GLY A 1 203 ? -2.555 -14.532 -11.229 1.00 77.12 203 GLY A N 1
ATOM 1552 C CA . GLY A 1 203 ? -2.024 -13.279 -11.808 1.00 77.12 203 GLY A CA 1
ATOM 1553 C C . GLY A 1 203 ? -1.703 -12.181 -10.791 1.00 77.12 203 GLY A C 1
ATOM 1554 O O . GLY A 1 203 ? -0.820 -11.358 -11.015 1.00 77.12 203 GLY A O 1
ATOM 1555 N N . CYS A 1 204 ? -2.399 -12.150 -9.652 1.00 88.31 204 CYS A N 1
ATOM 1556 C CA . CYS A 1 204 ? -2.159 -11.140 -8.616 1.00 88.31 204 CYS A CA 1
ATOM 1557 C C . CYS A 1 204 ? -0.979 -11.544 -7.727 1.00 88.31 204 CYS A C 1
ATOM 1559 O O . CYS A 1 204 ? -0.094 -10.727 -7.455 1.00 88.31 204 CYS A O 1
ATOM 1561 N N . ALA A 1 205 ? -0.955 -12.815 -7.311 1.00 88.38 205 ALA A N 1
ATOM 1562 C CA . ALA A 1 205 ? 0.057 -13.364 -6.417 1.00 88.38 205 ALA A CA 1
ATOM 1563 C C . ALA A 1 205 ? 1.457 -13.378 -7.041 1.00 88.38 205 ALA A C 1
ATOM 1565 O O . ALA A 1 205 ? 2.436 -13.409 -6.313 1.00 88.38 205 ALA A O 1
ATOM 1566 N N . ASP A 1 206 ? 1.588 -13.281 -8.366 1.00 86.81 206 ASP A N 1
ATOM 1567 C CA . ASP A 1 206 ? 2.899 -13.172 -9.009 1.00 86.81 206 ASP A CA 1
ATOM 1568 C C . ASP A 1 206 ? 3.664 -11.901 -8.625 1.00 86.81 206 ASP A C 1
ATOM 1570 O O . ASP A 1 206 ? 4.899 -11.886 -8.643 1.00 86.81 206 ASP A O 1
ATOM 1574 N N . CYS A 1 207 ? 2.930 -10.844 -8.270 1.00 91.38 207 CYS A N 1
ATOM 1575 C CA . CYS A 1 207 ? 3.492 -9.529 -7.980 1.00 91.38 207 CYS A CA 1
ATOM 1576 C C . CYS A 1 207 ? 3.190 -9.034 -6.563 1.00 91.38 207 CYS A C 1
ATOM 1578 O O . CYS A 1 207 ? 4.010 -8.321 -5.986 1.00 91.38 207 CYS A O 1
ATOM 1580 N N . HIS A 1 208 ? 2.026 -9.389 -6.014 1.00 93.00 208 HIS A N 1
ATOM 1581 C CA . HIS A 1 208 ? 1.534 -8.938 -4.707 1.00 93.00 208 HIS A CA 1
ATOM 1582 C C . HIS A 1 208 ? 1.880 -9.904 -3.566 1.00 93.00 208 HIS A C 1
ATOM 1584 O O . HIS A 1 208 ? 1.134 -10.038 -2.597 1.00 93.00 208 HIS A O 1
ATOM 1590 N N . ILE A 1 209 ? 3.012 -10.591 -3.700 1.00 91.56 209 ILE A N 1
ATOM 1591 C CA . ILE A 1 209 ? 3.567 -11.512 -2.713 1.00 91.56 209 ILE A CA 1
ATOM 1592 C C . ILE A 1 209 ? 5.012 -11.130 -2.422 1.00 91.56 209 ILE A C 1
ATOM 1594 O O . ILE A 1 209 ? 5.722 -10.586 -3.278 1.00 91.56 209 ILE A O 1
ATOM 1598 N N . ARG A 1 210 ? 5.495 -11.508 -1.244 1.00 89.38 210 ARG A N 1
ATOM 1599 C CA . ARG A 1 210 ? 6.927 -11.570 -0.986 1.00 89.38 210 ARG A CA 1
ATOM 1600 C C . ARG A 1 210 ? 7.290 -12.778 -0.145 1.00 89.38 210 ARG A C 1
ATOM 1602 O O . ARG A 1 210 ? 6.644 -13.063 0.854 1.00 89.38 210 ARG A O 1
ATOM 1609 N N . GLY A 1 211 ? 8.384 -13.435 -0.523 1.00 89.50 211 GLY A N 1
ATOM 1610 C CA . GLY A 1 211 ? 8.863 -14.609 0.196 1.00 89.50 211 GLY A CA 1
ATOM 1611 C C . GLY A 1 211 ? 7.856 -15.756 0.137 1.00 89.50 211 GLY A C 1
ATOM 1612 O O . GLY A 1 211 ? 7.241 -15.987 -0.903 1.00 89.50 211 GLY A O 1
ATOM 1613 N N . ASP A 1 212 ? 7.723 -16.480 1.246 1.00 92.06 212 ASP A N 1
ATOM 1614 C CA . ASP A 1 212 ? 6.781 -17.591 1.368 1.00 92.06 212 ASP A CA 1
ATOM 1615 C C . ASP A 1 212 ? 5.353 -17.087 1.606 1.00 92.06 212 ASP A C 1
ATOM 1617 O O . ASP A 1 212 ? 5.146 -16.172 2.404 1.00 92.06 212 ASP A O 1
ATOM 1621 N N . ALA A 1 213 ? 4.372 -17.722 0.960 1.00 91.19 213 ALA A N 1
ATOM 1622 C CA . ALA A 1 213 ? 2.960 -17.341 1.021 1.00 91.19 213 ALA A CA 1
ATOM 1623 C C . ALA A 1 213 ? 2.374 -17.332 2.445 1.00 91.19 213 ALA A C 1
ATOM 1625 O O . ALA A 1 213 ? 1.460 -16.560 2.715 1.00 91.19 213 ALA A O 1
ATOM 1626 N N . ASN A 1 214 ? 2.913 -18.147 3.357 1.00 91.88 214 ASN A N 1
ATOM 1627 C CA . ASN A 1 214 ? 2.444 -18.257 4.741 1.00 91.88 214 ASN A CA 1
ATOM 1628 C C . ASN A 1 214 ? 3.228 -17.360 5.709 1.00 91.88 214 ASN A C 1
ATOM 1630 O O . ASN A 1 214 ? 3.077 -17.472 6.922 1.00 91.88 214 ASN A O 1
ATOM 1634 N N . THR A 1 215 ? 4.095 -16.492 5.190 1.00 94.75 215 THR A N 1
ATOM 1635 C CA . THR A 1 215 ? 4.841 -15.509 5.980 1.00 94.75 215 THR A CA 1
ATOM 1636 C C . THR A 1 215 ? 4.495 -14.112 5.501 1.00 94.75 215 THR A C 1
ATOM 1638 O O . THR A 1 215 ? 4.397 -13.891 4.299 1.00 94.75 215 THR A O 1
ATOM 1641 N N . ILE A 1 216 ? 4.325 -13.162 6.421 1.00 97.56 216 ILE A N 1
ATOM 1642 C CA . ILE A 1 216 ? 4.035 -11.763 6.081 1.00 97.56 216 ILE A CA 1
ATOM 1643 C C . ILE A 1 216 ? 5.217 -10.912 6.552 1.00 97.56 216 ILE A C 1
ATOM 1645 O O . ILE A 1 216 ? 5.333 -10.652 7.754 1.00 97.56 216 ILE A O 1
ATOM 1649 N N . PRO A 1 217 ? 6.139 -10.528 5.654 1.00 96.88 217 PRO A N 1
ATOM 1650 C CA . PRO A 1 217 ? 7.278 -9.697 6.016 1.00 96.88 217 PRO A CA 1
ATOM 1651 C C . PRO A 1 217 ? 6.885 -8.352 6.648 1.00 96.88 217 PRO A C 1
ATOM 1653 O O . PRO A 1 217 ? 6.071 -7.580 6.144 1.00 96.88 217 PRO A O 1
ATOM 1656 N N . ALA A 1 218 ? 7.562 -8.010 7.739 1.00 96.75 218 ALA A N 1
ATOM 1657 C CA . ALA A 1 218 ? 7.420 -6.736 8.426 1.00 96.75 218 ALA A CA 1
ATOM 1658 C C . ALA A 1 218 ? 8.773 -6.026 8.541 1.00 96.75 218 ALA A C 1
ATOM 1660 O O . ALA A 1 218 ? 9.843 -6.620 8.381 1.00 96.75 218 ALA A O 1
ATOM 1661 N N . SER A 1 219 ? 8.742 -4.703 8.700 1.00 94.50 219 SER A N 1
ATOM 1662 C CA . SER A 1 219 ? 9.936 -3.927 9.035 1.00 94.50 219 SER A CA 1
ATOM 1663 C C . SER A 1 219 ? 9.590 -2.532 9.542 1.00 94.50 219 SER A C 1
ATOM 1665 O O . SER A 1 219 ? 8.874 -1.763 8.891 1.00 94.50 219 SER A O 1
ATOM 1667 N N . GLY A 1 220 ? 10.188 -2.170 10.679 1.00 91.44 220 GLY A N 1
ATOM 1668 C CA . GLY A 1 220 ? 10.037 -0.848 11.284 1.00 91.44 220 GLY A CA 1
ATOM 1669 C C . GLY A 1 220 ? 8.590 -0.552 11.665 1.00 91.44 220 GLY A C 1
ATOM 1670 O O . GLY A 1 220 ? 8.111 0.531 11.323 1.00 91.44 220 GLY A O 1
ATOM 1671 N N . GLY A 1 221 ? 7.923 -1.541 12.275 1.00 93.25 221 GLY A N 1
ATOM 1672 C CA . GLY A 1 221 ? 6.558 -1.449 12.797 1.00 93.25 221 GLY A CA 1
ATOM 1673 C C . GLY A 1 221 ? 5.452 -1.468 11.742 1.00 93.25 221 GLY A C 1
ATOM 1674 O O . GLY A 1 221 ? 4.405 -0.889 11.982 1.00 93.25 221 GLY A O 1
ATOM 1675 N N . PHE A 1 222 ? 5.679 -2.046 10.558 1.00 96.31 222 PHE A N 1
ATOM 1676 C CA . PHE A 1 222 ? 4.659 -2.161 9.507 1.00 96.31 222 PHE A CA 1
ATOM 1677 C C . PHE A 1 222 ? 4.849 -3.429 8.684 1.00 96.31 222 PHE A C 1
ATOM 1679 O O . PHE A 1 222 ? 5.989 -3.854 8.464 1.00 96.31 222 PHE A O 1
ATOM 1686 N N . VAL A 1 223 ? 3.755 -3.932 8.108 1.00 96.81 223 VAL A N 1
ATOM 1687 C CA . VAL A 1 223 ? 3.807 -4.850 6.960 1.00 96.81 223 VAL A CA 1
ATOM 1688 C C . VAL A 1 223 ? 4.538 -4.163 5.804 1.00 96.81 223 VAL A C 1
ATOM 1690 O O . VAL A 1 223 ? 4.425 -2.943 5.601 1.00 96.81 223 VAL A O 1
ATOM 1693 N N . ARG A 1 224 ? 5.325 -4.910 5.029 1.00 92.94 224 ARG A N 1
ATOM 1694 C CA . ARG A 1 224 ? 6.154 -4.320 3.977 1.00 92.94 224 ARG A CA 1
ATOM 1695 C C . ARG A 1 224 ? 5.403 -4.216 2.647 1.00 92.94 224 ARG A C 1
ATOM 1697 O O . ARG A 1 224 ? 4.953 -5.181 2.057 1.00 92.94 224 ARG A O 1
ATOM 1704 N N . HIS A 1 225 ? 5.409 -3.016 2.072 1.00 88.75 225 HIS A N 1
ATOM 1705 C CA . HIS A 1 225 ? 5.071 -2.773 0.664 1.00 88.75 225 HIS A CA 1
ATOM 1706 C C . HIS A 1 225 ? 3.683 -3.254 0.198 1.00 88.75 225 HIS A C 1
ATOM 1708 O O . HIS A 1 225 ? 2.695 -2.611 0.519 1.00 88.75 225 HIS A O 1
ATOM 1714 N N . HIS A 1 226 ? 3.631 -4.239 -0.702 1.00 85.19 226 HIS A N 1
ATOM 1715 C CA . HIS A 1 226 ? 2.425 -4.699 -1.396 1.00 85.19 226 HIS A CA 1
ATOM 1716 C C . HIS A 1 226 ? 2.345 -6.225 -1.277 1.00 85.19 226 HIS A C 1
ATOM 1718 O O . HIS A 1 226 ? 2.366 -6.941 -2.272 1.00 85.19 226 HIS A O 1
ATOM 1724 N N . GLU A 1 227 ? 2.331 -6.704 -0.037 1.00 86.62 227 GLU A N 1
ATOM 1725 C CA . GLU A 1 227 ? 2.306 -8.124 0.333 1.00 86.62 227 GLU A CA 1
ATOM 1726 C C . GLU A 1 227 ? 0.864 -8.599 0.591 1.00 86.62 227 GLU A C 1
ATOM 1728 O O . GLU A 1 227 ? 0.624 -9.507 1.385 1.00 86.62 227 GLU A O 1
ATOM 1733 N N . GLN A 1 228 ? -0.110 -7.994 -0.108 1.00 93.69 228 GLN A N 1
ATOM 1734 C CA . GLN A 1 228 ? -1.536 -8.230 0.131 1.00 93.69 228 GLN A CA 1
ATOM 1735 C C . GLN A 1 228 ? -1.919 -9.704 -0.018 1.00 93.69 228 GLN A C 1
ATOM 1737 O O . GLN A 1 228 ? -2.852 -10.152 0.638 1.00 93.69 228 GLN A O 1
ATOM 1742 N N . TYR A 1 229 ? -1.214 -10.472 -0.856 1.00 94.75 229 TYR A N 1
ATOM 1743 C CA . TYR A 1 229 ? -1.470 -11.903 -0.988 1.00 94.75 229 TYR A CA 1
ATOM 1744 C C . TYR A 1 229 ? -1.112 -12.673 0.290 1.00 94.75 229 TYR A C 1
ATOM 1746 O O . TYR A 1 229 ? -1.920 -13.473 0.757 1.00 94.75 229 TYR A O 1
ATOM 1754 N N . ASN A 1 230 ? 0.053 -12.396 0.890 1.00 95.44 230 ASN A N 1
ATOM 1755 C CA . ASN A 1 230 ? 0.462 -12.998 2.163 1.00 95.44 230 ASN A CA 1
ATOM 1756 C C . ASN A 1 230 ? -0.547 -12.647 3.276 1.00 95.44 230 ASN A C 1
ATOM 1758 O O . ASN A 1 230 ? -1.014 -13.520 4.006 1.00 95.44 230 ASN A O 1
ATOM 1762 N N . GLU A 1 231 ? -0.921 -11.366 3.361 1.00 97.25 231 GLU A N 1
ATOM 1763 C CA . GLU A 1 231 ? -1.895 -10.836 4.326 1.00 97.25 231 GLU A CA 1
ATOM 1764 C C . GLU A 1 231 ? -3.277 -11.497 4.197 1.00 97.25 231 GLU A C 1
ATOM 1766 O O . GLU A 1 231 ? -3.884 -11.920 5.185 1.00 97.25 231 GLU A O 1
ATOM 1771 N N . HIS A 1 232 ? -3.769 -11.617 2.963 1.00 95.44 232 HIS A N 1
ATOM 1772 C CA . HIS A 1 232 ? -5.096 -12.147 2.660 1.00 95.44 232 HIS A CA 1
ATOM 1773 C C . HIS A 1 232 ? -5.225 -13.637 3.002 1.00 95.44 232 HIS A C 1
ATOM 1775 O O . HIS A 1 232 ? -6.245 -14.059 3.550 1.00 95.44 232 HIS A O 1
ATOM 1781 N N . LEU A 1 233 ? -4.180 -14.438 2.755 1.00 95.25 233 LEU A N 1
ATOM 1782 C CA . LEU A 1 233 ? -4.159 -15.862 3.121 1.00 95.25 233 LEU A CA 1
ATOM 1783 C C . LEU A 1 233 ? -4.223 -16.085 4.643 1.00 95.25 233 LEU A C 1
ATOM 1785 O O . LEU A 1 233 ? -4.889 -17.012 5.123 1.00 95.25 233 LEU A O 1
ATOM 1789 N N . ALA A 1 234 ? -3.601 -15.194 5.416 1.00 96.75 234 ALA A N 1
ATOM 1790 C CA . ALA A 1 234 ? -3.639 -15.217 6.877 1.00 96.75 234 ALA A CA 1
ATOM 1791 C C . ALA A 1 234 ? -4.950 -14.662 7.466 1.00 96.75 234 ALA A C 1
ATOM 1793 O O . ALA A 1 234 ? -5.064 -14.494 8.678 1.00 96.75 234 ALA A O 1
ATOM 1794 N N . SER A 1 235 ? -5.962 -14.397 6.640 1.00 96.25 235 SER A N 1
ATOM 1795 C CA . SER A 1 235 ? -7.158 -13.667 7.055 1.00 96.25 235 SER A CA 1
ATOM 1796 C C . SER A 1 235 ? -8.465 -14.452 6.881 1.00 96.25 235 SER A C 1
ATOM 1798 O O . SER A 1 235 ? -8.467 -15.524 6.261 1.00 96.25 235 SER A O 1
ATOM 1800 N N . PRO A 1 236 ? -9.604 -13.970 7.429 1.00 94.50 236 PRO A N 1
ATOM 1801 C CA . PRO A 1 236 ? -10.908 -14.630 7.287 1.00 94.50 236 PRO A CA 1
ATOM 1802 C C . PRO A 1 236 ? -11.393 -14.769 5.839 1.00 94.50 236 PRO A C 1
ATOM 1804 O O . PRO A 1 236 ? -12.132 -15.698 5.522 1.00 94.50 236 PRO A O 1
ATOM 1807 N N . HIS A 1 237 ? -10.958 -13.876 4.947 1.00 93.81 237 HIS A N 1
ATOM 1808 C CA . HIS A 1 237 ? -11.343 -13.878 3.535 1.00 93.81 237 HIS A CA 1
ATOM 1809 C C . HIS A 1 237 ? -10.428 -14.714 2.632 1.00 93.81 237 HIS A C 1
ATOM 1811 O O . HIS A 1 237 ? -10.611 -14.682 1.420 1.00 93.81 237 HIS A O 1
ATOM 1817 N N . ALA A 1 238 ? -9.509 -15.513 3.185 1.00 93.94 238 ALA A N 1
ATOM 1818 C CA . ALA A 1 238 ? -8.547 -16.317 2.421 1.00 93.94 238 ALA A CA 1
ATOM 1819 C C . ALA A 1 238 ? -9.167 -17.253 1.361 1.00 93.94 238 ALA A C 1
ATOM 1821 O O . ALA A 1 238 ? -8.477 -17.676 0.440 1.00 93.94 238 ALA A O 1
ATOM 1822 N N . ALA A 1 239 ? -10.455 -17.596 1.489 1.00 91.12 239 ALA A N 1
ATOM 1823 C CA . ALA A 1 239 ? -11.184 -18.406 0.511 1.00 91.12 239 ALA A CA 1
ATOM 1824 C C . ALA A 1 239 ? -11.642 -17.625 -0.740 1.00 91.12 239 ALA A C 1
ATOM 1826 O O . ALA A 1 239 ? -12.046 -18.246 -1.720 1.00 91.12 239 ALA A O 1
ATOM 1827 N N . PHE A 1 240 ? -11.613 -16.291 -0.703 1.00 90.69 240 PHE A N 1
ATOM 1828 C CA . PHE A 1 240 ? -11.946 -15.423 -1.831 1.00 90.69 240 PHE A CA 1
ATOM 1829 C C . PHE A 1 240 ? -10.703 -15.072 -2.647 1.00 90.69 240 PHE A C 1
ATOM 1831 O O . PHE A 1 240 ? -9.588 -15.004 -2.130 1.00 90.69 240 PHE A O 1
ATOM 1838 N N . ASN A 1 241 ? -10.907 -14.769 -3.921 1.00 90.00 241 ASN A N 1
ATOM 1839 C CA . ASN A 1 241 ? -9.899 -14.209 -4.806 1.00 90.00 241 ASN A CA 1
ATOM 1840 C C . ASN A 1 241 ? -9.861 -12.682 -4.699 1.00 90.00 241 ASN A C 1
ATOM 1842 O O . ASN A 1 241 ? -10.867 -12.029 -4.425 1.00 90.00 241 ASN A O 1
ATOM 1846 N N . CYS A 1 242 ? -8.719 -12.079 -5.041 1.00 91.50 242 CYS A N 1
ATOM 1847 C CA . CYS A 1 242 ? -8.580 -10.620 -5.110 1.00 91.50 242 CYS A CA 1
ATOM 1848 C C . CYS A 1 242 ? -9.644 -9.992 -6.029 1.00 91.50 242 CYS A C 1
ATOM 1850 O O . CYS A 1 242 ? -10.194 -8.931 -5.740 1.00 91.50 242 CYS A O 1
ATOM 1852 N N . SER A 1 243 ? -9.949 -10.674 -7.137 1.00 90.44 243 SER A N 1
ATOM 1853 C CA . SER A 1 243 ? -10.933 -10.252 -8.129 1.00 90.44 243 SER A CA 1
ATOM 1854 C C . SER A 1 243 ? -12.382 -10.446 -7.685 1.00 90.44 243 SER A C 1
ATOM 1856 O O . SER A 1 243 ? -13.269 -9.917 -8.352 1.00 90.44 243 SER A O 1
ATOM 1858 N N . ASP A 1 244 ? -12.661 -11.140 -6.580 1.00 90.38 244 ASP A N 1
ATOM 1859 C CA . ASP A 1 244 ? -14.020 -11.207 -6.034 1.00 90.38 244 ASP A CA 1
ATOM 1860 C C . ASP A 1 244 ? -14.426 -9.837 -5.477 1.00 90.38 244 ASP A C 1
ATOM 1862 O O . ASP A 1 244 ? -15.557 -9.395 -5.690 1.00 90.38 244 ASP A O 1
ATOM 1866 N N . CYS A 1 245 ? -13.463 -9.110 -4.896 1.00 91.69 245 CYS A N 1
ATOM 1867 C CA . CYS A 1 245 ? -13.665 -7.760 -4.375 1.00 91.69 245 CYS A CA 1
ATOM 1868 C C . CYS A 1 245 ? -13.280 -6.662 -5.371 1.00 91.69 245 CYS A C 1
ATOM 1870 O O . CYS A 1 245 ? -14.012 -5.685 -5.535 1.00 91.69 245 CYS A O 1
ATOM 1872 N N . HIS A 1 246 ? -12.152 -6.822 -6.067 1.00 93.19 246 HIS A N 1
ATOM 1873 C CA . HIS A 1 246 ? -11.573 -5.776 -6.905 1.00 93.19 246 HIS A CA 1
ATOM 1874 C C . HIS A 1 246 ? -11.855 -5.979 -8.399 1.00 93.19 246 HIS A C 1
ATOM 1876 O O . HIS A 1 246 ? -11.751 -7.070 -8.957 1.00 93.19 246 HIS A O 1
ATOM 1882 N N . ASN A 1 247 ? -12.156 -4.890 -9.099 1.00 92.81 247 ASN A N 1
ATOM 1883 C CA . ASN A 1 247 ? -12.039 -4.789 -10.542 1.00 92.81 247 ASN A CA 1
ATOM 1884 C C . ASN A 1 247 ? -10.554 -4.589 -10.896 1.00 92.81 247 ASN A C 1
ATOM 1886 O O . ASN A 1 247 ? -10.014 -3.518 -10.610 1.00 92.81 247 ASN A O 1
ATOM 1890 N N . PRO A 1 248 ? -9.904 -5.566 -11.555 1.00 91.44 248 PRO A N 1
ATOM 1891 C CA . PRO A 1 248 ? -8.460 -5.541 -11.800 1.00 91.44 248 PRO A CA 1
ATOM 1892 C C . PRO A 1 248 ? -8.016 -4.463 -12.800 1.00 91.44 248 PRO A C 1
ATOM 1894 O O . PRO A 1 248 ? -6.826 -4.168 -12.892 1.00 91.44 248 PRO A O 1
ATOM 1897 N N . HIS A 1 249 ? -8.948 -3.864 -13.549 1.00 92.38 249 HIS A N 1
ATOM 1898 C CA . HIS A 1 249 ? -8.641 -2.788 -14.492 1.00 92.38 249 HIS A CA 1
ATOM 1899 C C . HIS A 1 249 ? -8.643 -1.416 -13.820 1.00 92.38 249 HIS A C 1
ATOM 1901 O O . HIS A 1 249 ? -7.960 -0.508 -14.277 1.00 92.38 249 HIS A O 1
ATOM 1907 N N . LYS A 1 250 ? -9.405 -1.238 -12.738 1.00 94.44 250 LYS A N 1
ATOM 1908 C CA . LYS A 1 250 ? -9.535 0.060 -12.076 1.00 94.44 250 LYS A CA 1
ATOM 1909 C C . LYS A 1 250 ? -8.363 0.313 -11.139 1.00 94.44 250 LYS A C 1
ATOM 1911 O O . LYS A 1 250 ? -7.789 -0.598 -10.551 1.00 94.44 250 LYS A O 1
ATOM 1916 N N . LYS A 1 251 ? -8.034 1.591 -10.952 1.00 92.44 251 LYS A N 1
ATOM 1917 C CA . LYS A 1 251 ? -7.104 2.011 -9.897 1.00 92.44 251 LYS A CA 1
ATOM 1918 C C . LYS A 1 251 ? -7.645 1.615 -8.518 1.00 92.44 251 LYS A C 1
ATOM 1920 O O . LYS A 1 251 ? -8.860 1.618 -8.314 1.00 92.44 251 LYS A O 1
ATOM 1925 N N . GLY A 1 252 ? -6.739 1.278 -7.598 1.00 88.06 252 GLY A N 1
ATOM 1926 C CA . GLY A 1 252 ? -7.069 0.650 -6.315 1.00 88.06 252 GLY A CA 1
ATOM 1927 C C . GLY A 1 252 ? -8.179 1.367 -5.544 1.00 88.06 252 GLY A C 1
ATOM 1928 O O . GLY A 1 252 ? -9.108 0.717 -5.081 1.00 88.06 252 GLY A O 1
ATOM 1929 N N . GLU A 1 253 ? -8.159 2.700 -5.530 1.00 89.31 253 GLU A N 1
ATOM 1930 C CA . GLU A 1 253 ? -9.113 3.558 -4.812 1.00 89.31 253 GLU A CA 1
ATOM 1931 C C . GLU A 1 253 ? -10.562 3.444 -5.308 1.00 89.31 253 GLU A C 1
ATOM 1933 O O . GLU A 1 253 ? -11.479 3.826 -4.596 1.00 89.31 253 GLU A O 1
ATOM 1938 N N . PHE A 1 254 ? -10.780 2.951 -6.530 1.00 92.56 254 PHE A N 1
ATOM 1939 C CA . PHE A 1 254 ? -12.111 2.830 -7.144 1.00 92.56 254 PHE A CA 1
ATOM 1940 C C . PHE A 1 254 ? -12.348 1.428 -7.704 1.00 92.56 254 PHE A C 1
ATOM 1942 O O . PHE A 1 254 ? -13.136 1.239 -8.632 1.00 92.56 254 PHE A O 1
ATOM 1949 N N . SER A 1 255 ? -11.599 0.452 -7.196 1.00 93.62 255 SER A N 1
ATOM 1950 C CA . SER A 1 255 ? -11.621 -0.910 -7.715 1.00 93.62 255 SER A CA 1
ATOM 1951 C C . SER A 1 255 ? -12.642 -1.802 -7.017 1.00 93.62 255 SER A C 1
ATOM 1953 O O . SER A 1 255 ? -13.015 -2.807 -7.607 1.00 93.62 255 SER A O 1
ATOM 1955 N N . ILE A 1 256 ? -13.141 -1.448 -5.830 1.00 93.06 256 ILE A N 1
ATOM 1956 C CA . ILE A 1 256 ? -14.158 -2.252 -5.140 1.00 93.06 256 ILE A CA 1
ATOM 1957 C C . ILE A 1 256 ? -15.431 -2.339 -5.987 1.00 93.06 256 ILE A C 1
ATOM 1959 O O . ILE A 1 256 ? -15.944 -1.338 -6.493 1.00 93.06 256 ILE A O 1
ATOM 1963 N N . LYS A 1 257 ? -15.909 -3.567 -6.192 1.00 92.12 257 LYS A N 1
ATOM 1964 C CA . LYS A 1 257 ? -17.163 -3.847 -6.893 1.00 92.12 257 LYS A CA 1
ATOM 1965 C C . LYS A 1 257 ? -18.340 -3.601 -5.957 1.00 92.12 257 LYS A C 1
ATOM 1967 O O . LYS A 1 257 ? -18.276 -3.953 -4.787 1.00 92.12 257 LYS A O 1
ATOM 1972 N N . GLU A 1 258 ? -19.458 -3.135 -6.507 1.00 88.25 258 GLU A N 1
ATOM 1973 C CA . GLU A 1 258 ? -20.722 -2.978 -5.762 1.00 88.25 258 GLU A CA 1
ATOM 1974 C C . GLU A 1 258 ? -21.157 -4.288 -5.073 1.00 88.25 258 GLU A C 1
ATOM 1976 O O . GLU A 1 258 ? -21.690 -4.281 -3.971 1.00 88.25 258 GLU A O 1
ATOM 1981 N N . SER A 1 259 ? -20.866 -5.444 -5.682 1.00 88.44 259 SER A N 1
ATOM 1982 C CA . SER A 1 259 ? -21.164 -6.766 -5.112 1.00 88.44 259 SER A CA 1
ATOM 1983 C C . SER A 1 259 ? -20.256 -7.188 -3.951 1.00 88.44 259 SER A C 1
ATOM 1985 O O . SER A 1 259 ? -20.440 -8.278 -3.418 1.00 88.44 259 SER A O 1
ATOM 1987 N N . ALA A 1 260 ? -19.248 -6.389 -3.613 1.00 90.56 260 ALA A N 1
ATOM 1988 C CA . ALA A 1 260 ? -18.245 -6.681 -2.594 1.00 90.56 260 ALA A CA 1
ATOM 1989 C C . ALA A 1 260 ? -18.063 -5.525 -1.601 1.00 90.56 260 ALA A C 1
ATOM 1991 O O . ALA A 1 260 ? -17.095 -5.507 -0.846 1.00 90.56 260 ALA A O 1
ATOM 1992 N N . GLU A 1 261 ? -18.986 -4.563 -1.602 1.00 88.81 261 GLU A N 1
ATOM 1993 C CA . GLU A 1 261 ? -19.004 -3.479 -0.630 1.00 88.81 261 GLU A CA 1
ATOM 1994 C C . GLU A 1 261 ? -19.223 -4.038 0.785 1.00 88.81 261 GLU A C 1
ATOM 1996 O O . GLU A 1 261 ? -20.135 -4.847 1.033 1.00 88.81 261 GLU A O 1
ATOM 2001 N N . CYS A 1 262 ? -18.352 -3.627 1.711 1.00 88.12 262 CYS A N 1
ATOM 2002 C CA . CYS A 1 262 ? -18.392 -4.057 3.101 1.00 88.12 262 CYS A CA 1
ATOM 2003 C C . CYS A 1 262 ? -19.751 -3.721 3.728 1.00 88.12 262 CYS A C 1
ATOM 2005 O O . CYS A 1 262 ? -20.328 -2.667 3.487 1.00 88.12 262 CYS A O 1
ATOM 2007 N N . GLY A 1 263 ? -20.302 -4.644 4.519 1.00 84.94 263 GLY A N 1
ATOM 2008 C CA . GLY A 1 263 ? -21.587 -4.430 5.192 1.00 84.94 263 GLY A CA 1
ATOM 2009 C C . GLY A 1 263 ? -22.829 -4.465 4.287 1.00 84.94 263 GLY A C 1
ATOM 2010 O O . GLY A 1 263 ? -23.928 -4.617 4.804 1.00 84.94 263 GLY A O 1
ATOM 2011 N N . VAL A 1 264 ? -22.695 -4.430 2.958 1.00 85.06 264 VAL A N 1
ATOM 2012 C CA . VAL A 1 264 ? -23.848 -4.483 2.041 1.00 85.06 264 VAL A CA 1
ATOM 2013 C C . VAL A 1 264 ? -24.095 -5.911 1.556 1.00 85.06 264 VAL A C 1
ATOM 2015 O O . VAL A 1 264 ? -25.175 -6.465 1.765 1.00 85.06 264 VAL A O 1
ATOM 2018 N N . ALA A 1 265 ? -23.086 -6.537 0.944 1.00 82.56 265 ALA A N 1
ATOM 2019 C CA . ALA A 1 265 ? -23.267 -7.808 0.239 1.00 82.56 265 ALA A CA 1
ATOM 2020 C C . ALA A 1 265 ? -23.151 -9.058 1.135 1.00 82.56 265 ALA A C 1
ATOM 2022 O O . ALA A 1 265 ? -23.854 -10.043 0.904 1.00 82.56 265 ALA A O 1
ATOM 2023 N N . CYS A 1 266 ? -22.290 -9.031 2.161 1.00 85.56 266 CYS A N 1
ATOM 2024 C CA . CYS A 1 266 ? -21.931 -10.234 2.935 1.00 85.56 266 CYS A CA 1
ATOM 2025 C C . CYS A 1 266 ? -22.232 -10.140 4.439 1.00 85.56 266 CYS A C 1
ATOM 2027 O O . CYS A 1 266 ? -22.553 -11.149 5.070 1.00 85.56 266 CYS A O 1
ATOM 2029 N N . HIS A 1 267 ? -22.104 -8.957 5.046 1.00 89.56 267 HIS A N 1
ATOM 2030 C CA . HIS A 1 267 ? -22.203 -8.770 6.502 1.00 89.56 267 HIS A CA 1
ATOM 2031 C C . HIS A 1 267 ? -23.282 -7.748 6.886 1.00 89.56 267 HIS A C 1
ATOM 2033 O O . HIS A 1 267 ? -23.103 -6.964 7.811 1.00 89.56 267 HIS A O 1
ATOM 2039 N N . SER A 1 268 ? -24.430 -7.783 6.205 1.00 89.44 268 SER A N 1
ATOM 2040 C CA . SER A 1 268 ? -25.544 -6.843 6.419 1.00 89.44 268 SER A CA 1
ATOM 2041 C C . SER A 1 268 ? -26.109 -6.835 7.837 1.00 89.44 268 SER A C 1
ATOM 2043 O O . SER A 1 268 ? -26.522 -5.789 8.325 1.00 89.44 268 SER A O 1
ATOM 2045 N N . GLY A 1 269 ? -26.059 -7.968 8.543 1.00 87.94 269 GLY A N 1
ATOM 2046 C CA . GLY A 1 269 ? -26.410 -8.012 9.965 1.00 87.94 269 GLY A CA 1
ATOM 2047 C C . GLY A 1 269 ? -25.461 -7.191 10.845 1.00 87.94 269 GLY A C 1
ATOM 2048 O O . GLY A 1 269 ? -25.913 -6.565 11.793 1.00 87.94 269 GLY A O 1
ATOM 2049 N N . ILE A 1 270 ? -24.167 -7.152 10.504 1.00 89.44 270 ILE A N 1
ATOM 2050 C CA . ILE A 1 270 ? -23.174 -6.323 11.206 1.00 89.44 270 ILE A CA 1
ATOM 2051 C C . ILE A 1 270 ? -23.341 -4.854 10.831 1.00 89.44 270 ILE A C 1
ATOM 2053 O O . ILE A 1 270 ? -23.249 -3.994 11.701 1.00 89.44 270 ILE A O 1
ATOM 2057 N N . ALA A 1 271 ? -23.649 -4.561 9.566 1.00 91.12 271 ALA A N 1
ATOM 2058 C CA . ALA A 1 271 ? -23.946 -3.198 9.137 1.00 91.12 271 ALA A CA 1
ATOM 2059 C C . ALA A 1 271 ? -25.169 -2.619 9.860 1.00 91.12 271 ALA A C 1
ATOM 2061 O O . ALA A 1 271 ? -25.144 -1.457 10.245 1.00 91.12 271 ALA A O 1
ATOM 2062 N N . ALA A 1 272 ? -26.205 -3.431 10.099 1.00 88.44 272 ALA A N 1
ATOM 2063 C CA . ALA A 1 272 ? -27.382 -3.002 10.849 1.00 88.44 272 ALA A CA 1
ATOM 2064 C C . ALA A 1 272 ? -27.031 -2.587 12.286 1.00 88.44 272 ALA A C 1
ATOM 2066 O O . ALA A 1 272 ? -27.397 -1.492 12.690 1.00 88.44 272 ALA A O 1
ATOM 2067 N N . SER A 1 273 ? -26.264 -3.403 13.023 1.00 84.69 273 SER A N 1
ATOM 2068 C CA . SER A 1 273 ? -25.802 -3.027 14.370 1.00 84.69 273 SER A CA 1
ATOM 2069 C C . SER A 1 273 ? -24.822 -1.854 14.348 1.00 84.69 273 SER A C 1
ATOM 2071 O O . SER A 1 273 ? -24.816 -1.026 15.248 1.00 84.69 273 SER A O 1
ATOM 2073 N N . TYR A 1 274 ? -23.977 -1.766 13.317 1.00 88.38 274 TYR A N 1
ATOM 2074 C CA . TYR A 1 274 ? -23.011 -0.680 13.189 1.00 88.38 274 TYR A CA 1
ATOM 2075 C C . TYR A 1 274 ? -23.688 0.673 12.948 1.00 88.38 274 TYR A C 1
ATOM 2077 O O . TYR A 1 274 ? -23.239 1.678 13.496 1.00 88.38 274 TYR A O 1
ATOM 2085 N N . ALA A 1 275 ? -24.793 0.686 12.196 1.00 89.19 275 ALA A N 1
ATOM 2086 C CA . ALA A 1 275 ? -25.586 1.881 11.915 1.00 89.19 275 ALA A CA 1
ATOM 2087 C C . ALA A 1 275 ? -26.216 2.521 13.166 1.00 89.19 275 ALA A C 1
ATOM 2089 O O . ALA A 1 275 ? -26.691 3.650 13.097 1.00 89.19 275 ALA A O 1
ATOM 2090 N N . GLU A 1 276 ? -26.221 1.812 14.296 1.00 84.00 276 GLU A N 1
ATOM 2091 C CA . GLU A 1 276 ? -26.686 2.310 15.595 1.00 84.00 276 GLU A CA 1
ATOM 2092 C C . GLU A 1 276 ? -25.545 2.914 16.440 1.00 84.00 276 GLU A C 1
ATOM 2094 O O . GLU A 1 276 ? -25.779 3.407 17.539 1.00 84.00 276 GLU A O 1
ATOM 2099 N N . THR A 1 277 ? -24.298 2.879 15.957 1.00 82.94 277 THR A N 1
ATOM 2100 C CA . THR A 1 277 ? -23.133 3.397 16.690 1.00 82.94 277 THR A CA 1
ATOM 2101 C C . THR A 1 277 ? -22.821 4.843 16.315 1.00 82.94 277 THR A C 1
ATOM 2103 O O . THR A 1 277 ? -23.000 5.259 15.173 1.00 82.94 277 THR A O 1
ATOM 2106 N N . SER A 1 278 ? -22.222 5.597 17.241 1.00 86.50 278 SER A N 1
ATOM 2107 C CA . SER A 1 278 ? -21.744 6.955 16.950 1.00 86.50 278 SER A CA 1
ATOM 2108 C C . SER A 1 278 ? -20.682 6.995 15.846 1.00 86.50 278 SER A C 1
ATOM 2110 O O . SER A 1 278 ? -20.582 7.987 15.137 1.00 86.50 278 SER A O 1
ATOM 2112 N N . MET A 1 279 ? -19.905 5.924 15.652 1.00 90.19 279 MET A N 1
ATOM 2113 C CA . MET A 1 279 ? -18.911 5.850 14.574 1.00 90.19 279 MET A CA 1
ATOM 2114 C C . MET A 1 279 ? -19.557 5.953 13.190 1.00 90.19 279 MET A C 1
ATOM 2116 O O . MET A 1 279 ? -19.015 6.630 12.317 1.00 90.19 279 MET A O 1
ATOM 2120 N N . TYR A 1 280 ? -20.736 5.353 13.015 1.00 89.06 280 TYR A N 1
ATOM 2121 C CA . TYR A 1 280 ? -21.507 5.479 11.783 1.00 89.06 280 TYR A CA 1
ATOM 2122 C C . TYR A 1 280 ? -21.952 6.928 11.533 1.00 89.06 280 TYR A C 1
ATOM 2124 O O . TYR A 1 280 ? -21.820 7.421 10.416 1.00 89.06 280 TYR A O 1
ATOM 2132 N N . ASP A 1 281 ? -22.387 7.647 12.575 1.00 89.19 281 ASP A N 1
ATOM 2133 C CA . ASP A 1 281 ? -22.793 9.060 12.467 1.00 89.19 281 ASP A CA 1
ATOM 2134 C C . ASP A 1 281 ? -21.643 10.000 12.061 1.00 89.19 281 ASP A C 1
ATOM 2136 O O . ASP A 1 281 ? -21.883 11.105 11.568 1.00 89.19 281 ASP A O 1
ATOM 2140 N N . TYR A 1 282 ? -20.394 9.575 12.273 1.00 91.88 282 TYR A N 1
ATOM 2141 C CA . TYR A 1 282 ? -19.181 10.295 11.875 1.00 91.88 282 TYR A CA 1
ATOM 2142 C C . TYR A 1 282 ? -18.582 9.800 10.547 1.00 91.88 282 TYR A C 1
ATOM 2144 O O . TYR A 1 282 ? -17.433 10.129 10.246 1.00 91.88 282 TYR A O 1
ATOM 2152 N N . ASP A 1 283 ? -19.345 9.041 9.754 1.00 93.81 283 ASP A N 1
ATOM 2153 C CA . ASP A 1 283 ? -18.932 8.488 8.458 1.00 93.81 283 ASP A CA 1
ATOM 2154 C C . ASP A 1 283 ? -17.679 7.589 8.541 1.00 93.81 283 ASP A C 1
ATOM 2156 O O . ASP A 1 283 ? -16.910 7.482 7.580 1.00 93.81 283 ASP A O 1
ATOM 2160 N N . VAL A 1 284 ? -17.449 6.932 9.685 1.00 94.88 284 VAL A N 1
ATOM 2161 C CA . VAL A 1 284 ? -16.416 5.894 9.788 1.00 94.88 284 VAL A CA 1
ATOM 2162 C C . VAL A 1 284 ? -16.895 4.658 9.021 1.00 94.88 284 VAL A C 1
ATOM 2164 O O . VAL A 1 284 ? -18.060 4.268 9.081 1.00 94.88 284 VAL A O 1
ATOM 2167 N N . THR A 1 285 ? -15.998 4.057 8.248 1.00 93.62 285 THR A N 1
ATOM 2168 C CA . THR A 1 285 ? -16.303 2.918 7.370 1.00 93.62 285 THR A CA 1
ATOM 2169 C C . THR A 1 285 ? -15.793 1.597 7.951 1.00 93.62 285 THR A C 1
ATOM 2171 O O . THR A 1 285 ? -15.062 1.563 8.938 1.00 93.62 285 THR A O 1
ATOM 2174 N N . CYS A 1 286 ? -16.164 0.460 7.359 1.00 94.19 286 CYS A N 1
ATOM 2175 C CA . CYS A 1 286 ? -15.657 -0.840 7.815 1.00 94.19 286 CYS A CA 1
ATOM 2176 C C . CYS A 1 286 ? -14.136 -0.944 7.618 1.00 94.19 286 CYS A C 1
ATOM 2178 O O . CYS A 1 286 ? -13.414 -1.440 8.485 1.00 94.19 286 CYS A O 1
ATOM 2180 N N . GLU A 1 287 ? -13.652 -0.455 6.476 1.00 94.44 287 GLU A N 1
ATOM 2181 C CA . GLU A 1 287 ? -12.249 -0.456 6.062 1.00 94.44 287 GLU A CA 1
ATOM 2182 C C . GLU A 1 287 ? -11.376 0.374 7.003 1.00 94.44 287 GLU A C 1
ATOM 2184 O O . GLU A 1 287 ? -10.188 0.102 7.161 1.00 94.44 287 GLU A O 1
ATOM 2189 N N . ASP A 1 288 ? -11.963 1.357 7.677 1.00 95.56 288 ASP A N 1
ATOM 2190 C CA . ASP A 1 288 ? -11.248 2.201 8.616 1.00 95.56 288 ASP A CA 1
ATOM 2191 C C . ASP A 1 288 ? -10.673 1.427 9.805 1.00 95.56 288 ASP A C 1
ATOM 2193 O O . ASP A 1 288 ? -9.551 1.711 10.231 1.00 95.56 288 ASP A O 1
ATOM 2197 N N . CYS A 1 289 ? -11.400 0.420 10.290 1.00 95.38 289 CYS A N 1
ATOM 2198 C CA . CYS A 1 289 ? -10.975 -0.422 11.407 1.00 95.38 289 CYS A CA 1
ATOM 2199 C C . CYS A 1 289 ? -10.448 -1.785 10.950 1.00 95.38 289 CYS A C 1
ATOM 2201 O O . CYS A 1 289 ? -9.497 -2.295 11.538 1.00 95.38 289 CYS A O 1
ATOM 2203 N N . HIS A 1 290 ? -11.043 -2.368 9.904 1.00 96.25 290 HIS A N 1
ATOM 2204 C CA . HIS A 1 290 ? -10.722 -3.719 9.431 1.00 96.25 290 HIS A CA 1
ATOM 2205 C C . HIS A 1 290 ? -9.726 -3.757 8.269 1.00 96.25 290 HIS A C 1
ATOM 2207 O O . HIS A 1 290 ? -9.234 -4.822 7.928 1.00 96.25 290 HIS A O 1
ATOM 2213 N N . MET A 1 291 ? -9.410 -2.627 7.642 1.00 96.62 291 MET A N 1
ATOM 2214 C CA . MET A 1 291 ? -8.331 -2.522 6.655 1.00 96.62 291 MET A CA 1
ATOM 2215 C C . MET A 1 291 ? -7.495 -1.257 6.898 1.00 96.62 291 MET A C 1
ATOM 2217 O O . MET A 1 291 ? -7.235 -0.492 5.961 1.00 96.62 291 MET A O 1
ATOM 2221 N N . PRO A 1 292 ? -7.064 -0.979 8.145 1.00 96.44 292 PRO A N 1
ATOM 2222 C CA . PRO A 1 292 ? -6.348 0.246 8.437 1.00 96.44 292 PRO A CA 1
ATOM 2223 C C . PRO A 1 292 ? -5.001 0.244 7.716 1.00 96.44 292 PRO A C 1
ATOM 2225 O O . PRO A 1 292 ? -4.513 -0.761 7.193 1.00 96.44 292 PRO A O 1
ATOM 2228 N N . TYR A 1 293 ? -4.354 1.397 7.698 1.00 95.75 293 TYR A N 1
ATOM 2229 C CA . TYR A 1 293 ? -3.051 1.562 7.075 1.00 95.75 293 TYR A CA 1
ATOM 2230 C C . TYR A 1 293 ? -1.933 0.911 7.921 1.00 95.75 293 TYR A C 1
ATOM 2232 O O . TYR A 1 293 ? -1.065 1.606 8.434 1.00 95.75 293 TYR A O 1
ATOM 2240 N N . ALA A 1 294 ? -1.931 -0.413 8.090 1.00 96.31 294 ALA A N 1
ATOM 2241 C CA . ALA A 1 294 ? -0.884 -1.157 8.807 1.00 96.31 294 ALA A CA 1
ATOM 2242 C C . ALA A 1 294 ? 0.307 -1.558 7.905 1.00 96.31 294 ALA A C 1
ATOM 2244 O O . ALA A 1 294 ? 1.286 -2.156 8.361 1.00 96.31 294 ALA A O 1
ATOM 2245 N N . THR A 1 295 ? 0.263 -1.175 6.624 1.00 95.38 295 THR A N 1
ATOM 2246 C CA . THR A 1 295 ? 1.292 -1.487 5.626 1.00 95.38 295 THR A CA 1
ATOM 2247 C C . THR A 1 295 ? 2.026 -0.218 5.178 1.00 95.38 295 THR A C 1
ATOM 2249 O O . THR A 1 295 ? 1.430 0.841 4.953 1.00 95.38 295 THR A O 1
ATOM 2252 N N . LYS A 1 296 ? 3.355 -0.311 5.028 1.00 93.50 296 LYS A N 1
ATOM 2253 C CA . LYS A 1 296 ? 4.221 0.798 4.596 1.00 93.50 296 LYS A CA 1
ATOM 2254 C C . LYS A 1 296 ? 4.953 0.461 3.303 1.00 93.50 296 LYS A C 1
ATOM 2256 O O . LYS A 1 296 ? 5.890 -0.340 3.253 1.00 93.50 296 LYS A O 1
ATOM 2261 N N . SER A 1 297 ? 4.578 1.161 2.244 1.00 90.31 297 SER A N 1
ATOM 2262 C CA . SER A 1 297 ? 5.234 1.150 0.945 1.00 90.31 297 SER A CA 1
ATOM 2263 C C . SER A 1 297 ? 6.298 2.234 0.829 1.00 90.31 297 SER A C 1
ATOM 2265 O O . SER A 1 297 ? 7.432 1.913 0.453 1.00 90.31 297 SER A O 1
ATOM 2267 N N . ALA A 1 298 ? 5.982 3.489 1.154 1.00 87.62 298 ALA A N 1
ATOM 2268 C CA . ALA A 1 298 ? 6.891 4.629 1.034 1.00 87.62 298 ALA A CA 1
ATOM 2269 C C . ALA A 1 298 ? 7.156 5.337 2.362 1.00 87.62 298 ALA A C 1
ATOM 2271 O O . ALA A 1 298 ? 8.321 5.592 2.669 1.00 87.62 298 ALA A O 1
ATOM 2272 N N . LYS A 1 299 ? 6.120 5.665 3.136 1.00 85.88 299 LYS A N 1
ATOM 2273 C CA . LYS A 1 299 ? 6.252 6.485 4.343 1.00 85.88 299 LYS A CA 1
ATOM 2274 C C . LYS A 1 299 ? 5.189 6.131 5.382 1.00 85.88 299 LYS A C 1
ATOM 2276 O O . LYS A 1 299 ? 4.061 5.820 5.037 1.00 85.88 299 LYS A O 1
ATOM 2281 N N . ALA A 1 300 ? 5.580 6.189 6.654 1.00 89.25 300 ALA A N 1
ATOM 2282 C CA . ALA A 1 300 ? 4.635 6.230 7.765 1.00 89.25 300 ALA A CA 1
ATOM 2283 C C . ALA A 1 300 ? 3.991 7.620 7.807 1.00 89.25 300 ALA A C 1
ATOM 2285 O O . ALA A 1 300 ? 4.722 8.615 7.862 1.00 89.25 300 ALA A O 1
ATOM 2286 N N . LEU A 1 301 ? 2.666 7.679 7.706 1.00 85.06 301 LEU A N 1
ATOM 2287 C CA . LEU A 1 301 ? 1.916 8.933 7.618 1.00 85.06 301 LEU A CA 1
ATOM 2288 C C . LEU A 1 301 ? 1.393 9.395 8.985 1.00 85.06 301 LEU A C 1
ATOM 2290 O O . LEU A 1 301 ? 1.180 10.591 9.170 1.00 85.06 301 LEU A O 1
ATOM 2294 N N . GLY A 1 302 ? 1.234 8.470 9.933 1.00 83.69 302 GLY A N 1
ATOM 2295 C CA . GLY A 1 302 ? 0.694 8.760 11.255 1.00 83.69 302 GLY A CA 1
ATOM 2296 C C . GLY A 1 302 ? 1.722 9.202 12.293 1.00 83.69 302 GLY A C 1
ATOM 2297 O O . GLY A 1 302 ? 2.920 8.964 12.117 1.00 83.69 302 GLY A O 1
ATOM 2298 N N . PRO A 1 303 ? 1.271 9.845 13.388 1.00 88.19 303 PRO A N 1
ATOM 2299 C CA . PRO A 1 303 ? 2.106 10.057 14.562 1.00 88.19 303 PRO A CA 1
ATOM 2300 C C . PRO A 1 303 ? 2.460 8.728 15.239 1.00 88.19 303 PRO A C 1
ATOM 2302 O O . PRO A 1 303 ? 1.782 7.712 15.060 1.00 88.19 303 PRO A O 1
ATOM 2305 N N . GLU A 1 304 ? 3.500 8.787 16.066 1.00 89.62 304 GLU A N 1
ATOM 2306 C CA . GLU A 1 304 ? 3.824 7.750 17.038 1.00 89.62 304 GLU A CA 1
ATOM 2307 C C . GLU A 1 304 ? 3.181 8.106 18.383 1.00 89.62 304 GLU A C 1
ATOM 2309 O O . GLU A 1 304 ? 3.319 9.239 18.852 1.00 89.62 304 GLU A O 1
ATOM 2314 N N . ILE A 1 305 ? 2.470 7.155 18.982 1.00 88.94 305 ILE A N 1
ATOM 2315 C CA . ILE A 1 305 ? 1.818 7.279 20.288 1.00 88.94 305 ILE A CA 1
ATOM 2316 C C . ILE A 1 305 ? 2.384 6.175 21.169 1.00 88.94 305 ILE A C 1
ATOM 2318 O O . ILE A 1 305 ? 2.293 5.003 20.819 1.00 88.94 305 ILE A O 1
ATOM 2322 N N . ASP A 1 306 ? 3.012 6.553 22.281 1.00 84.19 306 ASP A N 1
ATOM 2323 C CA . ASP A 1 306 ? 3.618 5.615 23.236 1.00 84.19 306 ASP A CA 1
ATOM 2324 C C . ASP A 1 306 ? 4.583 4.599 22.590 1.00 84.19 306 ASP A C 1
ATOM 2326 O O . ASP A 1 306 ? 4.662 3.442 22.992 1.00 84.19 306 ASP A O 1
ATOM 2330 N N . GLY A 1 307 ? 5.334 5.034 21.571 1.00 81.62 307 GLY A N 1
ATOM 2331 C CA . GLY A 1 307 ? 6.266 4.182 20.822 1.00 81.62 307 GLY A CA 1
ATOM 2332 C C . GLY A 1 307 ? 5.635 3.410 19.657 1.00 81.62 307 GLY A C 1
ATOM 2333 O O . GLY A 1 307 ? 6.359 2.794 18.878 1.00 81.62 307 GLY A O 1
ATOM 2334 N N . ASN A 1 308 ? 4.310 3.477 19.491 1.00 81.94 308 ASN A N 1
ATOM 2335 C CA . ASN A 1 308 ? 3.577 2.773 18.445 1.00 81.94 308 ASN A CA 1
ATOM 2336 C C . ASN A 1 308 ? 3.186 3.706 17.306 1.00 81.94 308 ASN A C 1
ATOM 2338 O O . ASN A 1 308 ? 2.538 4.736 17.494 1.00 81.94 308 ASN A O 1
ATOM 2342 N N . GLN A 1 309 ? 3.541 3.321 16.086 1.00 87.25 309 GLN A N 1
ATOM 2343 C CA . GLN A 1 309 ? 3.092 4.030 14.899 1.00 87.25 309 GLN A CA 1
ATOM 2344 C C . GLN A 1 309 ? 1.602 3.779 14.659 1.00 87.25 309 GLN A C 1
ATOM 2346 O O . GLN A 1 309 ? 1.112 2.662 14.824 1.00 87.25 309 GLN A O 1
ATOM 2351 N N . THR A 1 310 ? 0.886 4.820 14.240 1.00 89.75 310 THR A N 1
ATOM 2352 C CA . THR A 1 310 ? -0.574 4.744 14.067 1.00 89.75 310 THR A CA 1
ATOM 2353 C C . THR A 1 310 ? -1.008 4.413 12.642 1.00 89.75 310 THR A C 1
ATOM 2355 O O . THR A 1 310 ? -2.075 3.835 12.461 1.00 89.75 310 THR A O 1
ATOM 2358 N N . HIS A 1 311 ? -0.224 4.772 11.615 1.00 93.38 311 HIS A N 1
ATOM 2359 C CA . HIS A 1 311 ? -0.502 4.354 10.236 1.00 93.38 311 HIS A CA 1
ATOM 2360 C C . HIS A 1 311 ? 0.640 4.576 9.225 1.00 93.38 311 HIS A C 1
ATOM 2362 O O . HIS A 1 311 ? 1.425 5.526 9.291 1.00 93.38 311 HIS A O 1
ATOM 2368 N N . GLY A 1 312 ? 0.687 3.670 8.250 1.00 93.69 312 GLY A N 1
ATOM 2369 C CA . GLY A 1 312 ? 1.495 3.652 7.039 1.00 93.69 312 GLY A CA 1
ATOM 2370 C C . GLY A 1 312 ? 0.806 4.366 5.876 1.00 93.69 312 GLY A C 1
ATOM 2371 O O . GLY A 1 312 ? 0.143 5.381 6.066 1.00 93.69 312 GLY A O 1
ATOM 2372 N N . ASP A 1 313 ? 0.975 3.837 4.664 1.00 91.25 313 ASP A N 1
ATOM 2373 C CA . ASP A 1 313 ? 0.462 4.430 3.417 1.00 91.25 313 ASP A CA 1
ATOM 2374 C C . ASP A 1 313 ? -0.184 3.408 2.462 1.00 91.25 313 ASP A C 1
ATOM 2376 O O . ASP A 1 313 ? -0.483 3.727 1.304 1.00 91.25 313 ASP A O 1
ATOM 2380 N N . VAL A 1 314 ? -0.395 2.178 2.936 1.00 93.31 314 VAL A N 1
ATOM 2381 C CA . VAL A 1 314 ? -1.133 1.111 2.254 1.00 93.31 314 VAL A CA 1
ATOM 2382 C C . VAL A 1 314 ? -2.079 0.447 3.258 1.00 93.31 314 VAL A C 1
ATOM 2384 O O . VAL A 1 314 ? -1.679 0.162 4.386 1.00 93.31 314 VAL A O 1
ATOM 2387 N N . MET A 1 315 ? -3.330 0.228 2.848 1.00 95.38 315 MET A N 1
ATOM 2388 C CA . MET A 1 315 ? -4.321 -0.516 3.632 1.00 95.38 315 MET A CA 1
ATOM 2389 C C . MET A 1 315 ? -3.927 -1.991 3.719 1.00 95.38 315 MET A C 1
ATOM 2391 O O . MET A 1 315 ? -3.589 -2.608 2.702 1.00 95.38 315 MET A O 1
ATOM 2395 N N . THR A 1 316 ? -3.984 -2.544 4.927 1.00 97.19 316 THR A N 1
ATOM 2396 C CA . THR A 1 316 ? -3.750 -3.970 5.162 1.00 97.19 316 THR A CA 1
ATOM 2397 C C . THR A 1 316 ? -4.912 -4.812 4.650 1.00 97.19 316 THR A C 1
ATOM 2399 O O . THR A 1 316 ? -6.051 -4.353 4.593 1.00 97.19 316 THR A O 1
ATOM 2402 N N . HIS A 1 317 ? -4.616 -6.050 4.265 1.00 96.94 317 HIS A N 1
ATOM 2403 C CA . HIS A 1 317 ? -5.628 -7.075 3.986 1.00 96.94 317 HIS A CA 1
ATOM 2404 C C . HIS A 1 317 ? -5.728 -8.091 5.133 1.00 96.94 317 HIS A C 1
ATOM 2406 O O . HIS A 1 317 ? -6.127 -9.236 4.924 1.00 96.94 317 HIS A O 1
ATOM 2412 N N . ILE A 1 318 ? -5.359 -7.661 6.345 1.00 97.75 318 ILE A N 1
ATOM 2413 C CA . ILE A 1 318 ? -5.598 -8.367 7.601 1.00 97.75 318 ILE A CA 1
ATOM 2414 C C . ILE A 1 318 ? -6.869 -7.805 8.234 1.00 97.75 318 ILE A C 1
ATOM 2416 O O . ILE A 1 318 ? -6.874 -6.686 8.732 1.00 97.75 318 ILE A O 1
ATOM 2420 N N . PHE A 1 319 ? -7.953 -8.583 8.194 1.00 96.25 319 PHE A N 1
ATOM 2421 C CA . PHE A 1 319 ? -9.289 -8.083 8.557 1.00 96.25 319 PHE A CA 1
ATOM 2422 C C . PHE A 1 319 ? -9.645 -8.246 10.036 1.00 96.25 319 PHE A C 1
ATOM 2424 O O . PHE A 1 319 ? -10.498 -7.531 10.561 1.00 96.25 319 PHE A O 1
ATOM 2431 N N . SER A 1 320 ? -9.042 -9.220 10.713 1.00 95.94 320 SER A N 1
ATOM 2432 C CA . SER A 1 320 ? -9.301 -9.462 12.131 1.00 95.94 320 SER A CA 1
ATOM 2433 C C . SER A 1 320 ? -8.620 -8.394 12.981 1.00 95.94 320 SER A C 1
ATOM 2435 O O . SER A 1 320 ? -7.488 -8.020 12.687 1.00 95.94 320 SER A O 1
ATOM 2437 N N . ILE A 1 321 ? -9.272 -7.958 14.057 1.00 96.00 321 ILE A N 1
ATOM 2438 C CA . ILE A 1 321 ? -8.703 -7.012 15.023 1.00 96.00 321 ILE A CA 1
ATOM 2439 C C . ILE A 1 321 ? -8.356 -7.773 16.304 1.00 96.00 321 ILE A C 1
ATOM 2441 O O . ILE A 1 321 ? -9.150 -8.591 16.775 1.00 96.00 321 ILE A O 1
ATOM 2445 N N . ASP A 1 322 ? -7.167 -7.527 16.841 1.00 95.25 322 ASP A N 1
ATOM 2446 C CA . ASP A 1 322 ? -6.791 -7.926 18.191 1.00 95.25 322 ASP A CA 1
ATOM 2447 C C . ASP A 1 322 ? -7.175 -6.814 19.169 1.00 95.25 322 ASP A C 1
ATOM 2449 O O . ASP A 1 322 ? -6.711 -5.680 19.035 1.00 95.25 322 ASP A O 1
ATOM 2453 N N . THR A 1 323 ? -8.062 -7.134 20.111 1.00 92.44 323 THR A N 1
ATOM 2454 C CA . THR A 1 323 ? -8.574 -6.200 21.121 1.00 92.44 323 THR A CA 1
ATOM 2455 C C . THR A 1 323 ? -7.778 -6.247 22.424 1.00 92.44 323 THR A C 1
ATOM 2457 O O . THR A 1 323 ? -8.108 -5.506 23.349 1.00 92.44 323 THR A O 1
ATOM 2460 N N . ASP A 1 324 ? -6.737 -7.084 22.517 1.00 92.25 324 ASP A N 1
ATOM 2461 C CA . ASP A 1 324 ? -5.822 -7.077 23.658 1.00 92.25 324 ASP A CA 1
ATOM 2462 C C . ASP A 1 324 ? -4.993 -5.774 23.656 1.00 92.25 324 ASP A C 1
ATOM 2464 O O . ASP A 1 324 ? -4.261 -5.511 22.695 1.00 92.25 324 ASP A O 1
ATOM 2468 N N . PRO A 1 325 ? -5.068 -4.935 24.708 1.00 91.00 325 PRO A N 1
ATOM 2469 C CA . PRO A 1 325 ? -4.271 -3.713 24.794 1.00 91.00 325 PRO A CA 1
ATOM 2470 C C . PRO A 1 325 ? -2.757 -3.956 24.862 1.00 91.00 325 PRO A C 1
ATOM 2472 O O . PRO A 1 325 ? -1.993 -3.024 24.613 1.00 91.00 325 PRO A O 1
ATOM 2475 N N . ALA A 1 326 ? -2.323 -5.172 25.205 1.00 91.81 326 ALA A N 1
ATOM 2476 C CA . ALA A 1 326 ? -0.925 -5.590 25.199 1.00 91.81 326 ALA A CA 1
ATOM 2477 C C . ALA A 1 326 ? -0.531 -6.377 23.933 1.00 91.81 326 ALA A C 1
ATOM 2479 O O . ALA A 1 326 ? 0.620 -6.806 23.826 1.00 91.81 326 ALA A O 1
ATOM 2480 N N . GLY A 1 327 ? -1.464 -6.583 22.997 1.00 91.50 327 GLY A N 1
ATOM 2481 C CA . GLY A 1 327 ? -1.211 -7.292 21.748 1.00 91.50 327 GLY A CA 1
ATOM 2482 C C . GLY A 1 327 ? -0.205 -6.554 20.863 1.00 91.50 327 GLY A C 1
ATOM 2483 O O . GLY A 1 327 ? -0.246 -5.329 20.738 1.00 91.50 327 GLY A O 1
ATOM 2484 N N . ASP A 1 328 ? 0.679 -7.315 20.217 1.00 92.38 328 ASP A N 1
ATOM 2485 C CA . ASP A 1 328 ? 1.593 -6.817 19.190 1.00 92.38 328 ASP A CA 1
ATOM 2486 C C . ASP A 1 328 ? 1.307 -7.541 17.870 1.00 92.38 328 ASP A C 1
ATOM 2488 O O . ASP A 1 328 ? 1.177 -8.766 17.816 1.00 92.38 328 ASP A O 1
ATOM 2492 N N . MET A 1 329 ? 1.193 -6.765 16.795 1.00 94.94 329 MET A N 1
ATOM 2493 C CA . MET A 1 329 ? 0.957 -7.280 15.452 1.00 94.94 329 MET A CA 1
ATOM 2494 C C . MET A 1 329 ? 2.207 -7.966 14.895 1.00 94.94 329 MET A C 1
ATOM 2496 O O . MET A 1 329 ? 2.103 -8.765 13.964 1.00 94.94 329 MET A O 1
ATOM 2500 N N . PHE A 1 330 ? 3.393 -7.656 15.416 1.00 96.56 330 PHE A N 1
ATOM 2501 C CA . PHE A 1 330 ? 4.659 -8.126 14.868 1.00 96.56 330 PHE A CA 1
ATOM 2502 C C . PHE A 1 330 ? 5.358 -9.128 15.787 1.00 96.56 330 PHE A C 1
ATOM 2504 O O . PHE A 1 330 ? 5.121 -9.200 16.989 1.00 96.56 330 PHE A O 1
ATOM 2511 N N . THR A 1 331 ? 6.235 -9.940 15.201 1.00 96.94 331 THR A N 1
ATOM 2512 C CA . THR A 1 331 ? 7.157 -10.787 15.962 1.00 96.94 331 THR A CA 1
ATOM 2513 C C . THR A 1 331 ? 8.117 -9.931 16.792 1.00 96.94 331 THR A C 1
ATOM 2515 O O . THR A 1 331 ? 8.375 -8.781 16.451 1.00 96.94 331 THR A O 1
ATOM 2518 N N . GLU A 1 332 ? 8.706 -10.496 17.852 1.00 94.94 332 GLU A N 1
ATOM 2519 C CA . GLU A 1 332 ? 9.616 -9.770 18.764 1.00 94.94 332 GLU A CA 1
ATOM 2520 C C . GLU A 1 332 ? 10.810 -9.110 18.041 1.00 94.94 332 GLU A C 1
ATOM 2522 O O . GLU A 1 332 ? 11.289 -8.051 18.439 1.00 94.94 332 GLU A O 1
ATOM 2527 N N . ASP A 1 333 ? 11.282 -9.707 16.943 1.00 95.81 333 ASP A N 1
ATOM 2528 C CA . ASP A 1 333 ? 12.346 -9.153 16.097 1.00 95.81 333 ASP A CA 1
ATOM 2529 C C . ASP A 1 333 ? 11.854 -8.111 15.069 1.00 95.81 333 ASP A C 1
ATOM 2531 O O . ASP A 1 333 ? 12.659 -7.514 14.350 1.00 95.81 333 ASP A O 1
ATOM 2535 N N . GLY A 1 334 ? 10.539 -7.895 14.975 1.00 95.19 334 GLY A N 1
ATOM 2536 C CA . GLY A 1 334 ? 9.873 -7.001 14.029 1.00 95.19 334 GLY A CA 1
ATOM 2537 C C . GLY A 1 334 ? 10.011 -7.418 12.562 1.00 95.19 334 GLY A C 1
ATOM 2538 O O . GLY A 1 334 ? 9.769 -6.596 11.670 1.00 95.19 334 GLY A O 1
ATOM 2539 N N . GLY A 1 335 ? 10.459 -8.650 12.299 1.00 96.38 335 GLY A N 1
ATOM 2540 C CA . GLY A 1 335 ? 10.739 -9.159 10.957 1.00 96.38 335 GLY A CA 1
ATOM 2541 C C . GLY A 1 335 ? 9.501 -9.663 10.216 1.00 96.38 335 GLY A C 1
ATOM 2542 O O . GLY A 1 335 ? 9.499 -9.685 8.982 1.00 96.38 335 GLY A O 1
ATOM 2543 N N . PHE A 1 336 ? 8.449 -10.036 10.949 1.00 97.56 336 PHE A N 1
ATOM 2544 C CA . PHE A 1 336 ? 7.212 -10.595 10.406 1.00 97.56 336 PHE A CA 1
ATOM 2545 C C . PHE A 1 336 ? 5.983 -10.130 11.194 1.00 97.56 336 PHE A C 1
ATOM 2547 O O . PHE A 1 336 ? 6.098 -9.663 12.325 1.00 97.56 336 PHE A O 1
ATOM 2554 N N . VAL A 1 337 ? 4.798 -10.280 10.603 1.00 97.62 337 VAL A N 1
ATOM 2555 C CA . VAL A 1 337 ? 3.532 -10.255 11.354 1.00 97.62 337 VAL A CA 1
ATOM 2556 C C . VAL A 1 337 ? 3.445 -11.517 12.210 1.00 97.62 337 VAL A C 1
ATOM 2558 O O . VAL A 1 337 ? 3.734 -12.616 11.729 1.00 97.62 337 VAL A O 1
ATOM 2561 N N . ALA A 1 338 ? 3.050 -11.362 13.470 1.00 97.38 338 ALA A N 1
ATOM 2562 C CA . ALA A 1 338 ? 2.780 -12.470 14.368 1.00 97.38 338 ALA A CA 1
ATOM 2563 C C . ALA A 1 338 ? 1.515 -13.215 13.914 1.00 97.38 338 ALA A C 1
ATOM 2565 O O . ALA A 1 338 ? 0.460 -12.616 13.702 1.00 97.38 338 ALA A O 1
ATOM 2566 N N . LEU A 1 339 ? 1.632 -14.534 13.756 1.00 96.94 339 LEU A N 1
ATOM 2567 C CA . LEU A 1 339 ? 0.518 -15.415 13.410 1.00 96.94 339 LEU A CA 1
ATOM 2568 C C . LEU A 1 339 ? 0.145 -16.278 14.616 1.00 96.94 339 LEU A C 1
ATOM 2570 O O . LEU A 1 339 ? 1.024 -16.712 15.366 1.00 96.94 339 LEU A O 1
ATOM 2574 N N . ASP A 1 340 ? -1.145 -16.555 14.784 1.00 95.06 340 ASP A N 1
ATOM 2575 C CA . ASP A 1 340 ? -1.617 -17.510 15.787 1.00 95.06 340 ASP A CA 1
ATOM 2576 C C . ASP A 1 340 ? -1.338 -18.975 15.388 1.00 95.06 340 ASP A C 1
ATOM 2578 O O . ASP A 1 340 ? -0.745 -19.273 14.346 1.00 95.06 340 ASP A O 1
ATOM 2582 N N . SER A 1 341 ? -1.757 -19.924 16.234 1.00 95.06 341 SER A N 1
ATOM 2583 C CA . SER A 1 341 ? -1.546 -21.359 15.993 1.00 95.06 341 SER A CA 1
ATOM 2584 C C . SER A 1 341 ? -2.233 -21.894 14.734 1.00 95.06 341 SER A C 1
ATOM 2586 O O . SER A 1 341 ? -1.841 -22.956 14.250 1.00 95.06 341 SER A O 1
ATOM 2588 N N . ASP A 1 342 ? -3.227 -21.176 14.208 1.00 94.88 342 ASP A N 1
ATOM 2589 C CA . ASP A 1 342 ? -3.956 -21.518 12.987 1.00 94.88 342 ASP A CA 1
ATOM 2590 C C . ASP A 1 342 ? -3.414 -20.762 11.758 1.00 94.88 342 ASP A C 1
ATOM 2592 O O . ASP A 1 342 ? -3.973 -20.856 10.660 1.00 94.88 342 ASP A O 1
ATOM 2596 N N . GLY A 1 343 ? -2.311 -20.020 11.919 1.00 95.88 343 GLY A N 1
ATOM 2597 C CA . GLY A 1 343 ? -1.695 -19.230 10.859 1.00 95.88 343 GLY A CA 1
ATOM 2598 C C . GLY A 1 343 ? -2.481 -17.966 10.517 1.00 95.88 343 GLY A C 1
ATOM 2599 O O . GLY A 1 343 ? -2.398 -17.490 9.383 1.00 95.88 343 GLY A O 1
ATOM 2600 N N . LYS A 1 344 ? -3.282 -17.438 11.452 1.00 97.38 344 LYS A N 1
ATOM 2601 C CA . LYS A 1 344 ? -4.081 -16.230 11.240 1.00 97.38 344 LYS A CA 1
ATOM 2602 C C . LYS A 1 344 ? -3.433 -14.998 11.847 1.00 97.38 344 LYS A C 1
ATOM 2604 O O . LYS A 1 344 ? -2.841 -15.044 12.922 1.00 97.38 344 LYS A O 1
ATOM 2609 N N . ALA A 1 345 ? -3.553 -13.895 11.118 1.00 97.69 345 ALA A N 1
ATOM 2610 C CA . ALA A 1 345 ? -3.061 -12.587 11.512 1.00 97.69 345 ALA A CA 1
ATOM 2611 C C . ALA A 1 345 ? -4.201 -11.727 12.066 1.00 97.69 345 ALA A C 1
ATOM 2613 O O . ALA A 1 345 ? -5.372 -11.888 11.696 1.00 97.69 345 ALA A O 1
ATOM 2614 N N . LYS A 1 346 ? -3.842 -10.776 12.926 1.00 97.62 346 LYS A N 1
ATOM 2615 C CA . LYS A 1 346 ? -4.750 -9.758 13.451 1.00 97.62 346 LYS A CA 1
ATOM 2616 C C . LYS A 1 346 ? -4.058 -8.403 13.451 1.00 97.62 346 LYS A C 1
ATOM 2618 O O . LYS A 1 346 ? -2.853 -8.318 13.666 1.00 97.62 346 LYS A O 1
ATOM 2623 N N . VAL A 1 347 ? -4.828 -7.354 13.208 1.00 97.12 347 VAL A N 1
ATOM 2624 C CA . VAL A 1 347 ? -4.382 -5.972 13.342 1.00 97.12 347 VAL A CA 1
ATOM 2625 C C . VAL A 1 347 ? -4.623 -5.510 14.769 1.00 97.12 347 VAL A C 1
ATOM 2627 O O . VAL A 1 347 ? -5.712 -5.683 15.305 1.00 97.12 347 VAL A O 1
ATOM 2630 N N . THR A 1 348 ? -3.629 -4.886 15.378 1.00 95.69 348 THR A N 1
ATOM 2631 C CA . THR A 1 348 ? -3.723 -4.338 16.732 1.00 95.69 348 THR A CA 1
ATOM 2632 C C . THR A 1 348 ? -4.427 -2.977 16.768 1.00 95.69 348 THR A C 1
ATOM 2634 O O . THR A 1 348 ? -4.459 -2.219 15.790 1.00 95.69 348 THR A O 1
ATOM 2637 N N . MET A 1 349 ? -4.981 -2.626 17.931 1.00 94.56 349 MET A N 1
ATOM 2638 C CA . MET A 1 349 ? -5.754 -1.391 18.126 1.00 94.56 349 MET A CA 1
ATOM 2639 C C . MET A 1 349 ? -4.965 -0.091 17.895 1.00 94.56 349 MET A C 1
ATOM 2641 O O . MET A 1 349 ? -5.581 0.945 17.638 1.00 94.56 349 MET A O 1
ATOM 2645 N N . ASN A 1 350 ? -3.628 -0.100 17.924 1.00 93.81 350 ASN A N 1
ATOM 2646 C CA . ASN A 1 350 ? -2.852 1.095 17.569 1.00 93.81 350 ASN A CA 1
ATOM 2647 C C . ASN A 1 350 ? -3.082 1.508 16.100 1.00 93.81 350 ASN A C 1
ATOM 2649 O O . ASN A 1 350 ? -3.140 2.700 15.800 1.00 93.81 350 ASN A O 1
ATOM 2653 N N . PHE A 1 351 ? -3.288 0.538 15.201 1.00 96.06 351 PHE A N 1
ATOM 2654 C CA . PHE A 1 351 ? -3.640 0.805 13.806 1.00 96.06 351 PHE A CA 1
ATOM 2655 C C . PHE A 1 351 ? -5.139 1.033 13.619 1.00 96.06 351 PHE A C 1
ATOM 2657 O O . PHE A 1 351 ? -5.524 1.974 12.930 1.00 96.06 351 PHE A O 1
ATOM 2664 N N . ALA A 1 352 ? -5.987 0.191 14.218 1.00 95.94 352 ALA A N 1
ATOM 2665 C CA . ALA A 1 352 ? -7.435 0.251 14.000 1.00 95.94 352 ALA A CA 1
ATOM 2666 C C . ALA A 1 352 ? -8.102 1.453 14.697 1.00 95.94 352 ALA A C 1
ATOM 2668 O O . ALA A 1 352 ? -9.014 2.066 14.142 1.00 95.94 352 ALA A O 1
ATOM 2669 N N . CYS A 1 353 ? -7.626 1.821 15.891 1.00 94.31 353 CYS A N 1
ATOM 2670 C CA . CYS A 1 353 ? -8.299 2.762 16.789 1.00 94.31 353 CYS A CA 1
ATOM 2671 C C . CYS A 1 353 ? -7.461 4.028 17.035 1.00 94.31 353 CYS A C 1
ATOM 2673 O O . CYS A 1 353 ? -7.931 5.147 16.801 1.00 94.31 353 CYS A O 1
ATOM 2675 N N . GLN A 1 354 ? -6.196 3.884 17.458 1.00 93.00 354 GLN A N 1
ATOM 2676 C CA . GLN A 1 354 ? -5.349 5.037 17.818 1.00 93.00 354 GLN A CA 1
ATOM 2677 C C . GLN A 1 354 ? -4.938 5.903 16.624 1.00 93.00 354 GLN A C 1
ATOM 2679 O O . GLN A 1 354 ? -4.371 6.966 16.830 1.00 93.00 354 GLN A O 1
ATOM 2684 N N . ARG A 1 355 ? -5.274 5.537 15.382 1.00 91.25 355 ARG A N 1
ATOM 2685 C CA . ARG A 1 355 ? -5.165 6.454 14.234 1.00 91.25 355 ARG A CA 1
ATOM 2686 C C . ARG A 1 355 ? -6.115 7.659 14.324 1.00 91.25 355 ARG A C 1
ATOM 2688 O O . ARG A 1 355 ? -5.802 8.712 13.777 1.00 91.25 355 ARG A O 1
ATOM 2695 N N . CYS A 1 356 ? -7.248 7.510 15.017 1.00 93.25 356 CYS A N 1
ATOM 2696 C CA . CYS A 1 356 ? -8.236 8.571 15.247 1.00 93.25 356 CYS A CA 1
ATOM 2697 C C . CYS A 1 356 ? -8.277 8.982 16.726 1.00 93.25 356 CYS A C 1
ATOM 2699 O O . CYS A 1 356 ? -8.359 10.168 17.042 1.00 93.25 356 CYS A O 1
ATOM 2701 N N . HIS A 1 357 ? -8.151 8.016 17.639 1.00 92.75 357 HIS A N 1
ATOM 2702 C CA . HIS A 1 357 ? -8.192 8.231 19.087 1.00 92.75 357 HIS A CA 1
ATOM 2703 C C . HIS A 1 357 ? -6.806 8.540 19.666 1.00 92.75 357 HIS A C 1
ATOM 2705 O O . HIS A 1 357 ? -6.296 7.811 20.512 1.00 92.75 357 HIS A O 1
ATOM 2711 N N . LEU A 1 358 ? -6.192 9.635 19.205 1.00 91.38 358 LEU A N 1
ATOM 2712 C CA . LEU A 1 358 ? -4.781 9.952 19.481 1.00 91.38 358 LEU A CA 1
ATOM 2713 C C . LEU A 1 358 ? -4.438 10.148 20.972 1.00 91.38 358 LEU A C 1
ATOM 2715 O O . LEU A 1 358 ? -3.268 10.158 21.340 1.00 91.38 358 LEU A O 1
ATOM 2719 N N . THR A 1 359 ? -5.439 10.385 21.818 1.00 91.50 359 THR A N 1
ATOM 2720 C CA . THR A 1 359 ? -5.258 10.679 23.247 1.00 91.50 359 THR A CA 1
ATOM 2721 C C . THR A 1 359 ? -5.715 9.550 24.161 1.00 91.50 359 THR A C 1
ATOM 2723 O O . THR A 1 359 ? -5.499 9.643 25.366 1.00 91.50 359 THR A O 1
ATOM 2726 N N . SER A 1 360 ? -6.372 8.523 23.617 1.00 90.62 360 SER A N 1
ATOM 2727 C CA . SER A 1 360 ? -6.858 7.388 24.399 1.00 90.62 360 SER A CA 1
ATOM 2728 C C . SER A 1 360 ? -5.784 6.310 24.465 1.00 90.62 360 SER A C 1
ATOM 2730 O O . SER A 1 360 ? -5.140 5.972 23.464 1.00 90.62 360 SER A O 1
ATOM 2732 N N . SER A 1 361 ? -5.600 5.754 25.658 1.00 91.31 361 SER A N 1
ATOM 2733 C CA . SER A 1 361 ? -4.702 4.614 25.851 1.00 91.31 361 SER A CA 1
ATOM 2734 C C . SER A 1 361 ? -5.273 3.355 25.192 1.00 91.31 361 SER A C 1
ATOM 2736 O O . SER A 1 361 ? -6.489 3.219 25.052 1.00 91.31 361 SER A O 1
ATOM 2738 N N . LEU A 1 362 ? -4.415 2.400 24.822 1.00 91.38 362 LEU A N 1
ATOM 2739 C CA . LEU A 1 362 ? -4.874 1.104 24.305 1.00 91.38 362 LEU A CA 1
ATOM 2740 C C . LEU A 1 362 ? -5.756 0.361 25.316 1.00 91.38 362 LEU A C 1
ATOM 2742 O O . LEU A 1 362 ? -6.713 -0.290 24.917 1.00 91.38 362 LEU A O 1
ATOM 2746 N N . GLU A 1 363 ? -5.487 0.510 26.615 1.00 90.00 363 GLU A N 1
ATOM 2747 C CA . GLU A 1 363 ? -6.287 -0.101 27.680 1.00 90.00 363 GLU A CA 1
ATOM 2748 C C . GLU A 1 363 ? -7.694 0.499 27.782 1.00 90.00 363 GLU A C 1
ATOM 2750 O O . GLU A 1 363 ? -8.662 -0.219 28.018 1.00 90.00 363 GLU A O 1
ATOM 2755 N N . GLU A 1 364 ? -7.829 1.806 27.554 1.00 86.38 364 GLU A N 1
ATOM 2756 C CA . GLU A 1 364 ? -9.134 2.458 27.433 1.00 86.38 364 GLU A CA 1
ATOM 2757 C C . GLU A 1 364 ? -9.869 1.985 26.175 1.00 86.38 364 GLU A C 1
ATOM 2759 O O . GLU A 1 364 ? -11.045 1.645 26.247 1.00 86.38 364 GLU A O 1
ATOM 2764 N N . LEU A 1 365 ? -9.177 1.908 25.036 1.00 89.88 365 LEU A N 1
ATOM 2765 C CA . LEU A 1 365 ? -9.774 1.481 23.769 1.00 89.88 365 LEU A CA 1
ATOM 2766 C C . LEU A 1 365 ? -10.218 0.014 23.794 1.00 89.88 365 LEU A C 1
ATOM 2768 O O . LEU A 1 365 ? -11.294 -0.291 23.288 1.00 89.88 365 LEU A O 1
ATOM 2772 N N . GLY A 1 366 ? -9.449 -0.872 24.434 1.00 87.56 366 GLY A N 1
ATOM 2773 C CA . GLY A 1 366 ? -9.781 -2.294 24.574 1.00 87.56 366 GLY A CA 1
ATOM 2774 C C . GLY A 1 366 ? -11.131 -2.533 25.247 1.00 87.56 366 GLY A C 1
ATOM 2775 O O . GLY A 1 366 ? -11.899 -3.381 24.798 1.00 87.56 366 GLY A O 1
ATOM 2776 N N . ARG A 1 367 ? -11.480 -1.708 26.244 1.00 81.44 367 ARG A N 1
ATOM 2777 C CA . ARG A 1 367 ? -12.774 -1.762 26.952 1.00 81.44 367 ARG A CA 1
ATOM 2778 C C . ARG A 1 367 ? -13.971 -1.540 26.025 1.00 81.44 367 ARG A C 1
ATOM 2780 O O . ARG A 1 367 ? -15.004 -2.177 26.189 1.00 81.44 367 ARG A O 1
ATOM 2787 N N . PHE A 1 368 ? -13.822 -0.659 25.035 1.00 80.38 368 PHE A N 1
ATOM 2788 C CA . PHE A 1 368 ? -14.874 -0.349 24.061 1.00 80.38 368 PHE A CA 1
ATOM 2789 C C . PHE A 1 368 ? -14.792 -1.194 22.782 1.00 80.38 368 PHE A C 1
ATOM 2791 O O . PHE A 1 368 ? -15.755 -1.238 22.017 1.00 80.38 368 PHE A O 1
ATOM 2798 N N . ALA A 1 369 ? -13.653 -1.841 22.523 1.00 84.75 369 ALA A N 1
ATOM 2799 C CA . ALA A 1 369 ? -13.449 -2.671 21.340 1.00 84.75 369 ALA A CA 1
ATOM 2800 C C . ALA A 1 369 ? -14.084 -4.062 21.488 1.00 84.75 369 ALA A C 1
ATOM 2802 O O . ALA A 1 369 ? -14.551 -4.645 20.502 1.00 84.75 369 ALA A O 1
ATOM 2803 N N . GLU A 1 370 ? -14.127 -4.602 22.708 1.00 75.38 370 GLU A N 1
ATOM 2804 C CA . GLU A 1 370 ? -14.790 -5.876 22.961 1.00 75.38 370 GLU A CA 1
ATOM 2805 C C . GLU A 1 370 ? -16.279 -5.799 22.622 1.00 75.38 370 GLU A C 1
ATOM 2807 O O . GLU A 1 370 ? -17.013 -4.923 23.075 1.00 75.38 370 GLU A O 1
ATOM 2812 N N . ASN A 1 371 ? -16.735 -6.760 21.814 1.00 75.38 371 ASN A N 1
ATOM 2813 C CA . ASN A 1 371 ? -18.136 -6.877 21.421 1.00 75.38 371 ASN A CA 1
ATOM 2814 C C . ASN A 1 371 ? -18.717 -5.610 20.753 1.00 75.38 371 ASN A C 1
ATOM 2816 O O . ASN A 1 371 ? -19.919 -5.359 20.813 1.00 75.38 371 ASN A O 1
ATOM 2820 N N . PHE A 1 372 ? -17.881 -4.855 20.039 1.00 82.75 372 PHE A N 1
ATOM 2821 C CA . PHE A 1 372 ? -18.270 -3.615 19.360 1.00 82.75 372 PHE A CA 1
ATOM 2822 C C . PHE A 1 372 ? -19.522 -3.744 18.461 1.00 82.75 372 PHE A C 1
ATOM 2824 O O . PHE A 1 372 ? -20.291 -2.801 18.316 1.00 82.75 372 PHE A O 1
ATOM 2831 N N . HIS A 1 373 ? -19.772 -4.927 17.884 1.00 84.19 373 HIS A N 1
ATOM 2832 C CA . HIS A 1 373 ? -20.944 -5.203 17.039 1.00 84.19 373 HIS A CA 1
ATOM 2833 C C . HIS A 1 373 ? -22.107 -5.925 17.755 1.00 84.19 373 HIS A C 1
ATOM 2835 O O . HIS A 1 373 ? -22.977 -6.479 17.085 1.00 84.19 373 HIS A O 1
ATOM 2841 N N . GLY A 1 374 ? -22.115 -6.005 19.091 1.00 68.62 374 GLY A N 1
ATOM 2842 C CA . GLY A 1 374 ? -23.252 -6.531 19.865 1.00 68.62 374 GLY A CA 1
ATOM 2843 C C . GLY A 1 374 ? -23.578 -8.017 19.639 1.00 68.62 374 GLY A C 1
ATOM 2844 O O . GLY A 1 374 ? -24.736 -8.422 19.710 1.00 68.62 374 GLY A O 1
ATOM 2845 N N . ARG A 1 375 ? -22.575 -8.852 19.331 1.00 58.50 375 ARG A N 1
ATOM 2846 C CA . ARG A 1 375 ? -22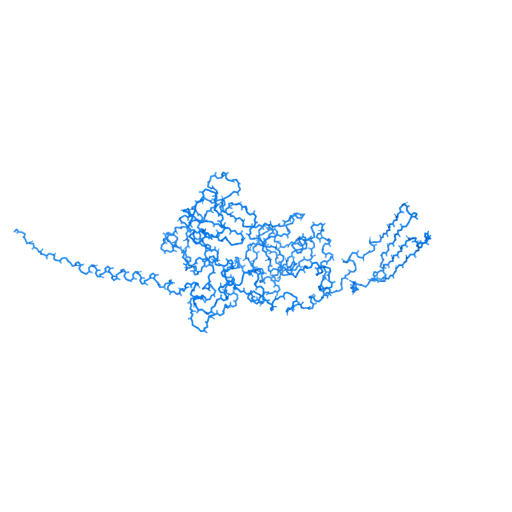.741 -10.301 19.086 1.00 58.50 375 ARG A CA 1
ATOM 2847 C C . ARG A 1 375 ? -22.769 -11.160 20.357 1.00 58.50 375 ARG A C 1
ATOM 2849 O O . ARG A 1 375 ? -23.180 -12.318 20.290 1.00 58.50 375 ARG A O 1
ATOM 2856 N N . SER A 1 376 ? -22.354 -10.613 21.493 1.00 53.94 376 SER A N 1
ATOM 2857 C CA . SER A 1 376 ? -22.450 -11.202 22.834 1.00 53.94 376 SER A CA 1
ATOM 2858 C C . SER A 1 376 ? -22.999 -10.172 23.831 1.00 53.94 376 SER A C 1
ATOM 2860 O O . SER A 1 376 ? -23.222 -9.021 23.475 1.00 53.94 376 SER A O 1
ATOM 2862 N N . SER A 1 377 ? -23.257 -10.552 25.082 1.00 52.00 377 SER A N 1
ATOM 2863 C CA . SER A 1 377 ? -23.472 -9.573 26.155 1.00 52.00 377 SER A CA 1
ATOM 2864 C C . SER A 1 377 ? -22.114 -9.016 26.587 1.00 52.00 377 SER A C 1
ATOM 2866 O O . SER A 1 377 ? -21.263 -9.799 27.014 1.00 52.00 377 SER A O 1
ATOM 2868 N N . SER A 1 378 ? -21.895 -7.704 26.486 1.00 52.50 378 SER A N 1
ATOM 2869 C CA . SER A 1 378 ? -20.756 -7.063 27.157 1.00 52.50 378 SER A CA 1
ATOM 2870 C C . SER A 1 378 ? -20.985 -7.129 28.666 1.00 52.50 378 SER A C 1
ATOM 2872 O O . SER A 1 378 ? -22.113 -6.927 29.124 1.00 52.50 378 SER A O 1
ATOM 2874 N N . SER A 1 379 ? -19.953 -7.422 29.458 1.00 57.25 379 SER A N 1
ATOM 2875 C CA . SER A 1 379 ? -20.074 -7.233 30.904 1.00 57.25 379 SER A CA 1
ATOM 2876 C C . SER A 1 379 ? -20.159 -5.732 31.192 1.00 57.25 379 SER A C 1
ATOM 2878 O O . SER A 1 379 ? -19.515 -4.915 30.534 1.00 57.25 379 SER A O 1
ATOM 2880 N N . LEU A 1 380 ? -20.968 -5.355 32.178 1.00 59.25 380 LEU A N 1
ATOM 2881 C CA . LEU A 1 380 ? -21.121 -3.958 32.602 1.00 59.25 380 LEU A CA 1
ATOM 2882 C C . LEU A 1 380 ? -19.789 -3.380 33.122 1.00 59.25 380 LEU A C 1
ATOM 2884 O O . LEU A 1 380 ? -19.503 -2.201 32.924 1.00 59.25 380 LEU A O 1
ATOM 2888 N N . GLU A 1 381 ? -18.929 -4.250 33.661 1.00 56.66 381 GLU A N 1
ATOM 2889 C CA . GLU A 1 381 ? -17.529 -3.958 33.994 1.00 56.66 381 GLU A CA 1
ATOM 2890 C C . GLU A 1 381 ? -16.683 -3.597 32.762 1.00 56.66 381 GLU A C 1
ATOM 2892 O O . GLU A 1 381 ? -15.896 -2.656 32.820 1.00 56.66 381 GLU A O 1
ATOM 2897 N N . GLY A 1 382 ? -16.871 -4.283 31.627 1.00 55.00 382 GLY A N 1
ATOM 2898 C CA . GLY A 1 382 ? -16.185 -3.970 30.368 1.00 55.00 382 GLY A CA 1
ATOM 2899 C C . GLY A 1 382 ? -16.534 -2.583 29.820 1.00 55.00 382 GLY A C 1
ATOM 2900 O O . GLY A 1 382 ? -15.684 -1.920 29.243 1.00 55.00 382 GLY A O 1
ATOM 2901 N N . LEU A 1 383 ? -17.745 -2.085 30.094 1.00 59.03 383 LEU A N 1
ATOM 2902 C CA . LEU A 1 383 ? -18.189 -0.727 29.744 1.00 59.03 383 LEU A CA 1
ATOM 2903 C C . LEU A 1 383 ? -17.754 0.345 30.765 1.00 59.03 383 LEU A C 1
ATOM 2905 O O . LEU A 1 383 ? -18.138 1.508 30.637 1.00 59.03 383 LEU A O 1
ATOM 2909 N N . GLY A 1 384 ? -16.980 -0.025 31.794 1.00 57.88 384 GLY A N 1
ATOM 2910 C CA . GLY A 1 384 ? -16.560 0.877 32.874 1.00 57.88 384 GLY A CA 1
ATOM 2911 C C . GLY A 1 384 ? -17.693 1.294 33.819 1.00 57.88 384 GLY A C 1
ATOM 2912 O O . GLY A 1 384 ? -17.554 2.277 34.550 1.00 57.88 384 GLY A O 1
ATOM 2913 N N . ILE A 1 385 ? -18.821 0.577 33.799 1.00 68.44 385 ILE A N 1
ATOM 2914 C CA . ILE A 1 385 ? -19.950 0.775 34.712 1.00 68.44 385 ILE A CA 1
ATOM 2915 C C . ILE A 1 385 ? -19.809 -0.239 35.850 1.00 68.44 385 ILE A C 1
ATOM 2917 O O . ILE A 1 385 ? -20.497 -1.257 35.910 1.00 68.44 385 ILE A O 1
ATOM 2921 N N . ASP A 1 386 ? -18.881 0.059 36.755 1.00 74.88 386 ASP A N 1
ATOM 2922 C CA . ASP A 1 386 ? -18.596 -0.722 37.958 1.00 74.88 386 ASP A CA 1
ATOM 2923 C C . ASP A 1 386 ? -18.705 0.156 39.224 1.00 74.88 386 ASP A C 1
ATOM 2925 O O . ASP A 1 386 ? -18.802 1.386 39.121 1.00 74.88 386 ASP A O 1
ATOM 2929 N N . PRO A 1 387 ? -18.704 -0.424 40.442 1.00 77.06 387 PRO A N 1
ATOM 2930 C CA . PRO A 1 387 ? -18.840 0.352 41.672 1.00 77.06 387 PRO A CA 1
ATOM 2931 C C . PRO A 1 387 ? -17.799 1.453 41.895 1.00 77.06 387 PRO A C 1
ATOM 2933 O O . PRO A 1 387 ? -18.070 2.403 42.634 1.00 77.06 387 PRO A O 1
ATOM 2936 N N . GLY A 1 388 ? -16.634 1.368 41.253 1.00 73.94 388 GLY A N 1
ATOM 2937 C CA . GLY A 1 388 ? -15.603 2.401 41.227 1.00 73.94 388 GLY A CA 1
ATOM 2938 C C . GLY A 1 388 ? -16.017 3.688 40.508 1.00 73.94 388 GLY A C 1
ATOM 2939 O O . GLY A 1 388 ? -15.419 4.730 40.769 1.00 73.94 388 GLY A O 1
ATOM 2940 N N . LEU A 1 389 ? -17.071 3.661 39.682 1.00 80.00 389 LEU A N 1
ATOM 2941 C CA . LEU A 1 389 ? -17.667 4.851 39.061 1.00 80.00 389 LEU A CA 1
ATOM 2942 C C . LEU A 1 389 ? -18.504 5.685 40.056 1.00 80.00 389 LEU A C 1
ATOM 2944 O O . LEU A 1 389 ? -18.926 6.801 39.745 1.00 80.00 389 LEU A O 1
ATOM 2948 N N . SER A 1 390 ? -18.741 5.176 41.270 1.00 85.69 390 SER A N 1
ATOM 2949 C CA . SER A 1 390 ? -19.444 5.916 42.321 1.00 85.69 390 SER A CA 1
ATOM 2950 C C . SER A 1 390 ? -18.720 7.220 42.663 1.00 85.69 390 SER A C 1
ATOM 2952 O O . SER A 1 390 ? -17.522 7.243 42.944 1.00 85.69 390 SER A O 1
ATOM 2954 N N . GLY A 1 391 ? -19.454 8.327 42.699 1.00 87.06 391 GLY A N 1
ATOM 2955 C CA . GLY A 1 391 ? -18.876 9.643 42.911 1.00 87.06 391 GLY A CA 1
ATOM 2956 C C . GLY A 1 391 ? -19.909 10.713 43.219 1.00 87.06 391 GLY A C 1
ATOM 2957 O O . GLY A 1 391 ? -21.119 10.503 43.168 1.00 87.06 391 GLY A O 1
ATOM 2958 N N . HIS A 1 392 ? -19.419 11.897 43.558 1.00 89.94 392 HIS A N 1
ATOM 2959 C CA . HIS A 1 392 ? -20.262 13.060 43.774 1.00 89.94 392 HIS A CA 1
ATOM 2960 C C . HIS A 1 392 ? -19.546 14.333 43.344 1.00 89.94 392 HIS A C 1
ATOM 2962 O O . HIS A 1 392 ? -18.320 14.432 43.402 1.00 89.94 392 HIS A O 1
ATOM 2968 N N . TRP A 1 393 ? -20.327 15.330 42.960 1.00 89.75 393 TRP A N 1
ATOM 2969 C CA . TRP A 1 393 ? -19.852 16.670 42.664 1.00 89.75 393 TRP A CA 1
ATOM 2970 C C . TRP A 1 393 ? -20.827 17.692 43.235 1.00 89.75 393 TRP A C 1
ATOM 2972 O O . TRP A 1 393 ? -22.038 17.492 43.167 1.00 89.75 393 TRP A O 1
ATOM 2982 N N . TRP A 1 394 ? -20.302 18.801 43.757 1.00 89.31 394 TRP A N 1
ATOM 2983 C CA . TRP A 1 394 ? -21.099 19.901 44.297 1.00 89.31 394 TRP A CA 1
ATOM 2984 C C . TRP A 1 394 ? -20.514 21.254 43.874 1.00 89.31 394 TRP A C 1
ATOM 2986 O O . TRP A 1 394 ? -19.301 21.466 43.939 1.00 89.31 394 TRP A O 1
ATOM 2996 N N . ASP A 1 395 ? -21.380 22.200 43.525 1.00 82.19 395 ASP A N 1
ATOM 2997 C CA . ASP A 1 395 ? -21.062 23.600 43.284 1.00 82.19 395 ASP A CA 1
ATOM 2998 C C . ASP A 1 395 ? -20.942 24.353 44.618 1.00 82.19 395 ASP A C 1
ATOM 3000 O O . ASP A 1 395 ? -21.918 24.593 45.343 1.00 82.19 395 ASP A O 1
ATOM 3004 N N . SER A 1 396 ? -19.718 24.774 44.938 1.00 82.94 396 SER A N 1
ATOM 3005 C CA . SER A 1 396 ? -19.424 25.549 46.149 1.00 82.94 396 SER A CA 1
ATOM 3006 C C . SER A 1 396 ? -19.988 26.974 46.114 1.00 82.94 396 SER A C 1
ATOM 3008 O O . SER A 1 396 ? -20.143 27.598 47.165 1.00 82.94 396 SER A O 1
ATOM 3010 N N . THR A 1 397 ? -20.337 27.488 44.933 1.00 85.00 397 THR A N 1
ATOM 3011 C CA . THR A 1 397 ? -20.911 28.827 44.744 1.00 85.00 397 THR A CA 1
ATOM 3012 C C . THR A 1 397 ? -22.435 28.834 44.843 1.00 85.00 397 THR A C 1
ATOM 3014 O O . THR A 1 397 ? -23.031 29.878 45.117 1.00 85.00 397 THR A O 1
ATOM 3017 N N . ARG A 1 398 ? -23.076 27.666 44.698 1.00 80.19 398 ARG A N 1
ATOM 3018 C CA . ARG A 1 398 ? -24.536 27.501 44.722 1.00 80.19 398 ARG A CA 1
ATOM 3019 C C . ARG A 1 398 ? -24.981 26.498 45.780 1.00 80.19 398 ARG A C 1
ATOM 3021 O O . ARG A 1 398 ? -25.568 25.477 45.463 1.00 80.19 398 ARG A O 1
ATOM 3028 N N . SER A 1 399 ? -24.710 26.801 47.054 1.00 81.25 399 SER A N 1
ATOM 3029 C CA . SER A 1 399 ? -25.207 26.069 48.242 1.00 81.25 399 SER A CA 1
ATOM 3030 C C . SER A 1 399 ? -25.282 24.533 48.091 1.00 81.25 399 SER A C 1
ATOM 3032 O O . SER A 1 399 ? -26.226 23.912 48.584 1.00 81.25 399 SER A O 1
ATOM 3034 N N . GLY A 1 400 ? -24.280 23.928 47.445 1.00 73.94 400 GLY A N 1
ATOM 3035 C CA . GLY A 1 400 ? -24.163 22.480 47.291 1.00 73.94 400 GLY A CA 1
ATOM 3036 C C . GLY A 1 400 ? -24.972 21.857 46.150 1.00 73.94 400 GLY A C 1
ATOM 3037 O O . GLY A 1 400 ? -25.083 20.636 46.142 1.00 73.94 400 GLY A O 1
ATOM 3038 N N . GLU A 1 401 ? -25.533 22.644 45.220 1.00 88.31 401 GLU A N 1
ATOM 3039 C CA . GLU A 1 401 ? -26.117 22.149 43.957 1.00 88.31 401 GLU A CA 1
ATOM 3040 C C . GLU A 1 401 ? -25.159 21.183 43.267 1.00 88.31 401 GLU A C 1
ATOM 3042 O O . GLU A 1 401 ? -23.977 21.479 43.140 1.00 88.31 401 GLU A O 1
ATOM 3047 N N . GLY A 1 402 ? -25.640 20.026 42.835 1.00 89.19 402 GLY A N 1
ATOM 3048 C CA . GLY A 1 402 ? -24.763 19.006 42.282 1.00 89.19 402 GLY A CA 1
ATOM 3049 C C . GLY A 1 402 ? -25.395 17.631 42.251 1.00 89.19 402 GLY A C 1
ATOM 3050 O O . GLY A 1 402 ? -26.612 17.493 42.367 1.00 89.19 402 GLY A O 1
ATOM 3051 N N . PHE A 1 403 ? -24.567 16.606 42.086 1.00 91.44 403 PHE A N 1
ATOM 3052 C CA . PHE A 1 403 ? -25.032 15.237 41.934 1.00 91.44 403 PHE A CA 1
ATOM 3053 C C . PHE A 1 403 ? -24.230 14.250 42.770 1.00 91.44 403 PHE A C 1
ATOM 3055 O O . PHE A 1 403 ? -23.060 14.460 43.084 1.00 91.44 403 PHE A O 1
ATOM 3062 N N . MET A 1 404 ? -24.878 13.135 43.072 1.00 90.56 404 MET A N 1
ATOM 3063 C CA . MET A 1 404 ? -24.272 11.919 43.584 1.00 90.56 404 MET A CA 1
ATOM 3064 C C . MET A 1 404 ? -24.692 10.771 42.679 1.00 90.56 404 MET A C 1
ATOM 3066 O O . MET A 1 404 ? -25.872 10.649 42.352 1.00 90.56 404 MET A O 1
ATOM 3070 N N . MET A 1 405 ? -23.736 9.936 42.306 1.00 90.88 405 MET A N 1
ATOM 3071 C CA . MET A 1 405 ? -23.946 8.691 41.590 1.00 90.88 405 MET A CA 1
ATOM 3072 C C . MET A 1 405 ? -23.319 7.566 42.401 1.00 90.88 405 MET A C 1
ATOM 3074 O O . MET A 1 405 ? -22.182 7.675 42.851 1.00 90.88 405 MET A O 1
ATOM 3078 N N . GLU A 1 406 ? -24.066 6.497 42.594 1.00 91.06 406 GLU A N 1
ATOM 3079 C CA . GLU A 1 406 ? -23.611 5.281 43.241 1.00 91.06 406 GLU A CA 1
ATOM 3080 C C . GLU A 1 406 ? -23.883 4.123 42.294 1.00 91.06 406 GLU A C 1
ATOM 3082 O O . GLU A 1 406 ? -24.994 3.964 41.784 1.00 91.06 406 GLU A O 1
ATOM 3087 N N . VAL A 1 407 ? -22.845 3.342 42.043 1.00 88.31 407 VAL A N 1
ATOM 3088 C CA . VAL A 1 407 ? -22.900 2.118 41.260 1.00 88.31 407 VAL A CA 1
ATOM 3089 C C . VAL A 1 407 ? -22.587 0.982 42.227 1.00 88.31 407 VAL A C 1
ATOM 3091 O O . VAL A 1 407 ? -21.633 1.058 42.999 1.00 88.31 407 VAL A O 1
ATOM 3094 N N . ALA A 1 408 ? -23.418 -0.050 42.255 1.00 85.81 408 ALA A N 1
ATOM 3095 C CA . ALA A 1 408 ? -23.280 -1.159 43.191 1.00 85.81 408 ALA A CA 1
ATOM 3096 C C . ALA A 1 408 ? -23.703 -2.474 42.537 1.00 85.81 408 ALA A C 1
ATOM 3098 O O . ALA A 1 408 ? -24.544 -2.483 41.643 1.00 85.81 408 ALA A O 1
ATOM 3099 N N . TYR A 1 409 ? -23.169 -3.593 43.023 1.00 81.75 409 TYR A N 1
ATOM 3100 C CA . TYR A 1 409 ? -23.646 -4.914 42.615 1.00 81.75 409 TYR A CA 1
ATOM 3101 C C . TYR A 1 409 ? -24.842 -5.349 43.464 1.00 81.75 409 TYR A C 1
ATOM 3103 O O . TYR A 1 409 ? -24.809 -5.273 44.697 1.00 81.75 409 TYR A O 1
ATOM 3111 N N . VAL A 1 410 ? -25.884 -5.858 42.807 1.00 80.56 410 VAL A N 1
ATOM 3112 C CA . VAL A 1 410 ? -27.035 -6.514 43.436 1.00 80.56 410 VAL A CA 1
ATOM 3113 C C . VAL A 1 410 ? -27.131 -7.931 42.875 1.00 80.56 410 VAL A C 1
ATOM 3115 O O . VAL A 1 410 ? -27.818 -8.185 41.893 1.00 80.56 410 VAL A O 1
ATOM 3118 N N . GLY A 1 411 ? -26.418 -8.868 43.503 1.00 82.06 411 GLY A N 1
ATOM 3119 C CA . GLY A 1 411 ? -26.185 -10.186 42.903 1.00 82.06 411 GLY A CA 1
ATOM 3120 C C . GLY A 1 411 ? -25.158 -10.077 41.776 1.00 82.06 411 GLY A C 1
ATOM 3121 O O . GLY A 1 411 ? -24.105 -9.484 41.997 1.00 82.06 411 GLY A O 1
ATOM 3122 N N . ASP A 1 412 ? -25.487 -10.621 40.603 1.00 69.38 412 ASP A N 1
ATOM 3123 C CA . ASP A 1 412 ? -24.665 -10.523 39.385 1.00 69.38 412 ASP A CA 1
ATOM 3124 C C . ASP A 1 412 ? -25.016 -9.281 38.532 1.00 69.38 412 ASP A C 1
ATOM 3126 O O . ASP A 1 412 ? -24.347 -9.001 37.539 1.00 69.38 412 ASP A O 1
ATOM 3130 N N . ASP A 1 413 ? -26.050 -8.522 38.918 1.00 71.81 413 ASP A N 1
ATOM 3131 C CA . ASP A 1 413 ? -26.512 -7.332 38.198 1.00 71.81 413 ASP A CA 1
ATOM 3132 C C . ASP A 1 413 ? -25.864 -6.048 38.747 1.00 71.81 413 ASP A C 1
ATOM 3134 O O . ASP A 1 413 ? -25.627 -5.916 39.955 1.00 71.81 413 ASP A O 1
ATOM 3138 N N . VAL A 1 414 ? -25.643 -5.053 37.880 1.00 77.25 414 VAL A N 1
ATOM 3139 C CA . VAL A 1 414 ? -25.233 -3.704 38.307 1.00 77.25 414 VAL A CA 1
ATOM 3140 C C . VAL A 1 414 ? -26.465 -2.841 38.542 1.00 77.25 414 VAL A C 1
ATOM 3142 O O . VAL A 1 414 ? -27.351 -2.733 37.697 1.00 77.25 414 VAL A O 1
ATOM 3145 N N . PHE A 1 415 ? -26.503 -2.188 39.693 1.00 85.31 415 PHE A N 1
ATOM 3146 C CA . PHE A 1 415 ? -27.502 -1.210 40.083 1.00 85.31 415 PHE A CA 1
ATOM 3147 C C . PHE A 1 415 ? -26.873 0.180 40.100 1.00 85.31 415 PHE A C 1
ATOM 3149 O O . PHE A 1 415 ? -25.819 0.384 40.702 1.00 85.31 415 PHE A O 1
ATOM 3156 N N . VAL A 1 416 ? -27.545 1.144 39.476 1.00 89.12 416 VAL A N 1
ATOM 3157 C CA . VAL A 1 416 ? -27.148 2.553 39.504 1.00 89.12 416 VAL A CA 1
ATOM 3158 C C . VAL A 1 416 ? -28.200 3.343 40.261 1.00 89.12 416 VAL A C 1
ATOM 3160 O O . VAL A 1 416 ? -29.394 3.249 39.976 1.00 89.12 416 VAL A O 1
ATOM 3163 N N . PHE A 1 417 ? -27.743 4.157 41.204 1.00 90.00 417 PHE A N 1
ATOM 3164 C CA . PHE A 1 417 ? -28.515 5.198 41.862 1.00 90.00 417 PHE A CA 1
ATOM 3165 C C . PHE A 1 417 ? -27.893 6.554 41.543 1.00 90.00 417 PHE A C 1
ATOM 3167 O O . PHE A 1 417 ? -26.698 6.766 41.722 1.00 90.00 417 PHE A O 1
ATOM 3174 N N . MET A 1 418 ? -28.708 7.504 41.108 1.00 91.00 418 MET A N 1
ATOM 3175 C CA . MET A 1 418 ? -28.304 8.887 40.907 1.00 91.00 418 MET A CA 1
ATOM 3176 C C . MET A 1 418 ? -29.243 9.797 41.677 1.00 91.00 418 MET A C 1
ATOM 3178 O O . MET A 1 418 ? -30.463 9.652 41.614 1.00 91.00 418 MET A O 1
ATOM 3182 N N . SER A 1 419 ? -28.684 10.788 42.355 1.00 90.81 419 SER A N 1
ATOM 3183 C CA . SER A 1 419 ? -29.448 11.908 42.888 1.00 90.81 419 SER A CA 1
ATOM 3184 C C . SER A 1 419 ? -28.834 13.221 42.433 1.00 90.81 419 SER A C 1
ATOM 3186 O O . SER A 1 419 ? -27.616 13.359 42.366 1.00 90.81 419 SER A O 1
ATOM 3188 N N . PHE A 1 420 ? -29.686 14.185 42.108 1.00 90.88 420 PHE A N 1
ATOM 3189 C CA . PHE A 1 420 ? -29.293 15.526 41.714 1.00 90.88 420 PHE A CA 1
ATOM 3190 C C . PHE A 1 420 ? -30.007 16.518 42.621 1.00 90.88 420 PHE A C 1
ATOM 3192 O O . PHE A 1 420 ? -31.235 16.535 42.707 1.00 90.88 420 PHE A O 1
ATOM 3199 N N . TYR A 1 421 ? -29.240 17.346 43.306 1.00 89.44 421 TYR A N 1
ATOM 3200 C CA . TYR A 1 421 ? -29.751 18.440 44.107 1.00 89.44 421 TYR A CA 1
ATOM 3201 C C . TYR A 1 421 ? -29.661 19.726 43.286 1.00 89.44 421 TYR A C 1
ATOM 3203 O O . TYR A 1 421 ? -28.576 20.108 42.862 1.00 89.44 421 TYR A O 1
ATOM 3211 N N . ALA A 1 422 ? -30.804 20.367 43.046 1.00 89.38 422 ALA A N 1
ATOM 3212 C CA . ALA A 1 422 ? -30.948 21.526 42.167 1.00 89.38 422 ALA A CA 1
ATOM 3213 C C . ALA A 1 422 ? -31.887 22.583 42.762 1.00 89.38 422 ALA A C 1
ATOM 3215 O O . ALA A 1 422 ? -32.402 22.451 43.877 1.00 89.38 422 ALA A O 1
ATOM 3216 N N . TYR A 1 423 ? -32.149 23.624 41.976 1.00 87.75 423 TYR A N 1
ATOM 3217 C CA . TYR A 1 423 ? -33.152 24.643 42.259 1.00 87.75 423 TYR A CA 1
ATOM 3218 C C . TYR A 1 423 ? -34.217 24.677 41.158 1.00 87.75 423 TYR A C 1
ATOM 3220 O O . TYR A 1 423 ? -33.894 24.578 39.976 1.00 87.75 423 TYR A O 1
ATOM 3228 N N . ASP A 1 424 ? -35.488 24.819 41.533 1.00 86.50 424 ASP A N 1
ATOM 3229 C CA . ASP A 1 424 ? -36.569 25.041 40.572 1.00 86.50 424 ASP A CA 1
ATOM 3230 C C . ASP A 1 424 ? -36.513 26.461 39.968 1.00 86.50 424 ASP A C 1
ATOM 3232 O O . ASP A 1 424 ? -35.726 27.317 40.381 1.00 86.50 424 ASP A O 1
ATOM 3236 N N . ALA A 1 425 ? -37.382 26.740 38.991 1.00 85.44 425 ALA A N 1
ATOM 3237 C CA . ALA A 1 425 ? -37.448 28.051 38.336 1.00 85.44 425 ALA A CA 1
ATOM 3238 C C . ALA A 1 425 ? -37.804 29.213 39.292 1.00 85.44 425 ALA A C 1
ATOM 3240 O O . ALA A 1 425 ? -37.614 30.375 38.938 1.00 85.44 425 ALA A O 1
ATOM 3241 N N . ALA A 1 426 ? -38.317 28.917 40.490 1.00 89.56 426 ALA A N 1
ATOM 3242 C CA . ALA A 1 426 ? -38.618 29.887 41.537 1.00 89.56 426 ALA A CA 1
ATOM 3243 C C . ALA A 1 426 ? -37.490 30.003 42.586 1.00 89.56 426 ALA A C 1
ATOM 3245 O O . ALA A 1 426 ? -37.619 30.780 43.533 1.00 89.56 426 ALA A O 1
ATOM 3246 N N . GLY A 1 427 ? -36.382 29.272 42.421 1.00 85.62 427 GLY A N 1
ATOM 3247 C CA . GLY A 1 427 ? -35.242 29.274 43.335 1.00 85.62 427 GLY A CA 1
ATOM 3248 C C . GLY A 1 427 ? -35.443 28.427 44.594 1.00 85.62 427 GLY A C 1
ATOM 3249 O O . GLY A 1 427 ? -34.661 28.553 45.539 1.00 85.62 427 GLY A O 1
ATOM 3250 N N . ASN A 1 428 ? -36.460 27.561 44.642 1.00 88.31 428 ASN A N 1
ATOM 3251 C CA . ASN A 1 428 ? -36.623 26.608 45.737 1.00 88.31 428 ASN A CA 1
ATOM 3252 C C . ASN A 1 428 ? -35.748 25.380 45.504 1.00 88.31 428 ASN A C 1
ATOM 3254 O O . ASN A 1 428 ? -35.577 24.924 44.378 1.00 88.31 428 ASN A O 1
ATOM 3258 N N . ARG A 1 429 ? -35.237 24.806 46.591 1.00 86.38 429 ARG A N 1
ATOM 3259 C CA . ARG A 1 429 ? -34.458 23.564 46.554 1.00 86.38 429 ARG A CA 1
ATOM 3260 C C . ARG A 1 429 ? -35.315 22.401 46.059 1.00 86.38 429 ARG A C 1
ATOM 3262 O O . ARG A 1 429 ? -36.411 22.196 46.578 1.00 86.38 429 ARG A O 1
ATOM 3269 N N . THR A 1 430 ? -34.782 21.610 45.138 1.00 89.00 430 THR A N 1
ATOM 3270 C CA . THR A 1 430 ? -35.406 20.389 44.628 1.00 89.00 430 THR A CA 1
ATOM 3271 C C . THR A 1 430 ? -34.397 19.244 44.565 1.00 89.00 430 THR A C 1
ATOM 3273 O O . THR A 1 430 ? -33.190 19.469 44.470 1.00 89.00 430 THR A O 1
ATOM 3276 N N . TYR A 1 431 ? -34.902 18.015 44.630 1.00 87.62 431 TYR A N 1
ATOM 3277 C CA . TYR A 1 431 ? -34.117 16.797 44.469 1.00 87.62 431 TYR A CA 1
ATOM 3278 C C . TYR A 1 431 ? -34.716 15.974 43.335 1.00 87.62 431 TYR A C 1
ATOM 3280 O O . TYR A 1 431 ? -35.920 15.715 43.317 1.00 87.62 431 TYR A O 1
ATOM 3288 N N . LEU A 1 432 ? -33.863 15.546 42.415 1.00 89.00 432 LEU A N 1
ATOM 3289 C CA . LEU A 1 432 ? -34.170 14.547 41.403 1.00 89.00 432 LEU A CA 1
ATOM 3290 C C . LEU A 1 432 ? -33.455 13.261 41.795 1.00 89.00 432 LEU A C 1
ATOM 3292 O O . LEU A 1 432 ? -32.340 13.305 42.309 1.00 89.00 432 LEU A O 1
ATOM 3296 N N . PHE A 1 433 ? -34.089 12.121 41.564 1.00 90.81 433 PHE A N 1
ATOM 3297 C CA . PHE A 1 433 ? -33.471 10.821 41.774 1.00 90.81 433 PHE A CA 1
ATOM 3298 C C . PHE A 1 433 ? -33.828 9.893 40.620 1.00 90.81 433 PHE A C 1
ATOM 3300 O O . PHE A 1 433 ? -34.942 9.937 40.098 1.00 90.81 433 PHE A O 1
ATOM 3307 N N . ALA A 1 434 ? -32.875 9.056 40.236 1.00 86.62 434 ALA A N 1
ATOM 3308 C CA . ALA A 1 434 ? -33.039 7.980 39.277 1.00 86.62 434 ALA A CA 1
ATOM 3309 C C . ALA A 1 434 ? -32.390 6.728 39.863 1.00 86.62 434 ALA A C 1
ATOM 3311 O O . ALA A 1 434 ? -31.355 6.813 40.519 1.00 86.62 434 ALA A O 1
ATOM 3312 N N . GLN A 1 435 ? -33.014 5.574 39.660 1.00 90.62 435 GLN A N 1
ATOM 3313 C CA . GLN A 1 435 ? -32.428 4.304 40.063 1.00 90.62 435 GLN A CA 1
ATOM 3314 C C . GLN A 1 435 ? -32.883 3.182 39.140 1.00 90.62 435 GLN A C 1
ATOM 3316 O O . GLN A 1 435 ? -34.016 3.214 38.651 1.00 90.62 435 GLN A O 1
ATOM 3321 N N . GLY A 1 436 ? -32.040 2.176 38.952 1.00 87.38 436 GLY A N 1
ATOM 3322 C CA . GLY A 1 436 ? -32.381 1.013 38.147 1.00 87.38 436 GLY A CA 1
ATOM 3323 C C . GLY A 1 436 ? -31.248 0.004 38.063 1.00 87.38 436 GLY A C 1
ATOM 3324 O O . GLY A 1 436 ? -30.098 0.317 38.362 1.00 87.38 436 GLY A O 1
ATOM 3325 N N . LEU A 1 437 ? -31.602 -1.214 37.6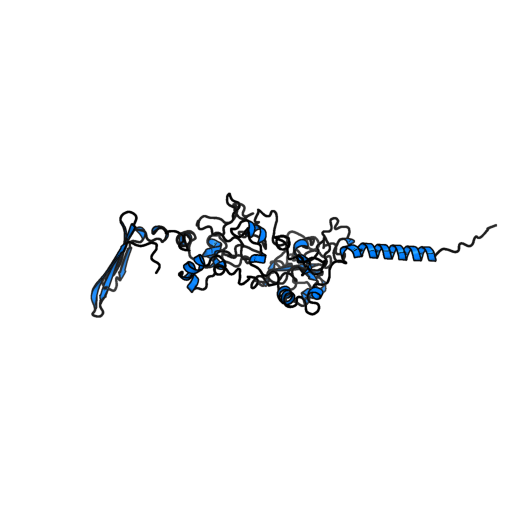58 1.00 82.38 437 LEU A N 1
ATOM 3326 C CA . LEU A 1 437 ? -30.622 -2.179 37.171 1.00 82.38 437 LEU A CA 1
ATOM 3327 C C . LEU A 1 437 ? -30.170 -1.744 35.774 1.00 82.38 437 LEU A C 1
ATOM 3329 O O . LEU A 1 437 ? -30.989 -1.253 34.993 1.00 82.38 437 LEU A O 1
ATOM 3333 N N . VAL A 1 438 ? -28.884 -1.901 35.479 1.00 70.44 438 VAL A N 1
ATOM 3334 C CA . VAL A 1 438 ? -28.325 -1.601 34.162 1.00 70.44 438 VAL A CA 1
ATOM 3335 C C . VAL A 1 438 ? -28.487 -2.832 33.285 1.00 70.44 438 VAL A C 1
ATOM 3337 O O . VAL A 1 438 ? -27.975 -3.901 33.609 1.00 70.44 438 VAL A O 1
ATOM 3340 N N . ASP A 1 439 ? -29.214 -2.676 32.183 1.00 65.81 439 ASP A N 1
ATOM 3341 C CA . ASP A 1 439 ? -29.326 -3.704 31.154 1.00 65.81 439 ASP A CA 1
ATOM 3342 C C . ASP A 1 439 ? -28.175 -3.518 30.148 1.00 65.81 439 ASP A C 1
ATOM 3344 O O . ASP A 1 439 ? -28.149 -2.497 29.454 1.00 65.81 439 ASP A O 1
ATOM 3348 N N . PRO A 1 440 ? -27.226 -4.468 30.043 1.00 53.69 440 PRO A N 1
ATOM 3349 C CA . PRO A 1 440 ? -26.121 -4.383 29.089 1.00 53.69 440 PRO A CA 1
ATOM 3350 C C . PRO A 1 440 ? -26.577 -4.431 27.618 1.00 53.69 440 PRO A C 1
ATOM 3352 O O . PRO A 1 440 ? -25.754 -4.228 26.730 1.00 53.69 440 PRO A O 1
ATOM 3355 N N . GLY A 1 441 ? -27.859 -4.708 27.345 1.00 47.09 441 GLY A N 1
ATOM 3356 C CA . GLY A 1 441 ? -28.468 -4.709 26.013 1.00 47.09 441 GLY A CA 1
ATOM 3357 C C . GLY A 1 441 ? -29.370 -3.508 25.701 1.00 47.09 441 GLY A C 1
ATOM 3358 O O . GLY A 1 441 ? -30.004 -3.502 24.646 1.00 47.09 441 GLY A O 1
ATOM 3359 N N . ALA A 1 442 ? -29.465 -2.503 26.580 1.00 38.84 442 ALA A N 1
ATOM 3360 C CA . ALA A 1 442 ? -30.247 -1.298 26.306 1.00 38.84 442 ALA A CA 1
ATOM 3361 C C . ALA A 1 442 ? -29.452 -0.324 25.420 1.00 38.84 442 ALA A C 1
ATOM 3363 O O . ALA A 1 442 ? -28.743 0.553 25.905 1.00 38.84 442 ALA A O 1
ATOM 3364 N N . THR A 1 443 ? -29.593 -0.480 24.105 1.00 33.06 443 THR A N 1
ATOM 3365 C CA . THR A 1 443 ? -29.235 0.538 23.108 1.00 33.06 443 THR A CA 1
ATOM 3366 C C . THR A 1 443 ? -29.942 1.860 23.442 1.00 33.06 443 THR A C 1
ATOM 3368 O O . THR A 1 443 ? -31.177 1.888 23.504 1.00 33.06 443 THR A O 1
ATOM 3371 N N . THR A 1 444 ? -29.182 2.936 23.667 1.00 31.12 444 THR A N 1
ATOM 3372 C CA . THR A 1 444 ? -29.689 4.323 23.660 1.00 31.12 444 THR A CA 1
ATOM 3373 C C . THR A 1 444 ? -29.477 4.969 22.314 1.00 31.12 444 THR A C 1
ATOM 3375 O O . THR A 1 444 ? -28.324 4.866 21.840 1.00 31.12 444 THR A O 1
#

pLDDT: mean 83.65, std 16.53, range [31.12, 98.5]